Protein AF-A0A8J2JMB5-F1 (afdb_monomer)

pLDDT: mean 79.16, std 18.74, range [22.02, 98.69]

Nearest PDB structures (foldseek):
  2o6l-assembly1_A  TM=9.587E-01  e=4.928E-11  Homo sapiens
  2o6l-assembly1_B  TM=9.528E-01  e=4.345E-11  Homo sapiens
  7yf5-assembly1_B  TM=9.568E-01  e=8.864E-11  Homo sapiens
  7yf5-assembly1_A  TM=9.277E-01  e=5.139E-11  Homo sapiens
  7yan-assembly2_D-2  TM=9.399E-01  e=3.392E-10  Homo sapiens

Radius of gyration: 47.27 Å; Cα contacts (8 Å, |Δi|>4): 1088; chains: 1; bounding box: 58×86×144 Å

Foldseek 3Di:
DPDDDDDPPPQDPLVVVLVLLADPPPDPDPLPPPPVSLLVQLLVVLLSQLPDPVNLVCLVVDADQEDEEECQSVNLLVLLSCLVRVHAYEYEHQFADDALVCCLLFVFADPLQQAAHLSFDAQASHGDPVRSVVRVVRSVVRVCCCPVPRQVSSQVSSVVRPPNPPDDRSSVSSSLHLAYEYLYDVLQDDDGDDFQRYAYLRCLVPDPDDDDWPPVVVVLQCVLPQLGAEEEEADDSDQVVPPDPQLVVLVQLLQQVDSHAYEYQHDDDDDPPHHPSYHYDVDDPLLNVLLDPRYAAYEYLQRRNSVLSNLLNLHAYEHAHSDDSSSVSQSSSVNLQQAHYDYSPPDGSVSVNVRSCCSRVVCSNSVSSVVSNVSSPDDPDNSVVSVVVSVVVPSPDDSVVSCVSGDPCSPPDPCVSVCVVVVVVVVVVVVVVVVVVVVVVVPDDADADEDEDAEDEDEDEDAEYEYEYEYAEYEYEYEYAEYEYEYEYAEYEYEYDYAAYEYEYEYAEYEYEEEYAHYEYEYEYAAYEYEYEYAEEEYEYEYAHYEYEYEYAAYEYEYEYAEEEYEYEYAYEEYEYEYEEYHYHYDYDDYDYDYDHYDDDD

Organism: NCBI:txid39272

Sequence (602 aa):
MQGSYYEISDEIDRDRYTTFMVMDPGSPIGWRTGEEEWNVAWIQMCEIMLKSSQFQSWVQISHFDLIVFDKSSMSDCAFALSYKWQSKVVSYSGIGCLIAWDSYSYGIPIESSWIPSFDVHYETREMTFYERASTEISFLSWYYNYYNYYLPRIDRLVRDYLDVEGMPPIHDVITSEQLIFMNIHYSDQFPRSLPPFVIPVGGMHLTEQHGALSQELNTFINAGGDEGFMYISFGSIVSISSMPEHLLKNFLSAVRESKLQFVWKWEGVHPKNIPENLLLLPWIPQKILLAHPRIRGFITQGGQVSIQEAIYNAVPVIIIPVNGDQDYNAKRVRVMGNGIEVELYGMTSEVLSDAISRLLEDKRYAKMAKILSIASRERPVAALETAVWWTEFILRNDRNVTDILKPFCRHQPWWMKRSLDVWGFLFLSVILVFAAELSSEFAGEPLSPEFAGAELSPESAGAELSPEFAGEELSSEFAGAELSPEFAGEELSPEFAGAELSPESAGAELSPEFAGDELSPELAGAELSPESAGAEFSPEFAGAELSPEFAGAELSPESAGAELSPEFAGAELSPEFAGAELSPESAGAELSAESAGAEFSP

Mean predicted aligned error: 15.53 Å

Secondary structure (DSSP, 8-state):
---------SSS-HHHHHHHHS--TT-SSTT---HHHHHHHHHHHHHHHHH-HHHHHHHHH---SEEEEE-TT--TTHHHHHHHHT-EEEEEE-SSS--HHHHHHHT----TTTS--TT---SSSS--HHHHHHHHHHHHHHHHHIIIIIHHHHHHHHHHHS--TTPPPHHHHHHT-SEEEE---TTTS------TTEEE-TTTT---------HHHHHHHHHTTTT-EEEEE-TTTS-GGG--HHHHHHHHHHHHH-SSEEEEE--SSPPTT--TTEEEES---HHHHHT-TTEEEEEE---HHHHHHHHHTT--EEE---STTHHHHHHHHHHHTSEEE--STT--HHHHHHHHHHHHH-HHHHHHHHHHHHHHH--SS-HHHHHHHHHHHHHHS-HHHHHTTS-GGGGS-TTGGGTHHHHHHHHHHHHHHHHHHHHHHHSSPPP--EEE-SEE--EEEEEEE--EEE-SEE--EEEEEEE--EEEEEEE--EEEEEEE--EEEEEEE--EEEEEEE--EEEEEEE--EEEEEEE--EEEEEEE--EEEEEEE--EEEEEEE--EEEEEEE--EEEEEEE--EEEEEEE--EEES-EE--

InterPro domains:
  IPR002213 UDP-glucuronosyl/UDP-glucosyltransferase [PF00201] (40-434)
  IPR002213 UDP-glucuronosyl/UDP-glucosyltransferase [cd03784] (63-388)
  IPR035595 UDP-glycosyltransferase family, conserved site [PS00375] (283-326)
  IPR050271 UDP-glycosyltransferase [PTHR48043] (34-431)

Structure (mmCIF, N/CA/C/O backbone):
data_AF-A0A8J2JMB5-F1
#
_entry.id   AF-A0A8J2JMB5-F1
#
loop_
_atom_site.group_PDB
_atom_site.id
_atom_site.type_symbol
_atom_site.label_atom_id
_atom_site.label_alt_id
_atom_site.label_comp_id
_atom_site.label_asym_id
_atom_site.label_entity_id
_atom_site.label_seq_id
_atom_site.pdbx_PDB_ins_code
_atom_site.Cartn_x
_atom_site.Cartn_y
_atom_site.Cartn_z
_atom_site.occupancy
_atom_site.B_iso_or_equiv
_atom_site.auth_seq_id
_atom_site.auth_comp_id
_atom_site.auth_asym_id
_atom_site.auth_atom_id
_atom_site.pdbx_PDB_model_num
ATOM 1 N N . MET A 1 1 ? -24.049 13.439 -14.490 1.00 29.81 1 MET A N 1
ATOM 2 C CA . MET A 1 1 ? -23.698 14.484 -13.508 1.00 29.81 1 MET A CA 1
ATOM 3 C C . MET A 1 1 ? -22.729 15.440 -14.185 1.00 29.81 1 MET A C 1
ATOM 5 O O . MET A 1 1 ? -21.679 14.987 -14.616 1.00 29.81 1 MET A O 1
ATOM 9 N N . GLN A 1 2 ? -23.088 16.711 -14.374 1.00 22.02 2 GLN A N 1
ATOM 10 C CA . GLN A 1 2 ? -22.100 17.746 -14.698 1.00 22.02 2 GLN A CA 1
ATOM 11 C C . GLN A 1 2 ? -21.493 18.182 -13.363 1.00 22.02 2 GLN A C 1
ATOM 13 O O . GLN A 1 2 ? -22.121 18.930 -12.623 1.00 22.02 2 GLN A O 1
ATOM 18 N N . GLY A 1 3 ? -20.336 17.624 -13.008 1.00 26.72 3 GLY A N 1
ATOM 19 C CA . GLY A 1 3 ? -19.567 18.088 -11.857 1.00 26.72 3 GLY A CA 1
ATOM 20 C C . GLY A 1 3 ? -18.778 19.331 -12.251 1.00 26.72 3 GLY A C 1
ATOM 21 O O . GLY A 1 3 ? -18.067 19.315 -13.253 1.00 26.72 3 GLY A O 1
ATOM 22 N N . SER A 1 4 ? -18.910 20.410 -11.487 1.00 28.61 4 SER A N 1
ATOM 23 C CA . SER A 1 4 ? -17.945 21.506 -11.510 1.00 28.61 4 SER A CA 1
ATOM 24 C C . SER A 1 4 ? -16.609 20.977 -10.979 1.00 28.61 4 SER A C 1
ATOM 26 O O . SER A 1 4 ? -16.513 20.630 -9.804 1.00 28.61 4 SER A O 1
ATOM 28 N N . TYR A 1 5 ? -15.606 20.865 -11.851 1.00 29.30 5 TYR A N 1
ATOM 29 C CA . TYR A 1 5 ? -14.234 20.509 -11.487 1.00 29.30 5 TYR A CA 1
ATOM 30 C C . TYR A 1 5 ? -13.530 21.754 -10.933 1.00 29.30 5 TYR A C 1
ATOM 32 O O . TYR A 1 5 ? -13.568 22.808 -11.569 1.00 29.30 5 TYR A O 1
ATOM 40 N N . TYR A 1 6 ? -12.934 21.640 -9.746 1.00 38.09 6 TYR A N 1
ATOM 41 C CA . TYR A 1 6 ? -12.185 22.711 -9.091 1.00 38.09 6 TYR A CA 1
ATOM 42 C C . TYR A 1 6 ? -10.749 22.243 -8.868 1.00 38.09 6 TYR A C 1
ATOM 44 O O . TYR A 1 6 ? -10.536 21.241 -8.189 1.00 38.09 6 TYR A O 1
ATOM 52 N N . GLU A 1 7 ? -9.774 22.938 -9.448 1.00 34.41 7 GLU A N 1
ATOM 53 C CA . GLU A 1 7 ? -8.354 22.600 -9.327 1.00 34.41 7 GLU A CA 1
ATOM 54 C C . GLU A 1 7 ? -7.668 23.641 -8.433 1.00 34.41 7 GLU A C 1
ATOM 56 O O . GLU A 1 7 ? -7.544 24.804 -8.804 1.00 34.41 7 GLU A O 1
ATOM 61 N N . ILE A 1 8 ? -7.239 23.232 -7.234 1.00 37.00 8 ILE A N 1
ATOM 62 C CA . ILE A 1 8 ? -6.449 24.055 -6.296 1.00 37.00 8 ILE A CA 1
ATOM 63 C C . ILE A 1 8 ? -4.954 23.914 -6.663 1.00 37.00 8 ILE A C 1
ATOM 65 O O . ILE A 1 8 ? -4.112 23.631 -5.818 1.00 37.00 8 ILE A O 1
ATOM 69 N N . SER A 1 9 ? -4.601 23.992 -7.952 1.00 35.81 9 SER A N 1
ATOM 70 C CA . SER A 1 9 ? -3.200 23.845 -8.388 1.00 35.81 9 SER A CA 1
ATOM 71 C C . SER A 1 9 ? -2.393 25.128 -8.235 1.00 35.81 9 SER A C 1
ATOM 73 O O . SER A 1 9 ? -1.183 25.056 -8.050 1.00 35.81 9 SER A O 1
ATOM 75 N N . ASP A 1 10 ? -3.048 26.286 -8.322 1.00 30.97 10 ASP A N 1
ATOM 76 C CA . ASP A 1 10 ? -2.355 27.562 -8.544 1.00 30.97 10 ASP A CA 1
ATOM 77 C C . ASP A 1 10 ? -1.872 28.233 -7.246 1.00 30.97 10 ASP A C 1
ATOM 79 O O . ASP A 1 10 ? -1.011 29.109 -7.292 1.00 30.97 10 ASP A O 1
ATOM 83 N N . GLU A 1 11 ? -2.380 27.808 -6.081 1.00 39.44 11 GLU A N 1
ATOM 84 C CA . GLU A 1 11 ? -1.955 28.306 -4.758 1.00 39.44 11 GLU A CA 1
ATOM 85 C C . GLU A 1 11 ? -0.932 27.389 -4.063 1.00 39.44 11 GLU A C 1
ATOM 87 O O . GLU A 1 11 ? -0.307 27.788 -3.076 1.00 39.44 11 GLU A O 1
ATOM 92 N N . ILE A 1 12 ? -0.729 26.169 -4.573 1.00 39.34 12 ILE A N 1
ATOM 93 C CA . ILE A 1 12 ? 0.257 25.224 -4.043 1.00 39.34 12 ILE A CA 1
ATOM 94 C C . ILE A 1 12 ? 1.560 25.435 -4.809 1.00 39.34 12 ILE A C 1
ATOM 96 O O . ILE A 1 12 ? 1.685 25.052 -5.971 1.00 39.34 12 ILE A O 1
ATOM 100 N N . ASP A 1 13 ? 2.548 26.034 -4.146 1.00 38.28 13 ASP A N 1
ATOM 101 C CA . ASP A 1 13 ? 3.919 26.099 -4.648 1.00 38.28 13 ASP A CA 1
ATOM 102 C C . ASP A 1 13 ? 4.451 24.666 -4.839 1.00 38.28 13 ASP A C 1
ATOM 104 O O . ASP A 1 13 ? 4.886 24.001 -3.890 1.00 38.28 13 ASP A O 1
ATOM 108 N N . ARG A 1 14 ? 4.360 24.172 -6.082 1.00 38.50 14 ARG A N 1
ATOM 109 C CA . ARG A 1 14 ? 4.830 22.840 -6.475 1.00 38.50 14 ARG A CA 1
ATOM 110 C C . ARG A 1 14 ? 6.298 22.655 -6.114 1.00 38.50 14 ARG A C 1
ATOM 112 O O . ARG A 1 14 ? 6.661 21.553 -5.717 1.00 38.50 14 ARG A O 1
ATOM 119 N N . ASP A 1 15 ? 7.122 23.699 -6.160 1.00 34.31 15 ASP A N 1
ATOM 120 C CA . ASP A 1 15 ? 8.546 23.591 -5.848 1.00 34.31 15 ASP A CA 1
ATOM 121 C C . ASP A 1 15 ? 8.769 23.403 -4.344 1.00 34.31 15 ASP A C 1
ATOM 123 O O . ASP A 1 15 ? 9.564 22.547 -3.961 1.00 34.31 15 ASP A O 1
ATOM 127 N N . ARG A 1 16 ? 8.009 24.075 -3.464 1.00 32.12 16 ARG A N 1
ATOM 128 C CA . ARG A 1 16 ? 8.043 23.782 -2.012 1.00 32.12 16 ARG A CA 1
ATOM 129 C C . ARG A 1 16 ? 7.576 22.367 -1.691 1.00 32.12 16 ARG A C 1
ATOM 131 O O . ARG A 1 16 ? 8.201 21.697 -0.876 1.00 32.12 16 ARG A O 1
ATOM 138 N N . TYR A 1 17 ? 6.518 21.903 -2.346 1.00 34.19 17 TYR A N 1
ATOM 139 C CA . TYR A 1 17 ? 5.965 20.563 -2.139 1.00 34.19 17 TYR A CA 1
ATOM 140 C C . TYR A 1 17 ? 6.924 19.460 -2.622 1.00 34.19 17 TYR A C 1
ATOM 142 O O . TYR A 1 17 ? 7.110 18.441 -1.960 1.00 34.19 17 TYR A O 1
ATOM 150 N N . THR A 1 18 ? 7.601 19.698 -3.748 1.00 33.78 18 THR A N 1
ATOM 151 C CA . THR A 1 18 ? 8.635 18.802 -4.281 1.00 33.78 18 THR A CA 1
ATOM 152 C C . THR A 1 18 ? 9.903 18.859 -3.425 1.00 33.78 18 THR A C 1
ATOM 154 O O . THR A 1 18 ? 10.524 17.828 -3.214 1.00 33.78 18 THR A O 1
ATOM 157 N N . THR A 1 19 ? 10.250 20.016 -2.847 1.00 30.02 19 THR A N 1
ATOM 158 C CA . THR A 1 19 ? 11.413 20.172 -1.950 1.00 30.02 19 THR A CA 1
ATOM 159 C C . THR A 1 19 ? 11.253 19.397 -0.636 1.00 30.02 19 THR A C 1
ATOM 161 O O . THR A 1 19 ? 12.241 18.896 -0.122 1.00 30.02 19 THR A O 1
ATOM 164 N N . PHE A 1 20 ? 10.032 19.218 -0.118 1.00 29.61 20 PHE A N 1
ATOM 165 C CA . PHE A 1 20 ? 9.787 18.318 1.024 1.00 29.61 20 PHE A CA 1
ATOM 166 C C . PHE A 1 20 ? 9.869 16.826 0.655 1.00 29.61 20 PHE A C 1
ATOM 168 O O . PHE A 1 20 ? 10.164 16.000 1.512 1.00 29.61 20 PHE A O 1
ATOM 175 N N . MET A 1 21 ? 9.628 16.469 -0.611 1.00 32.84 21 MET A N 1
ATOM 176 C CA . MET A 1 21 ? 9.748 15.089 -1.110 1.00 32.84 21 MET A CA 1
ATOM 177 C C . MET A 1 21 ? 11.133 14.758 -1.686 1.00 32.84 21 MET A C 1
ATOM 179 O O . MET A 1 21 ? 11.412 13.588 -1.960 1.00 32.84 21 MET A O 1
ATOM 183 N N . VAL A 1 22 ? 11.988 15.764 -1.878 1.00 29.70 22 VAL A N 1
ATOM 184 C CA . VAL A 1 22 ? 13.386 15.621 -2.287 1.00 29.70 22 VAL A CA 1
ATOM 185 C C . VAL A 1 22 ? 14.242 15.679 -1.026 1.00 29.70 22 VAL A C 1
ATOM 187 O O . VAL A 1 22 ? 14.444 16.734 -0.436 1.00 29.70 22 VAL A O 1
ATOM 190 N N . MET A 1 23 ? 14.716 14.502 -0.630 1.00 33.72 23 MET A N 1
ATOM 191 C CA . MET A 1 23 ? 15.623 14.257 0.490 1.00 33.72 23 MET A CA 1
ATOM 192 C C . MET A 1 23 ? 16.785 15.263 0.536 1.00 33.72 23 MET A C 1
ATOM 194 O O . MET A 1 23 ? 17.452 15.480 -0.477 1.00 33.72 23 MET A O 1
ATOM 198 N N . ASP A 1 24 ? 17.078 15.798 1.727 1.00 31.19 24 ASP A N 1
ATOM 199 C CA . ASP A 1 24 ? 18.387 16.378 2.039 1.00 31.19 24 ASP A CA 1
ATOM 200 C C . ASP A 1 24 ? 19.420 15.230 2.104 1.00 31.19 24 ASP A C 1
ATOM 202 O O . ASP A 1 24 ? 19.373 14.412 3.028 1.00 31.19 24 ASP A O 1
ATOM 206 N N . PRO A 1 25 ? 20.359 15.129 1.146 1.00 35.81 25 PRO A N 1
ATOM 207 C CA . PRO A 1 25 ? 21.322 14.034 1.086 1.00 35.81 25 PRO A CA 1
ATOM 208 C C . PRO A 1 25 ? 22.466 14.159 2.113 1.00 35.81 25 PRO A C 1
ATOM 210 O O . PRO A 1 25 ? 23.395 13.351 2.084 1.00 35.81 25 PRO A O 1
ATOM 213 N N . GLY A 1 26 ? 22.449 15.174 2.988 1.00 30.00 26 GLY A N 1
ATOM 214 C CA . GLY A 1 26 ? 23.530 15.482 3.930 1.00 30.00 26 GLY A CA 1
ATOM 215 C C . GLY A 1 26 ? 23.315 15.063 5.390 1.00 30.00 26 GLY A C 1
ATOM 216 O O . GLY A 1 26 ? 24.225 15.264 6.196 1.00 30.00 26 GLY A O 1
ATOM 217 N N . SER A 1 27 ? 22.160 14.502 5.769 1.00 29.80 27 SER A N 1
ATOM 218 C CA . SER A 1 27 ? 21.882 14.145 7.170 1.00 29.80 27 SER A CA 1
ATOM 219 C C . SER A 1 27 ? 22.617 12.858 7.596 1.00 29.80 27 SER A C 1
ATOM 221 O O . SER A 1 27 ? 22.346 11.792 7.042 1.00 29.80 27 SER A O 1
ATOM 223 N N . PRO A 1 28 ? 23.501 12.888 8.618 1.00 25.48 28 PRO A N 1
ATOM 224 C CA . PRO A 1 28 ? 24.198 11.700 9.130 1.00 25.48 28 PRO A CA 1
ATOM 225 C C . PRO A 1 28 ? 23.300 10.758 9.951 1.00 25.48 28 PRO A C 1
ATOM 227 O O . PRO A 1 28 ? 23.795 9.809 10.560 1.00 25.48 28 PRO A O 1
ATOM 230 N N . ILE A 1 29 ? 21.994 11.023 10.017 1.00 26.14 29 ILE A N 1
ATOM 231 C CA . ILE A 1 29 ? 21.022 10.225 10.761 1.00 26.14 29 ILE A CA 1
ATOM 232 C C . ILE A 1 29 ? 20.225 9.418 9.738 1.00 26.14 29 ILE A C 1
ATOM 234 O O . ILE A 1 29 ? 19.232 9.882 9.184 1.00 26.14 29 ILE A O 1
ATOM 238 N N . GLY A 1 30 ? 20.706 8.205 9.470 1.00 28.59 30 GLY A N 1
ATOM 239 C CA . GLY A 1 30 ? 20.041 7.246 8.598 1.00 28.59 30 GLY A CA 1
ATOM 240 C C . GLY A 1 30 ? 18.586 6.988 9.003 1.00 28.59 30 GLY A C 1
ATOM 241 O O . GLY A 1 30 ? 18.237 7.009 10.182 1.00 28.59 30 GLY A O 1
ATOM 242 N N . TRP A 1 31 ? 17.746 6.721 8.002 1.00 30.23 31 TRP A N 1
ATOM 243 C CA . TRP A 1 31 ? 16.414 6.119 8.155 1.00 30.23 31 TRP A CA 1
ATOM 244 C C . TRP A 1 31 ? 15.396 6.883 9.026 1.00 30.23 31 TRP A C 1
ATOM 246 O O . TRP A 1 31 ? 14.410 6.302 9.468 1.00 30.23 31 TRP A O 1
ATOM 256 N N . ARG A 1 32 ? 15.589 8.188 9.259 1.00 34.19 32 ARG A N 1
ATOM 257 C CA . ARG A 1 32 ? 14.630 9.050 9.971 1.00 34.19 32 ARG A CA 1
ATOM 258 C C . ARG A 1 32 ? 14.302 10.322 9.186 1.00 34.19 32 ARG A C 1
ATOM 260 O O . ARG A 1 32 ? 14.562 11.418 9.663 1.00 34.19 32 ARG A O 1
ATOM 267 N N . THR A 1 33 ? 13.647 10.190 8.038 1.00 43.19 33 THR A N 1
ATOM 268 C CA . THR A 1 33 ? 12.568 11.142 7.718 1.00 43.19 33 THR A CA 1
ATOM 269 C C . THR A 1 33 ? 11.375 10.706 8.570 1.00 43.19 33 THR A C 1
ATOM 271 O O . THR A 1 33 ? 10.578 9.860 8.160 1.00 43.19 33 THR A O 1
ATOM 274 N N . GLY A 1 34 ? 11.401 11.075 9.855 1.00 50.44 34 GLY A N 1
ATOM 275 C CA . GLY A 1 34 ? 10.552 10.480 10.891 1.00 50.44 34 GLY A CA 1
ATOM 276 C C . GLY A 1 34 ? 9.068 10.725 10.627 1.00 50.44 34 GLY A C 1
ATOM 277 O O . GLY A 1 34 ? 8.714 11.708 9.984 1.00 50.44 34 GLY A O 1
ATOM 278 N N . GLU A 1 35 ? 8.192 9.868 11.161 1.00 56.41 35 GLU A N 1
ATOM 279 C CA . GLU A 1 35 ? 6.727 10.041 11.137 1.00 56.41 35 GLU A CA 1
ATOM 280 C C . GLU A 1 35 ? 6.297 11.505 11.381 1.00 56.41 35 GLU A C 1
ATOM 282 O O . GLU A 1 35 ? 5.333 11.992 10.795 1.00 56.41 35 GLU A O 1
ATOM 287 N N . GLU A 1 36 ? 7.032 12.237 12.223 1.00 59.62 36 GLU A N 1
ATOM 288 C CA . GLU A 1 36 ? 6.848 13.665 12.499 1.00 59.62 36 GLU A CA 1
ATOM 289 C C . GLU A 1 36 ? 6.870 14.565 11.250 1.00 59.62 36 GLU A C 1
ATOM 291 O O . GLU A 1 36 ? 6.015 15.442 11.139 1.00 59.62 36 GLU A O 1
ATOM 296 N N . GLU A 1 37 ? 7.781 14.356 10.296 1.00 65.12 37 GLU A N 1
ATOM 297 C CA . GLU A 1 37 ? 7.881 15.177 9.078 1.00 65.12 37 GLU A CA 1
ATOM 298 C C . GLU A 1 37 ? 6.663 14.982 8.169 1.00 65.12 37 GLU A C 1
ATOM 300 O O . GLU A 1 37 ? 6.084 15.957 7.682 1.00 65.12 37 GLU A O 1
ATOM 305 N N . TRP A 1 38 ? 6.211 13.734 8.019 1.00 70.94 38 TRP A N 1
ATOM 306 C CA . TRP A 1 38 ? 4.998 13.406 7.271 1.00 70.94 38 TRP A CA 1
ATOM 307 C C . TRP A 1 38 ? 3.753 14.023 7.907 1.00 70.94 38 TRP A C 1
ATOM 309 O O . TRP A 1 38 ? 2.961 14.667 7.220 1.00 70.94 38 TRP A O 1
ATOM 319 N N . ASN A 1 39 ? 3.615 13.922 9.232 1.00 75.94 39 ASN A N 1
ATOM 320 C CA . ASN A 1 39 ? 2.511 14.566 9.942 1.00 75.94 39 ASN A CA 1
ATOM 321 C C . ASN A 1 39 ? 2.485 16.071 9.738 1.00 75.94 39 ASN A C 1
ATOM 323 O O . ASN A 1 39 ? 1.420 16.635 9.494 1.00 75.94 39 ASN A O 1
ATOM 327 N N . VAL A 1 40 ? 3.643 16.724 9.845 1.00 79.12 40 VAL A N 1
ATOM 328 C CA . VAL A 1 40 ? 3.752 18.165 9.619 1.00 79.12 40 VAL A CA 1
ATOM 329 C C . VAL A 1 40 ? 3.301 18.509 8.204 1.00 79.12 40 VAL A C 1
ATOM 331 O O . VAL A 1 40 ? 2.474 19.408 8.056 1.00 79.12 40 VAL A O 1
ATOM 334 N N . ALA A 1 41 ? 3.765 17.773 7.191 1.00 77.69 41 ALA A N 1
ATOM 335 C CA . ALA A 1 41 ? 3.354 17.993 5.810 1.00 77.69 41 ALA A CA 1
ATOM 336 C C . ALA A 1 41 ? 1.831 17.852 5.637 1.00 77.69 41 ALA A C 1
ATOM 338 O O . ALA A 1 41 ? 1.188 18.756 5.105 1.00 77.69 41 ALA A O 1
ATOM 339 N N . TRP A 1 42 ? 1.219 16.778 6.142 1.00 82.25 42 TRP A N 1
ATOM 340 C CA . TRP A 1 42 ? -0.226 16.548 6.010 1.00 82.25 42 TRP A CA 1
ATOM 341 C C . TRP A 1 42 ? -1.076 17.580 6.760 1.00 82.25 42 TRP A C 1
ATOM 343 O O . TRP A 1 42 ? -2.070 18.082 6.232 1.00 82.25 42 TRP A O 1
ATOM 353 N N . ILE A 1 43 ? -0.667 17.962 7.974 1.00 87.62 43 ILE A N 1
ATOM 354 C CA . ILE A 1 43 ? -1.330 19.026 8.740 1.00 87.62 43 ILE A CA 1
ATOM 355 C C . ILE A 1 43 ? -1.248 20.355 7.981 1.00 87.62 43 ILE A C 1
ATOM 357 O O . ILE A 1 43 ? -2.252 21.062 7.880 1.00 87.62 43 ILE A O 1
ATOM 361 N N . GLN A 1 44 ? -0.084 20.678 7.409 1.00 85.69 44 GLN A N 1
ATOM 362 C CA . GLN A 1 44 ? 0.106 21.885 6.607 1.00 85.69 44 GLN A CA 1
ATOM 363 C C . GLN A 1 44 ? -0.764 21.887 5.349 1.00 85.69 44 GLN A C 1
ATOM 365 O O . GLN A 1 44 ? -1.299 22.936 5.005 1.00 85.69 44 GLN A O 1
ATOM 370 N N . MET A 1 45 ? -0.967 20.746 4.681 1.00 83.81 45 MET A N 1
ATOM 371 C CA . MET A 1 45 ? -1.872 20.673 3.524 1.00 83.81 45 MET A CA 1
ATOM 372 C C . MET A 1 45 ? -3.301 21.051 3.906 1.00 83.81 45 MET A C 1
ATOM 374 O O . MET A 1 45 ? -3.913 21.893 3.245 1.00 83.81 45 MET A O 1
ATOM 378 N N . CYS A 1 46 ? -3.816 20.473 4.994 1.00 88.38 46 CYS A N 1
ATOM 379 C CA . CYS A 1 46 ? -5.128 20.836 5.520 1.00 88.38 46 CYS A CA 1
ATOM 380 C C . CYS A 1 46 ? -5.176 22.317 5.917 1.00 88.38 46 CYS A C 1
ATOM 382 O O . CYS A 1 46 ? -6.126 23.010 5.573 1.00 88.38 46 CYS A O 1
ATOM 384 N N . GLU A 1 47 ? -4.147 22.833 6.590 1.00 89.81 47 GLU A N 1
ATOM 385 C CA . GLU A 1 47 ? -4.087 24.239 6.993 1.00 89.81 47 GLU A CA 1
ATOM 386 C C . GLU A 1 47 ? -4.083 25.199 5.792 1.00 89.81 47 GLU A C 1
ATOM 388 O O . GLU A 1 47 ? -4.831 26.175 5.792 1.00 89.81 47 GLU A O 1
ATOM 393 N N . ILE A 1 48 ? -3.281 24.924 4.759 1.00 88.06 48 ILE A N 1
ATOM 394 C CA . ILE A 1 48 ? -3.206 25.733 3.533 1.00 88.06 48 ILE A CA 1
ATOM 395 C C . ILE A 1 48 ? -4.560 25.736 2.821 1.00 88.06 48 ILE A C 1
ATOM 397 O O . ILE A 1 48 ? -5.075 26.804 2.490 1.00 88.06 48 ILE A O 1
ATOM 401 N N . MET A 1 49 ? -5.162 24.557 2.638 1.00 86.94 49 MET A N 1
ATOM 402 C CA . MET A 1 49 ? -6.468 24.424 1.992 1.00 86.94 49 MET A CA 1
ATOM 403 C C . MET A 1 49 ? -7.551 25.182 2.769 1.00 86.94 49 MET A C 1
ATOM 405 O O . MET A 1 49 ? -8.278 25.984 2.191 1.00 86.94 49 MET A O 1
ATOM 409 N N . LEU A 1 50 ? -7.627 24.982 4.088 1.00 90.44 50 LEU A N 1
ATOM 410 C CA . LEU A 1 50 ? -8.636 25.611 4.940 1.00 90.44 50 LEU A CA 1
ATOM 411 C C . LEU A 1 50 ? -8.447 27.131 5.063 1.00 90.44 50 LEU A C 1
ATOM 413 O O . LEU A 1 50 ? -9.434 27.849 5.197 1.00 90.44 50 LEU A O 1
ATOM 417 N N . LYS A 1 51 ? -7.215 27.647 4.993 1.00 90.62 51 LYS A N 1
ATOM 418 C CA . LYS A 1 51 ? -6.947 29.097 5.009 1.00 90.62 51 LYS A CA 1
ATOM 419 C C . LYS A 1 51 ? -7.210 29.784 3.674 1.00 90.62 51 LYS A C 1
ATOM 421 O O . LYS A 1 51 ? -7.337 31.010 3.651 1.00 90.62 51 LYS A O 1
ATOM 426 N N . SER A 1 52 ? -7.267 29.040 2.571 1.00 90.88 52 SER A N 1
ATOM 427 C CA . SER A 1 52 ? -7.496 29.624 1.252 1.00 90.88 52 SER A CA 1
ATOM 428 C C . SER A 1 52 ? -8.852 30.335 1.213 1.00 90.88 52 SER A C 1
ATOM 430 O O . SER A 1 52 ? -9.909 29.734 1.410 1.00 90.88 52 SER A O 1
ATOM 432 N N . SER A 1 53 ? -8.833 31.641 0.928 1.00 91.12 53 SER A N 1
ATOM 433 C CA . SER A 1 53 ? -10.056 32.450 0.792 1.00 91.12 53 SER A CA 1
ATOM 434 C C . SER A 1 53 ? -10.978 31.926 -0.314 1.00 91.12 53 SER A C 1
ATOM 436 O O . SER A 1 53 ? -12.206 32.025 -0.227 1.00 91.12 53 SER A O 1
ATOM 438 N N . GLN A 1 54 ? -10.371 31.326 -1.334 1.00 88.94 54 GLN A N 1
ATOM 439 C CA . GLN A 1 54 ? -11.038 30.711 -2.459 1.00 88.94 54 GLN A CA 1
ATOM 440 C C . GLN A 1 54 ? -11.781 29.443 -2.020 1.00 88.94 54 GLN A C 1
ATOM 442 O O . GLN A 1 54 ? -12.981 29.318 -2.274 1.00 88.94 54 GLN A O 1
ATOM 447 N N . PHE A 1 55 ? -11.099 28.555 -1.290 1.00 89.69 55 PHE A N 1
ATOM 448 C CA . PHE A 1 55 ? -11.714 27.364 -0.702 1.00 89.69 55 PHE A CA 1
ATOM 449 C C . PHE A 1 55 ? -12.841 27.734 0.268 1.00 89.69 55 PHE A C 1
ATOM 451 O O . PHE A 1 55 ? -13.940 27.196 0.170 1.00 89.69 55 PHE A O 1
ATOM 458 N N . GLN A 1 56 ? -12.615 28.713 1.146 1.00 91.81 56 GLN A N 1
ATOM 459 C CA . GLN A 1 56 ? -13.627 29.189 2.091 1.00 91.81 56 GLN A CA 1
ATOM 460 C C . GLN A 1 56 ? -14.879 29.711 1.385 1.00 91.81 56 GLN A C 1
ATOM 462 O O . GLN A 1 56 ? -15.996 29.328 1.729 1.00 91.81 56 GLN A O 1
ATOM 467 N N . SER A 1 57 ? -14.708 30.526 0.343 1.00 91.75 57 SER A N 1
ATOM 468 C CA . SER A 1 57 ? -15.834 31.024 -0.454 1.00 91.75 57 SER A CA 1
ATOM 469 C C . SER A 1 57 ? -16.604 29.879 -1.113 1.00 91.75 57 SER A C 1
ATOM 471 O O . SER A 1 57 ? -17.833 29.865 -1.074 1.00 91.75 57 SER A O 1
ATOM 473 N N . TRP A 1 58 ? -15.889 28.897 -1.673 1.00 90.50 58 TRP A N 1
ATOM 474 C CA . TRP A 1 58 ? -16.487 27.710 -2.281 1.00 90.50 58 TRP A CA 1
ATOM 475 C C . TRP A 1 58 ? -17.272 26.873 -1.265 1.00 90.50 58 TRP A C 1
ATOM 477 O O . TRP A 1 58 ? -18.402 26.478 -1.558 1.00 90.50 58 TRP A O 1
ATOM 487 N N . VAL A 1 59 ? -16.733 26.659 -0.060 1.00 90.25 59 VAL A N 1
ATOM 488 C CA . VAL A 1 59 ? -17.402 25.877 0.988 1.00 90.25 59 VAL A CA 1
ATOM 489 C C . VAL A 1 59 ? -18.727 26.510 1.420 1.00 90.25 59 VAL A C 1
ATOM 491 O O . VAL A 1 59 ? -19.702 25.794 1.643 1.00 90.25 59 VAL A O 1
ATOM 494 N N . GLN A 1 60 ? -18.783 27.840 1.525 1.00 88.44 60 GLN A N 1
ATOM 495 C CA . GLN A 1 60 ? -19.974 28.556 2.000 1.00 88.44 60 GLN A CA 1
ATOM 496 C C . GLN A 1 60 ? -21.128 28.563 0.987 1.00 88.44 60 GLN A C 1
ATOM 498 O O . GLN A 1 60 ? -22.290 28.591 1.386 1.00 88.44 60 GLN A O 1
ATOM 503 N N . ILE A 1 61 ? -20.827 28.549 -0.316 1.00 89.38 61 ILE A N 1
ATOM 504 C CA . ILE A 1 61 ? -21.853 28.593 -1.376 1.00 89.38 61 ILE A CA 1
ATOM 505 C C . ILE A 1 61 ? -22.263 27.210 -1.889 1.00 89.38 61 ILE A C 1
ATOM 507 O O . ILE A 1 61 ? -23.239 27.103 -2.632 1.00 89.38 61 ILE A O 1
ATOM 511 N N . SER A 1 62 ? -21.504 26.170 -1.544 1.00 88.62 62 SER A N 1
ATOM 512 C CA . SER A 1 62 ? -21.694 24.821 -2.075 1.00 88.62 62 SER A CA 1
ATOM 513 C C . SER A 1 62 ? -22.416 23.912 -1.087 1.00 88.62 62 SER A C 1
ATOM 515 O O . SER A 1 62 ? -22.355 24.102 0.125 1.00 88.62 62 SER A O 1
ATOM 517 N N . HIS A 1 63 ? -23.083 22.895 -1.626 1.00 87.94 63 HIS A N 1
ATOM 518 C CA . HIS A 1 63 ? -23.723 21.823 -0.873 1.00 87.94 63 HIS A CA 1
ATOM 519 C C . HIS A 1 63 ? -23.726 20.552 -1.727 1.00 87.94 63 HIS A C 1
ATOM 521 O O . HIS A 1 63 ? -24.025 20.618 -2.921 1.00 87.94 63 HIS A O 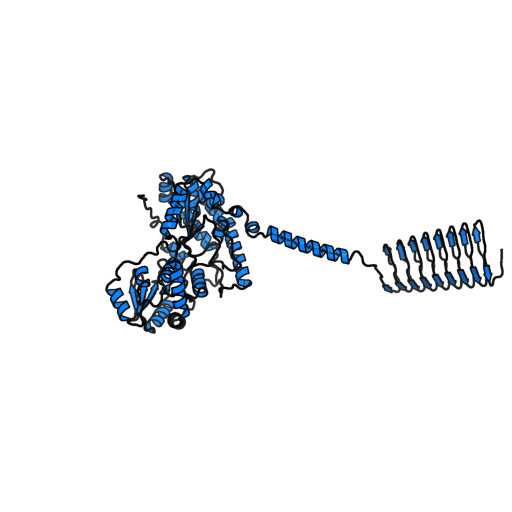1
ATOM 527 N N . PHE A 1 64 ? -23.425 19.399 -1.125 1.00 88.88 64 PHE A N 1
ATOM 528 C CA . PHE A 1 64 ? -23.310 18.126 -1.841 1.00 88.88 64 PHE A CA 1
ATOM 529 C C . PHE A 1 64 ? -23.972 16.983 -1.072 1.00 88.88 64 PHE A C 1
ATOM 531 O O . PHE A 1 64 ? -23.918 16.936 0.152 1.00 88.88 64 PHE A O 1
ATOM 538 N N . ASP A 1 65 ? -24.546 16.018 -1.790 1.00 87.62 65 ASP A N 1
ATOM 539 C CA . ASP A 1 65 ? -25.110 14.801 -1.186 1.00 87.62 65 ASP A CA 1
ATOM 540 C C . ASP A 1 65 ? -24.031 13.737 -0.899 1.00 87.62 65 ASP A C 1
ATOM 542 O O . ASP A 1 65 ? -24.190 12.887 -0.017 1.00 87.62 65 ASP A O 1
ATOM 546 N N . LEU A 1 66 ? -22.920 13.786 -1.642 1.00 91.06 66 LEU A N 1
ATOM 547 C CA . LEU A 1 66 ? -21.805 12.849 -1.567 1.00 91.06 66 LEU A CA 1
ATOM 548 C C . LEU A 1 66 ? -20.477 13.588 -1.712 1.00 91.06 66 LEU A C 1
ATOM 550 O O . LEU A 1 66 ? -20.298 14.380 -2.636 1.00 91.06 66 LEU A O 1
ATOM 554 N N . ILE A 1 67 ? -19.537 13.257 -0.835 1.00 91.62 67 ILE A N 1
ATOM 555 C CA . ILE A 1 67 ? -18.151 13.703 -0.895 1.00 91.62 67 ILE A CA 1
ATOM 556 C C . ILE A 1 67 ? -17.288 12.491 -1.229 1.00 91.62 67 ILE A C 1
ATOM 558 O O . ILE A 1 67 ? -17.361 11.469 -0.544 1.00 91.62 67 ILE A O 1
ATOM 562 N N . VAL A 1 68 ? -16.474 12.625 -2.276 1.00 90.69 68 VAL A N 1
ATOM 563 C CA . VAL A 1 68 ? -15.451 11.643 -2.642 1.00 90.69 68 VAL A CA 1
ATOM 564 C C . VAL A 1 68 ? -14.096 12.326 -2.625 1.00 90.69 68 VAL A C 1
ATOM 566 O O . VAL A 1 68 ? -13.938 13.360 -3.273 1.00 90.69 68 VAL A O 1
ATOM 569 N N . PHE A 1 69 ? -13.129 11.776 -1.897 1.00 88.88 69 PHE A N 1
ATOM 570 C CA . PHE A 1 69 ? -11.793 12.365 -1.820 1.00 88.88 69 PHE A CA 1
ATOM 571 C C . PHE A 1 69 ? -10.690 11.319 -1.670 1.00 88.88 69 PHE A C 1
ATOM 573 O O . PHE A 1 69 ? -10.922 10.200 -1.213 1.00 88.88 69 PHE A O 1
ATOM 580 N N . ASP A 1 70 ? -9.480 11.709 -2.067 1.00 86.62 70 ASP A N 1
ATOM 581 C CA . ASP A 1 70 ? -8.272 10.915 -1.875 1.00 86.62 70 ASP A CA 1
ATOM 582 C C . ASP A 1 70 ? -7.804 11.010 -0.420 1.00 86.62 70 ASP A C 1
ATOM 584 O O . ASP A 1 70 ? -7.436 12.091 0.037 1.00 86.62 70 ASP A O 1
ATOM 588 N N . LYS A 1 71 ? -7.817 9.888 0.304 1.00 84.50 71 LYS A N 1
ATOM 589 C CA . LYS A 1 71 ? -7.353 9.775 1.696 1.00 84.50 71 LYS A CA 1
ATOM 590 C C . LYS A 1 71 ? -5.850 9.498 1.793 1.00 84.50 71 LYS A C 1
ATOM 592 O O . LYS A 1 71 ? -5.267 9.666 2.861 1.00 84.50 71 LYS A O 1
ATOM 597 N N . SER A 1 72 ? -5.196 9.123 0.693 1.00 75.00 72 SER A N 1
ATOM 598 C CA . SER A 1 72 ? -3.776 8.756 0.681 1.00 75.00 72 SER A CA 1
ATOM 599 C C . SER A 1 72 ? -2.832 9.871 1.123 1.00 75.00 72 SER A C 1
ATOM 601 O O . SER A 1 72 ? -1.754 9.581 1.628 1.00 75.00 72 SER A O 1
ATOM 603 N N . SER A 1 73 ? -3.246 11.132 1.011 1.00 67.38 73 SER A N 1
ATOM 604 C CA . SER A 1 73 ? -2.467 12.280 1.497 1.00 67.38 73 SER A CA 1
ATOM 605 C C . SER A 1 73 ? -2.853 12.735 2.913 1.00 67.38 73 SER A C 1
ATOM 607 O O . SER A 1 73 ? -2.615 13.889 3.255 1.00 67.38 73 SER A O 1
ATOM 609 N N . MET A 1 74 ? -3.505 11.870 3.707 1.00 66.75 74 MET A N 1
ATOM 610 C CA . MET A 1 74 ? -4.056 12.193 5.033 1.00 66.75 74 MET A CA 1
ATOM 611 C C . MET A 1 74 ? -4.803 13.530 5.013 1.00 66.75 74 MET A C 1
ATOM 613 O O . MET A 1 74 ? -4.509 14.484 5.729 1.00 66.75 74 MET A O 1
ATOM 617 N N . SER A 1 75 ? -5.788 13.594 4.128 1.00 75.69 75 SER A N 1
ATOM 618 C CA . SER A 1 75 ? -6.700 14.718 3.929 1.00 75.69 75 SER A CA 1
ATOM 619 C C . SER A 1 75 ? -7.888 14.641 4.896 1.00 75.69 75 SER A C 1
ATOM 621 O O . SER A 1 75 ? -9.021 14.957 4.534 1.00 75.69 75 SER A O 1
ATOM 623 N N . ASP A 1 76 ? -7.661 14.215 6.144 1.00 88.62 76 ASP A N 1
ATOM 624 C CA . ASP A 1 76 ? -8.751 13.900 7.073 1.00 88.62 76 ASP A CA 1
ATOM 625 C C . ASP A 1 76 ? -9.599 15.137 7.440 1.00 88.62 76 ASP A C 1
ATOM 627 O O . ASP A 1 76 ? -10.754 15.001 7.842 1.00 88.62 76 ASP A O 1
ATOM 631 N N . CYS A 1 77 ? -9.094 16.356 7.207 1.00 90.44 77 CYS A N 1
ATOM 632 C CA . CYS A 1 77 ? -9.894 17.581 7.294 1.00 90.44 77 CYS A CA 1
ATOM 633 C C . CYS A 1 77 ? -11.111 17.586 6.349 1.00 90.44 77 CYS A C 1
ATOM 635 O O . CYS A 1 77 ? -12.120 18.221 6.663 1.00 90.44 77 CYS A O 1
ATOM 637 N N . ALA A 1 78 ? -11.067 16.852 5.231 1.00 89.31 78 ALA A N 1
ATOM 638 C CA . ALA A 1 78 ? -12.192 16.721 4.309 1.00 89.31 78 ALA A CA 1
ATOM 639 C C . ALA A 1 78 ? -13.405 16.029 4.955 1.00 89.31 78 ALA A C 1
ATOM 641 O O . ALA A 1 78 ? -14.543 16.329 4.591 1.00 89.31 78 ALA A O 1
ATOM 642 N N . PHE A 1 79 ? -13.204 15.170 5.966 1.00 92.44 79 PHE A N 1
ATOM 643 C CA . PHE A 1 79 ? -14.316 14.546 6.690 1.00 92.44 79 PHE A CA 1
ATOM 644 C C . PHE A 1 79 ? -15.198 15.574 7.405 1.00 92.44 79 PHE A C 1
ATOM 646 O O . PHE A 1 79 ? -16.409 15.373 7.489 1.00 92.44 79 PHE A O 1
ATOM 653 N N . ALA A 1 80 ? -14.647 16.702 7.863 1.00 94.38 80 ALA A N 1
ATOM 654 C CA . ALA A 1 80 ? -15.435 17.744 8.524 1.00 94.38 80 ALA A CA 1
ATOM 655 C C . ALA A 1 80 ? -16.467 18.396 7.582 1.00 94.38 80 ALA A C 1
ATOM 657 O O . ALA A 1 80 ? -17.542 18.805 8.027 1.00 94.38 80 ALA A O 1
ATOM 658 N N . LEU A 1 81 ? -16.207 18.412 6.269 1.00 92.12 81 LEU A N 1
ATOM 659 C CA . LEU A 1 81 ? -17.178 18.874 5.270 1.00 92.12 81 LEU A CA 1
ATOM 660 C C . LEU A 1 81 ? -18.434 17.994 5.247 1.00 92.12 81 LEU A C 1
ATOM 662 O O . LEU A 1 81 ? -19.534 18.496 5.028 1.00 92.12 81 LEU A O 1
ATOM 666 N N . SER A 1 82 ? -18.293 16.697 5.537 1.00 91.81 82 SER A N 1
ATOM 667 C CA . SER A 1 82 ? -19.439 15.784 5.610 1.00 91.81 82 SER A CA 1
ATOM 668 C C . SER A 1 82 ? -20.381 16.119 6.758 1.00 91.81 82 SER A C 1
ATOM 670 O O . SER A 1 82 ? -21.594 15.992 6.611 1.00 91.81 82 SER A O 1
ATOM 672 N N . TYR A 1 83 ? -19.842 16.605 7.878 1.00 93.75 83 TYR A N 1
ATOM 673 C CA . TYR A 1 83 ? -20.653 17.111 8.975 1.00 93.75 83 TYR A CA 1
ATOM 674 C C . TYR A 1 83 ? -21.305 18.443 8.589 1.00 93.75 83 TYR A C 1
ATOM 676 O O . TYR A 1 83 ? -22.504 18.620 8.789 1.00 93.75 83 TYR A O 1
ATOM 684 N N . LYS A 1 84 ? -20.553 19.358 7.963 1.00 92.81 84 LYS A N 1
ATOM 685 C CA . LYS A 1 84 ? -21.079 20.666 7.543 1.00 92.81 84 LYS A CA 1
ATOM 686 C C . LYS A 1 84 ? -22.267 20.555 6.583 1.00 92.81 84 LYS A C 1
ATOM 688 O O . LYS A 1 84 ? -23.265 21.246 6.761 1.00 92.81 84 LYS A O 1
ATOM 693 N N . TRP A 1 85 ? -22.163 19.693 5.576 1.00 91.81 85 TRP A N 1
ATOM 694 C CA . TRP A 1 85 ? -23.185 19.526 4.537 1.00 91.81 85 TRP A CA 1
ATOM 695 C C . TRP A 1 85 ? -24.122 18.340 4.771 1.00 91.81 85 TRP A C 1
ATOM 697 O O . TRP A 1 85 ? -24.986 18.072 3.945 1.00 91.81 85 TRP A O 1
ATOM 707 N N . GLN A 1 86 ? -23.955 17.608 5.877 1.00 91.19 86 GLN A N 1
ATOM 708 C CA . GLN A 1 86 ? -24.705 16.377 6.159 1.00 91.19 86 GLN A CA 1
ATOM 709 C C . GLN A 1 86 ? -24.600 15.328 5.028 1.00 91.19 86 GLN A C 1
ATOM 711 O O . GLN A 1 86 ? -25.489 14.493 4.840 1.00 91.19 86 GLN A O 1
ATOM 716 N N . SER A 1 87 ? -23.490 15.346 4.286 1.00 91.31 87 SER A N 1
ATOM 717 C CA . SER A 1 87 ? -23.243 14.481 3.132 1.00 91.31 87 SER A CA 1
ATOM 718 C C . SER A 1 87 ? -22.878 13.054 3.538 1.00 91.31 87 SER A C 1
ATOM 720 O O . SER A 1 87 ? -22.416 12.781 4.651 1.00 91.31 87 SER A O 1
ATOM 722 N N . LYS A 1 88 ? -23.023 12.127 2.589 1.00 92.00 88 LYS A N 1
ATOM 723 C CA . LYS A 1 88 ? -22.358 10.818 2.640 1.00 92.00 88 LYS A CA 1
ATOM 724 C C . LYS A 1 88 ? -20.904 10.962 2.189 1.00 92.00 88 LYS A C 1
ATOM 726 O O . LYS A 1 88 ? -20.573 11.882 1.444 1.00 92.00 88 LYS A O 1
ATOM 731 N N . VAL A 1 89 ? -20.048 10.050 2.629 1.00 91.81 89 VAL A N 1
ATOM 732 C CA . VAL A 1 89 ? -18.609 10.063 2.371 1.00 91.81 89 VAL A CA 1
ATOM 733 C C . VAL A 1 89 ? -18.160 8.737 1.793 1.00 91.81 89 VAL A C 1
ATOM 735 O O . VAL A 1 89 ? -18.525 7.669 2.291 1.00 91.81 89 VAL A O 1
ATOM 738 N N . VAL A 1 90 ? -17.329 8.849 0.762 1.00 92.69 90 VAL A N 1
ATOM 739 C CA . VAL A 1 90 ? -16.505 7.767 0.243 1.00 92.69 90 VAL A CA 1
ATOM 740 C C . VAL A 1 90 ? -15.072 8.258 0.139 1.00 92.69 90 VAL A C 1
ATOM 742 O O . VAL A 1 90 ? -14.787 9.161 -0.644 1.00 92.69 90 VAL A O 1
ATOM 745 N N . SER A 1 91 ? -14.150 7.657 0.872 1.00 91.69 91 SER A N 1
ATOM 746 C CA . SER A 1 91 ? -12.729 7.876 0.628 1.00 91.69 91 SER A CA 1
ATOM 747 C C . SER A 1 91 ? -12.191 6.909 -0.415 1.00 91.69 91 SER A C 1
ATOM 749 O O . SER A 1 91 ? -12.683 5.794 -0.600 1.00 91.69 91 SER A O 1
ATOM 751 N N . TYR A 1 92 ? -11.149 7.352 -1.105 1.00 90.88 92 TYR A N 1
ATOM 752 C CA . TYR A 1 92 ? -10.317 6.526 -1.959 1.00 90.88 92 TYR A CA 1
ATOM 753 C C . TYR A 1 92 ? -8.885 6.546 -1.429 1.00 90.88 92 TYR A C 1
ATOM 755 O O . TYR A 1 92 ? -8.307 7.614 -1.256 1.00 90.88 92 TYR A O 1
ATOM 763 N N . SER A 1 93 ? -8.304 5.375 -1.180 1.00 89.44 93 SER A N 1
ATOM 764 C CA . SER A 1 93 ? -6.878 5.235 -0.896 1.00 89.44 93 SER A CA 1
ATOM 765 C C . SER A 1 93 ? -6.171 4.712 -2.144 1.00 89.44 93 SER A C 1
ATOM 767 O O . SER A 1 93 ? -6.337 3.551 -2.529 1.00 89.44 93 SER A O 1
ATOM 769 N N . GLY A 1 94 ? -5.414 5.591 -2.801 1.00 86.25 94 GLY A N 1
ATOM 770 C CA . GLY A 1 94 ? -4.556 5.282 -3.941 1.00 86.25 94 GLY A CA 1
ATOM 771 C C . GLY A 1 94 ? -3.271 4.529 -3.581 1.00 86.25 94 GLY A C 1
ATOM 772 O O . GLY A 1 94 ? -2.691 3.891 -4.468 1.00 86.25 94 GLY A O 1
ATOM 773 N N . ILE A 1 95 ? -2.853 4.572 -2.310 1.00 80.75 95 ILE A N 1
ATOM 774 C CA . ILE A 1 95 ? -1.678 3.860 -1.792 1.00 80.75 95 ILE A CA 1
ATOM 775 C C . ILE A 1 95 ? -1.895 2.348 -1.895 1.00 80.75 95 ILE A C 1
ATOM 777 O O . ILE A 1 95 ? -2.940 1.804 -1.538 1.00 80.75 95 ILE A O 1
ATOM 781 N N . GLY A 1 96 ? -0.869 1.663 -2.395 1.00 73.69 96 GLY A N 1
ATOM 782 C CA . GLY A 1 96 ? -0.854 0.221 -2.608 1.00 73.69 96 GLY A CA 1
ATOM 783 C C . GLY A 1 96 ? -0.643 -0.615 -1.356 1.00 73.69 96 GLY A C 1
ATOM 784 O O . GLY A 1 96 ? -0.165 -1.735 -1.475 1.00 73.69 96 GLY A O 1
ATOM 785 N N . CYS A 1 97 ? -0.912 -0.088 -0.169 1.00 75.94 97 CYS A N 1
ATOM 786 C CA . CYS A 1 97 ? -0.760 -0.788 1.096 1.00 75.94 97 CYS A CA 1
ATOM 787 C C . CYS A 1 97 ? -1.801 -0.283 2.094 1.00 75.94 97 CYS A C 1
ATOM 789 O O . CYS A 1 97 ? -2.314 0.831 1.975 1.00 75.94 97 CYS A O 1
ATOM 791 N N . LEU A 1 98 ? -2.137 -1.122 3.072 1.00 72.69 98 LEU A N 1
ATOM 792 C CA . LEU A 1 98 ? -2.961 -0.691 4.191 1.00 72.69 98 LEU A CA 1
ATOM 793 C C . LEU A 1 98 ? -2.075 -0.112 5.275 1.00 72.69 98 LEU A C 1
ATOM 795 O O . LEU A 1 98 ? -1.307 -0.817 5.923 1.00 72.69 98 LEU A O 1
ATOM 799 N N . ILE A 1 99 ? -2.216 1.189 5.452 1.00 77.62 99 ILE A N 1
ATOM 800 C CA . ILE A 1 99 ? -1.575 1.958 6.504 1.00 77.62 99 ILE A CA 1
ATOM 801 C C . ILE A 1 99 ? -2.207 1.650 7.866 1.00 77.62 99 ILE A C 1
ATOM 803 O O . ILE A 1 99 ? -3.380 1.274 7.985 1.00 77.62 99 ILE A O 1
ATOM 807 N N . ALA A 1 100 ? -1.409 1.784 8.921 1.00 77.88 100 ALA A N 1
ATOM 808 C CA . ALA A 1 100 ? -1.803 1.406 10.271 1.00 77.88 100 ALA A CA 1
ATOM 809 C C . ALA A 1 100 ? -3.088 2.112 10.727 1.00 77.88 100 ALA A C 1
ATOM 811 O O . ALA A 1 100 ? -4.000 1.462 11.236 1.00 77.88 100 ALA A O 1
ATOM 812 N N . TRP A 1 101 ? -3.198 3.422 10.499 1.00 79.25 101 TRP A N 1
ATOM 813 C CA . TRP A 1 101 ? -4.341 4.223 10.943 1.00 79.25 101 TRP A CA 1
ATOM 814 C C . TRP A 1 101 ? -5.663 3.848 10.270 1.00 79.25 101 TRP A C 1
ATOM 816 O O . TRP A 1 101 ? -6.697 3.880 10.941 1.00 79.25 101 TRP A O 1
ATOM 826 N N . ASP A 1 102 ? -5.641 3.415 9.008 1.00 82.50 102 ASP A N 1
ATOM 827 C CA . ASP A 1 102 ? -6.819 2.841 8.352 1.00 82.50 102 ASP A CA 1
ATOM 828 C C . ASP A 1 102 ? -7.261 1.587 9.104 1.00 82.50 102 ASP A C 1
ATOM 830 O O . ASP A 1 102 ? -8.433 1.440 9.443 1.00 82.50 102 ASP A O 1
ATOM 834 N N . SER A 1 103 ? -6.317 0.717 9.471 1.00 84.94 103 SER A N 1
ATOM 835 C CA . SER A 1 103 ? -6.649 -0.526 10.171 1.00 84.94 103 SER A CA 1
ATOM 836 C C . SER A 1 103 ? -7.360 -0.274 11.502 1.00 84.94 103 SER A C 1
ATOM 838 O O . SER A 1 103 ? -8.370 -0.914 11.812 1.00 84.94 103 SER A O 1
ATOM 840 N N . TYR A 1 104 ? -6.910 0.729 12.256 1.00 84.88 104 TYR A N 1
ATOM 841 C CA . TYR A 1 104 ? -7.554 1.113 13.509 1.00 84.88 104 TYR A CA 1
ATOM 842 C C . TYR A 1 104 ? -8.883 1.830 13.321 1.00 84.88 104 TYR A C 1
ATOM 844 O O . TYR A 1 104 ? -9.842 1.471 14.009 1.00 84.88 104 TYR A O 1
ATOM 852 N N . SER A 1 105 ? -8.956 2.799 12.411 1.00 83.88 105 SER A N 1
ATOM 853 C CA . SER A 1 105 ? -10.167 3.594 12.173 1.00 83.88 105 SER A CA 1
ATOM 854 C C . SER A 1 105 ? -11.310 2.725 11.649 1.00 83.88 105 SER A C 1
ATOM 856 O O . SER A 1 105 ? -12.475 2.929 11.992 1.00 83.88 105 SER A O 1
ATOM 858 N N . TYR A 1 106 ? -10.962 1.707 10.860 1.00 85.06 106 TYR A N 1
ATOM 859 C CA . TYR A 1 106 ? -11.906 0.873 10.129 1.00 85.06 106 TYR A CA 1
ATOM 860 C C . TYR A 1 106 ? -12.149 -0.503 10.754 1.00 85.06 106 TYR A C 1
ATOM 862 O O . TYR A 1 106 ? -13.026 -1.240 10.306 1.00 85.06 106 TYR A O 1
ATOM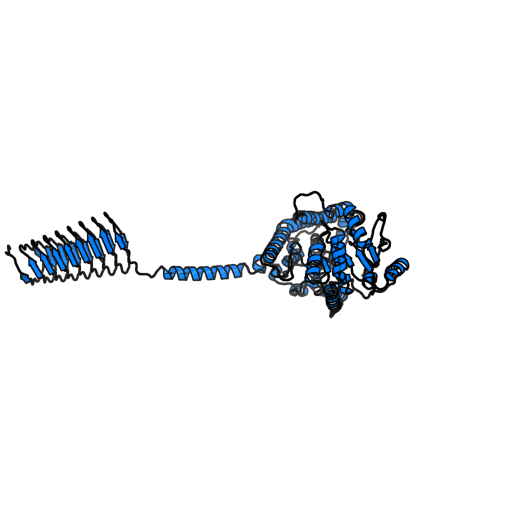 870 N N . GLY A 1 107 ? -11.419 -0.851 11.817 1.00 84.81 107 GLY A N 1
ATOM 871 C CA . GLY A 1 107 ? -11.545 -2.164 12.451 1.00 84.81 107 GLY A CA 1
ATOM 872 C C . GLY A 1 107 ? -11.105 -3.300 11.526 1.00 84.81 107 GLY A C 1
ATOM 873 O O . GLY A 1 107 ? -11.664 -4.394 11.573 1.00 84.81 107 GLY A O 1
ATOM 874 N N . ILE A 1 108 ? -10.130 -3.028 10.660 1.00 87.88 108 ILE A N 1
ATOM 875 C CA . ILE A 1 108 ? -9.500 -4.048 9.830 1.00 87.88 108 ILE A CA 1
ATOM 876 C C . ILE A 1 108 ? -8.503 -4.795 10.728 1.00 87.88 108 ILE A C 1
ATOM 878 O O . ILE A 1 108 ? -7.697 -4.140 11.396 1.00 87.88 108 ILE A O 1
ATOM 882 N N . PRO A 1 109 ? -8.532 -6.139 10.770 1.00 86.19 109 PRO A N 1
ATOM 883 C CA . PRO A 1 109 ? -7.545 -6.908 11.517 1.00 86.19 109 PRO A CA 1
ATOM 884 C C . PRO A 1 109 ? -6.116 -6.535 11.103 1.00 86.19 109 PRO A C 1
ATOM 886 O O . PRO A 1 109 ? -5.837 -6.358 9.918 1.00 86.19 109 PRO A O 1
ATOM 889 N N . ILE A 1 110 ? -5.222 -6.407 12.085 1.00 86.56 110 ILE A N 1
ATOM 890 C CA . ILE A 1 110 ? -3.791 -6.187 11.855 1.00 86.56 110 ILE A CA 1
ATOM 891 C C . ILE A 1 110 ? -3.121 -7.557 11.855 1.00 86.56 110 ILE A C 1
ATOM 893 O O . ILE A 1 110 ? -2.934 -8.166 12.906 1.00 86.56 110 ILE A O 1
ATOM 897 N N . GLU A 1 111 ? -2.783 -8.069 10.674 1.00 87.44 111 GLU A N 1
ATOM 898 C CA . GLU A 1 111 ? -2.151 -9.381 10.523 1.00 87.44 111 GLU A CA 1
ATOM 899 C C . GLU A 1 111 ? -0.612 -9.312 10.589 1.00 87.44 111 GLU A C 1
ATOM 901 O O . GLU A 1 111 ? 0.091 -9.830 9.719 1.00 87.44 111 GLU A O 1
ATOM 906 N N . SER A 1 112 ? -0.073 -8.696 11.647 1.00 88.00 112 SER A N 1
ATOM 907 C CA . SER A 1 112 ? 1.371 -8.447 11.851 1.00 88.00 112 SER A CA 1
ATOM 908 C C . SER A 1 112 ? 2.238 -9.706 11.939 1.00 88.00 112 SER A C 1
ATOM 910 O O . SER A 1 112 ? 3.466 -9.639 11.870 1.00 88.00 112 SER A O 1
ATOM 912 N N . SER A 1 113 ? 1.619 -10.883 12.054 1.00 87.75 113 SER A N 1
ATOM 913 C CA . SER A 1 113 ? 2.328 -12.157 12.013 1.00 87.75 113 SER A CA 1
ATOM 914 C C . SER A 1 113 ? 2.876 -12.503 10.627 1.00 87.75 113 SER A C 1
ATOM 916 O O . SER A 1 113 ? 3.763 -13.351 10.546 1.00 87.75 113 SER A O 1
ATOM 918 N N . TRP A 1 114 ? 2.376 -11.881 9.553 1.00 86.69 114 TRP A N 1
ATOM 919 C CA . TRP A 1 114 ? 2.814 -12.189 8.187 1.00 86.69 114 TRP A CA 1
ATOM 920 C C . TRP A 1 114 ? 2.645 -11.041 7.168 1.00 86.69 114 TRP A C 1
ATOM 922 O O . TRP A 1 114 ? 3.240 -11.119 6.095 1.00 86.69 114 TRP A O 1
ATOM 932 N N . ILE A 1 115 ? 1.887 -9.978 7.475 1.00 89.44 115 ILE A N 1
ATOM 933 C CA . ILE A 1 115 ? 1.842 -8.746 6.670 1.00 89.44 115 ILE A CA 1
ATOM 934 C C . ILE A 1 115 ? 2.773 -7.707 7.309 1.00 89.44 115 ILE A C 1
ATOM 936 O O . ILE A 1 115 ? 2.483 -7.264 8.421 1.00 89.44 115 ILE A O 1
ATOM 940 N N . PRO A 1 116 ? 3.860 -7.299 6.633 1.00 89.12 116 PRO A N 1
ATOM 941 C CA . PRO A 1 116 ? 4.764 -6.277 7.147 1.00 89.12 116 PRO A CA 1
ATOM 942 C C . PRO A 1 116 ? 4.103 -4.895 7.137 1.00 89.12 116 PRO A C 1
ATOM 944 O O . PRO A 1 116 ? 3.298 -4.589 6.250 1.00 89.12 116 PRO A O 1
ATOM 947 N N . SER A 1 117 ? 4.496 -4.040 8.085 1.00 86.88 117 SER A N 1
ATOM 948 C CA . SER A 1 117 ? 4.194 -2.606 8.007 1.00 86.88 117 SER A CA 1
ATOM 949 C C . SER A 1 117 ? 4.974 -1.974 6.849 1.00 86.88 117 SER A C 1
ATOM 951 O O . SER A 1 117 ? 6.028 -2.476 6.451 1.00 86.88 117 SER A O 1
ATOM 953 N N . PHE A 1 118 ? 4.457 -0.885 6.280 1.00 82.75 118 PHE A N 1
ATOM 954 C CA . PHE A 1 118 ? 5.000 -0.311 5.044 1.00 82.75 118 PHE A CA 1
ATOM 955 C C . PHE A 1 118 ? 6.427 0.251 5.193 1.00 82.75 118 PHE A C 1
ATOM 957 O O . PHE A 1 118 ? 7.191 0.280 4.233 1.00 82.75 118 PHE A O 1
ATOM 964 N N . ASP A 1 119 ? 6.785 0.643 6.408 1.00 82.19 119 ASP A N 1
ATOM 965 C CA . ASP A 1 119 ? 8.061 1.201 6.854 1.00 82.19 119 ASP A CA 1
ATOM 966 C C . ASP A 1 119 ? 9.039 0.141 7.395 1.00 82.19 119 ASP A C 1
ATOM 968 O O . ASP A 1 119 ? 10.181 0.457 7.725 1.00 82.19 119 ASP A O 1
ATOM 972 N N . VAL A 1 120 ? 8.633 -1.132 7.468 1.00 85.06 120 VAL A N 1
ATOM 973 C CA . VAL A 1 120 ? 9.483 -2.216 7.979 1.00 85.06 120 VAL A CA 1
ATOM 974 C C . VAL A 1 120 ? 10.207 -2.926 6.835 1.00 85.06 120 VAL A C 1
ATOM 976 O O . VAL A 1 120 ? 9.655 -3.217 5.771 1.00 85.06 120 VAL A O 1
ATOM 979 N N . HIS A 1 121 ? 11.498 -3.192 7.028 1.00 84.94 121 HIS A N 1
ATOM 980 C CA . HIS A 1 121 ? 12.282 -4.021 6.117 1.00 84.94 121 HIS A CA 1
ATOM 981 C C . HIS A 1 121 ? 12.021 -5.508 6.382 1.00 84.94 121 HIS A C 1
ATOM 983 O O . HIS A 1 121 ? 11.926 -5.922 7.535 1.00 84.94 121 HIS A O 1
ATOM 989 N N . TYR A 1 122 ? 11.905 -6.294 5.310 1.00 86.38 122 TYR A N 1
ATOM 990 C CA . TYR A 1 122 ? 11.710 -7.737 5.387 1.00 86.38 122 TYR A CA 1
ATOM 991 C C . TYR A 1 122 ? 12.372 -8.444 4.207 1.00 86.38 122 TYR A C 1
ATOM 993 O O . TYR A 1 122 ? 12.299 -7.968 3.073 1.00 86.38 122 TYR A O 1
ATOM 1001 N N . GLU A 1 123 ? 12.976 -9.603 4.458 1.00 85.06 123 GLU A N 1
ATOM 1002 C CA . GLU A 1 123 ? 13.780 -10.303 3.449 1.00 85.06 123 GLU A CA 1
ATOM 1003 C C . GLU A 1 123 ? 13.017 -11.387 2.691 1.00 85.06 123 GLU A C 1
ATOM 1005 O O . GLU A 1 123 ? 13.272 -11.625 1.512 1.00 85.06 123 GLU A O 1
ATOM 1010 N N . THR A 1 124 ? 12.046 -12.053 3.309 1.00 87.06 124 THR A N 1
ATOM 1011 C CA . THR A 1 124 ? 11.297 -13.126 2.639 1.00 87.06 124 THR A CA 1
ATOM 1012 C C . THR A 1 124 ? 9.800 -13.009 2.887 1.00 87.06 124 THR A C 1
ATOM 1014 O O . THR A 1 124 ? 9.339 -12.127 3.607 1.00 87.06 124 THR A O 1
ATOM 1017 N N . ARG A 1 125 ? 9.018 -13.902 2.266 1.00 84.00 125 ARG A N 1
ATOM 1018 C CA . ARG A 1 125 ? 7.580 -14.009 2.545 1.00 84.00 125 ARG A CA 1
ATOM 1019 C C . ARG A 1 125 ? 7.306 -14.432 3.987 1.00 84.00 125 ARG A C 1
ATOM 1021 O O . ARG A 1 125 ? 6.289 -14.044 4.550 1.00 84.00 125 ARG A O 1
ATOM 1028 N N . GLU A 1 126 ? 8.176 -15.260 4.550 1.00 90.31 126 GLU A N 1
ATOM 1029 C CA . GLU A 1 126 ? 8.081 -15.704 5.933 1.00 90.31 126 GLU A CA 1
ATOM 1030 C C . GLU A 1 126 ? 8.912 -14.759 6.796 1.00 90.31 126 GLU A C 1
ATOM 1032 O O . GLU A 1 126 ? 10.142 -14.776 6.760 1.00 90.31 126 GLU A O 1
ATOM 1037 N N . MET A 1 127 ? 8.224 -13.904 7.551 1.00 91.06 127 MET A N 1
ATOM 1038 C CA . MET A 1 127 ? 8.887 -12.967 8.448 1.00 91.06 127 MET A CA 1
ATOM 1039 C C . MET A 1 127 ? 9.477 -13.701 9.655 1.00 91.06 127 MET A C 1
ATOM 1041 O O . MET A 1 127 ? 8.814 -14.492 10.333 1.00 91.06 127 MET A O 1
ATOM 1045 N N . THR A 1 128 ? 10.724 -13.379 9.966 1.00 93.75 128 THR A N 1
ATOM 1046 C CA . THR A 1 128 ? 11.394 -13.739 11.212 1.00 93.75 128 THR A CA 1
ATOM 1047 C C . THR A 1 128 ? 10.649 -13.161 12.417 1.00 93.75 128 THR A C 1
ATOM 1049 O O . THR A 1 128 ? 9.822 -12.254 12.315 1.00 93.75 128 THR A O 1
ATOM 1052 N N . PHE A 1 129 ? 10.949 -13.664 13.617 1.00 94.69 129 PHE A N 1
ATOM 1053 C CA . PHE A 1 129 ? 10.395 -13.081 14.841 1.00 94.69 129 PHE A CA 1
ATOM 1054 C C . PHE A 1 129 ? 10.714 -11.583 14.976 1.00 94.69 129 PHE A C 1
ATOM 1056 O O . PHE A 1 129 ? 9.831 -10.817 15.346 1.00 94.69 129 PHE A O 1
ATOM 1063 N N . TYR A 1 130 ? 11.933 -11.161 14.624 1.00 93.19 130 TYR A N 1
ATOM 1064 C CA . TYR A 1 130 ? 12.341 -9.758 14.702 1.00 93.19 130 TYR A CA 1
ATOM 1065 C C . TYR A 1 130 ? 11.546 -8.861 13.743 1.00 93.19 130 TYR A C 1
ATOM 1067 O O . TYR A 1 130 ? 11.089 -7.794 14.147 1.00 93.19 130 TYR A O 1
ATOM 1075 N N . GLU A 1 131 ? 11.320 -9.308 12.506 1.00 93.19 131 GLU A N 1
ATOM 1076 C CA . GLU A 1 131 ? 10.515 -8.574 11.517 1.00 93.19 131 GLU A CA 1
ATOM 1077 C C . GLU A 1 131 ? 9.043 -8.482 11.954 1.00 93.19 131 GLU A C 1
ATOM 1079 O O . GLU A 1 131 ? 8.436 -7.415 11.850 1.00 93.19 131 GLU A O 1
ATOM 1084 N N . ARG A 1 132 ? 8.480 -9.557 12.530 1.00 94.19 132 ARG A N 1
ATOM 1085 C CA . ARG A 1 132 ? 7.121 -9.548 13.110 1.00 94.19 132 ARG A CA 1
ATOM 1086 C C . ARG A 1 132 ? 7.010 -8.607 14.310 1.00 94.19 132 ARG A C 1
ATOM 1088 O O . ARG A 1 132 ? 6.069 -7.825 14.387 1.00 94.19 132 ARG A O 1
ATOM 1095 N N . ALA A 1 133 ? 7.978 -8.645 15.225 1.00 93.31 133 ALA A N 1
ATOM 1096 C CA . ALA A 1 133 ? 8.009 -7.759 16.387 1.00 93.31 133 ALA A CA 1
ATOM 1097 C C . ALA A 1 133 ? 8.157 -6.286 15.972 1.00 93.31 133 ALA A C 1
ATOM 1099 O O . ALA A 1 133 ? 7.431 -5.429 16.466 1.00 93.31 133 ALA A O 1
ATOM 1100 N N . SER A 1 134 ? 9.044 -5.998 15.015 1.00 92.31 134 SER A N 1
ATOM 1101 C CA . SER A 1 134 ? 9.236 -4.651 14.459 1.00 92.31 134 SER A CA 1
ATOM 1102 C C . SER A 1 134 ? 7.979 -4.146 13.753 1.00 92.31 134 SER A C 1
ATOM 1104 O O . SER A 1 134 ? 7.587 -2.998 13.937 1.00 92.31 134 SER A O 1
ATOM 1106 N N . THR A 1 135 ? 7.308 -5.024 13.002 1.00 91.19 135 THR A N 1
ATOM 1107 C CA . THR A 1 135 ? 6.011 -4.742 12.377 1.00 91.19 135 THR A CA 1
ATOM 1108 C C . THR A 1 135 ? 4.965 -4.363 13.416 1.00 91.19 135 THR A C 1
ATOM 1110 O O . THR A 1 135 ? 4.310 -3.334 13.277 1.00 91.19 135 THR A O 1
ATOM 1113 N N . GLU A 1 136 ? 4.831 -5.150 14.482 1.00 90.31 136 GLU A N 1
ATOM 1114 C CA . GLU A 1 136 ? 3.870 -4.872 15.549 1.00 90.31 136 GLU A CA 1
ATOM 1115 C C . GLU A 1 136 ? 4.147 -3.529 16.243 1.00 90.31 136 GLU A C 1
ATOM 1117 O O . GLU A 1 136 ? 3.230 -2.732 16.445 1.00 90.31 136 GLU A O 1
ATOM 1122 N N . ILE A 1 137 ? 5.417 -3.246 16.548 1.00 90.75 137 ILE A N 1
ATOM 1123 C CA . ILE A 1 137 ? 5.842 -1.974 17.144 1.00 90.75 137 ILE A CA 1
ATOM 1124 C C . ILE A 1 137 ? 5.526 -0.803 16.209 1.00 90.75 137 ILE A C 1
ATOM 1126 O O . ILE A 1 137 ? 4.983 0.200 16.669 1.00 90.75 137 ILE A O 1
ATOM 1130 N N . SER A 1 138 ? 5.809 -0.931 14.911 1.00 89.56 138 SER A N 1
ATOM 1131 C CA . SER A 1 138 ? 5.497 0.106 13.924 1.00 89.56 138 SER A CA 1
ATOM 1132 C C . SER A 1 138 ? 3.989 0.393 13.864 1.00 89.56 138 SER A C 1
ATOM 1134 O O . SER A 1 138 ? 3.573 1.546 13.993 1.00 89.56 138 SER A O 1
ATOM 1136 N N . PHE A 1 139 ? 3.133 -0.636 13.809 1.00 89.19 139 PHE A N 1
ATOM 1137 C CA . PHE A 1 139 ? 1.677 -0.445 13.848 1.00 89.19 139 PHE A CA 1
ATOM 1138 C C . PHE A 1 139 ? 1.198 0.291 15.111 1.00 89.19 139 PHE A C 1
ATOM 1140 O O . PHE A 1 139 ? 0.201 1.018 15.059 1.00 89.19 139 PHE A O 1
ATOM 1147 N N . LEU A 1 140 ? 1.846 0.083 16.259 1.00 88.69 140 LEU A N 1
ATOM 1148 C CA . LEU A 1 140 ? 1.531 0.798 17.501 1.00 88.69 140 LEU A CA 1
ATOM 1149 C C . LEU A 1 140 ? 2.065 2.236 17.495 1.00 88.69 140 LEU A C 1
ATOM 1151 O O . LEU A 1 140 ? 1.362 3.133 17.961 1.00 88.69 140 LEU A O 1
ATOM 1155 N N . SER A 1 141 ? 3.259 2.458 16.940 1.00 89.81 141 SER A N 1
ATOM 1156 C CA . SER A 1 141 ? 3.850 3.789 16.752 1.00 89.81 141 SER A CA 1
ATOM 1157 C C . SER A 1 141 ? 2.927 4.669 15.912 1.00 89.81 141 SER A C 1
ATOM 1159 O O . SER A 1 141 ? 2.433 5.690 16.395 1.00 89.81 141 SER A O 1
ATOM 1161 N N . TRP A 1 142 ? 2.547 4.190 14.724 1.00 87.50 142 TRP A N 1
ATOM 1162 C CA . TRP A 1 142 ? 1.621 4.888 13.836 1.00 87.50 142 TRP A CA 1
ATOM 1163 C C . TRP A 1 142 ? 0.244 5.117 14.454 1.00 87.50 142 TRP A C 1
ATOM 1165 O O . TRP A 1 142 ? -0.346 6.177 14.257 1.00 87.50 142 TRP A O 1
ATOM 1175 N N . TYR A 1 143 ? -0.283 4.158 15.222 1.00 88.56 143 TYR A N 1
ATOM 1176 C CA . TYR A 1 143 ? -1.518 4.367 15.980 1.00 88.56 143 TYR A CA 1
ATOM 1177 C C . TYR A 1 143 ? -1.379 5.530 16.955 1.00 88.56 143 TYR A C 1
ATOM 1179 O O . TYR A 1 143 ? -2.187 6.458 16.953 1.00 88.56 143 TYR A O 1
ATOM 1187 N N . TYR A 1 144 ? -0.355 5.474 17.806 1.00 89.19 144 TYR A N 1
ATOM 1188 C CA . TYR A 1 144 ? -0.154 6.475 18.836 1.00 89.19 144 TYR A CA 1
ATOM 1189 C C . TYR A 1 144 ? 0.020 7.855 18.207 1.00 89.19 144 TYR A C 1
ATOM 1191 O O . TYR A 1 144 ? -0.626 8.814 18.630 1.00 89.19 144 TYR A O 1
ATOM 1199 N N . ASN A 1 145 ? 0.826 7.931 17.155 1.00 88.44 145 ASN A N 1
ATOM 1200 C CA . ASN A 1 145 ? 1.061 9.135 16.394 1.00 88.44 145 ASN A CA 1
ATOM 1201 C C . ASN A 1 145 ? -0.236 9.687 15.760 1.00 88.44 145 ASN A C 1
ATOM 1203 O O . ASN A 1 145 ? -0.610 10.836 16.014 1.00 88.44 145 ASN A O 1
ATOM 1207 N N . TYR A 1 146 ? -0.987 8.864 15.025 1.00 88.69 146 TYR A N 1
ATOM 1208 C CA . TYR A 1 146 ? -2.213 9.294 14.350 1.00 88.69 146 TYR A CA 1
ATOM 1209 C C . TYR A 1 146 ? -3.251 9.854 15.334 1.00 88.69 146 TYR A C 1
ATOM 1211 O O . TYR A 1 146 ? -3.769 10.959 15.158 1.00 88.69 146 TYR A O 1
ATOM 1219 N N . TYR A 1 147 ? -3.511 9.123 16.419 1.00 89.00 147 TYR A N 1
ATOM 1220 C CA . TYR A 1 147 ? -4.568 9.459 17.371 1.00 89.00 147 TYR A CA 1
ATOM 1221 C C . TYR A 1 147 ? -4.181 10.549 18.377 1.00 89.00 147 TYR A C 1
ATOM 1223 O O . TYR A 1 147 ? -5.043 11.330 18.777 1.00 89.00 147 TYR A O 1
ATOM 1231 N N . ASN A 1 148 ? -2.911 10.627 18.793 1.00 90.19 148 ASN A N 1
ATOM 1232 C CA . ASN A 1 148 ? -2.477 11.556 19.847 1.00 90.19 148 ASN A CA 1
ATOM 1233 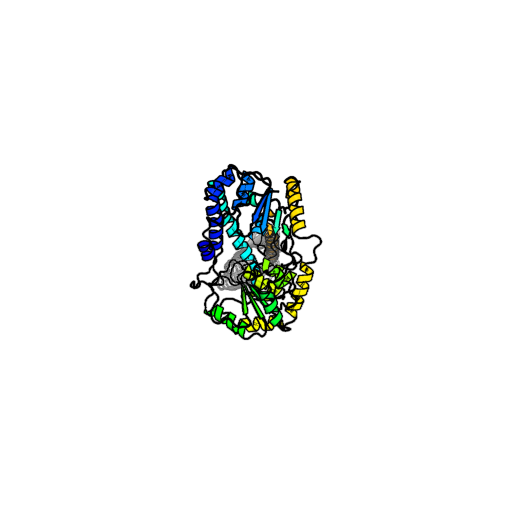C C . ASN A 1 148 ? -1.741 12.788 19.307 1.00 90.19 148 ASN A C 1
ATOM 1235 O O . ASN A 1 148 ? -1.662 13.803 19.999 1.00 90.19 148 ASN A O 1
ATOM 1239 N N . TYR A 1 149 ? -1.211 12.733 18.083 1.00 89.81 149 TYR A N 1
ATOM 1240 C CA . TYR A 1 149 ? -0.499 13.852 17.472 1.00 89.81 149 TYR A CA 1
ATOM 1241 C C . TYR A 1 149 ? -1.277 14.465 16.305 1.00 89.81 149 TYR A C 1
ATOM 1243 O O . TYR A 1 149 ? -1.546 15.671 16.324 1.00 89.81 149 TYR A O 1
ATOM 1251 N N . TYR A 1 150 ? -1.640 13.661 15.307 1.00 91.06 150 TYR A N 1
ATOM 1252 C CA . TYR A 1 150 ? -2.208 14.151 14.052 1.00 91.06 150 TYR A CA 1
ATOM 1253 C C . TYR A 1 150 ? -3.673 14.601 14.197 1.00 91.06 150 TYR A C 1
ATOM 1255 O O . TYR A 1 150 ? -3.969 15.788 14.027 1.00 91.06 150 TYR A O 1
ATOM 1263 N N . LEU A 1 151 ? -4.585 13.706 14.598 1.00 92.62 151 LEU A N 1
ATOM 1264 C CA . LEU A 1 151 ? -6.024 14.004 14.666 1.00 92.62 151 LEU A CA 1
ATOM 1265 C C . LEU A 1 151 ? -6.383 15.202 15.565 1.00 92.62 151 LEU A C 1
ATOM 1267 O O . LEU A 1 151 ? -7.196 16.017 15.130 1.00 92.62 151 LEU A O 1
ATOM 1271 N N . PRO A 1 152 ? -5.777 15.410 16.754 1.00 95.00 152 PRO A N 1
ATOM 1272 C CA . PRO A 1 152 ? -6.077 16.585 17.580 1.00 95.00 152 PRO A CA 1
ATOM 1273 C C . PRO A 1 152 ? -5.700 17.922 16.924 1.00 95.00 152 PRO A C 1
ATOM 1275 O O . PRO A 1 152 ? -6.248 18.971 17.262 1.00 95.00 152 PRO A O 1
ATOM 1278 N N . ARG A 1 153 ? -4.727 17.923 16.005 1.00 94.69 153 ARG A N 1
ATOM 1279 C CA . ARG A 1 153 ? -4.344 19.123 15.247 1.00 94.69 153 ARG A CA 1
ATOM 1280 C C . ARG A 1 153 ? -5.319 19.372 14.105 1.00 94.69 153 ARG A C 1
ATOM 1282 O O . ARG A 1 153 ? -5.740 20.512 13.932 1.00 94.69 153 ARG A O 1
ATOM 1289 N N . ILE A 1 154 ? -5.731 18.320 13.399 1.00 94.75 154 ILE A N 1
ATOM 1290 C CA . ILE A 1 154 ? -6.765 18.430 12.367 1.00 94.75 154 ILE A CA 1
ATOM 1291 C C . ILE A 1 154 ? -8.104 18.864 12.970 1.00 94.75 154 ILE A C 1
ATOM 1293 O O . ILE A 1 154 ? -8.723 19.771 12.427 1.00 94.75 154 ILE A O 1
ATOM 1297 N N . ASP A 1 155 ? -8.522 18.294 14.107 1.00 96.00 155 ASP A N 1
ATOM 1298 C CA . ASP A 1 155 ? -9.766 18.662 14.802 1.00 96.00 155 ASP A CA 1
ATOM 1299 C C . ASP A 1 155 ? -9.804 20.160 15.144 1.00 96.00 155 ASP A C 1
ATOM 1301 O O . ASP A 1 155 ? -10.800 20.830 14.879 1.00 96.00 155 ASP A O 1
ATOM 1305 N N . ARG A 1 156 ? -8.690 20.717 15.642 1.00 95.94 156 ARG A N 1
ATOM 1306 C CA . ARG A 1 156 ? -8.568 22.165 15.877 1.00 95.94 156 ARG A CA 1
ATOM 1307 C C . ARG A 1 156 ? -8.678 22.967 14.585 1.00 95.94 156 ARG A C 1
ATOM 1309 O O . ARG A 1 156 ? -9.494 23.877 14.516 1.00 95.94 156 ARG A O 1
ATOM 1316 N N . LEU A 1 157 ? -7.918 22.599 13.551 1.00 95.31 157 LEU A N 1
ATOM 1317 C CA . LEU A 1 157 ? -7.947 23.303 12.266 1.00 95.31 157 LEU A CA 1
ATOM 1318 C C . LEU A 1 157 ? -9.356 23.341 11.663 1.00 95.31 157 LEU A C 1
ATOM 1320 O O . LEU A 1 157 ? -9.815 24.397 11.238 1.00 95.31 157 LEU A O 1
ATOM 1324 N N . VAL A 1 158 ? -10.072 22.217 11.637 1.00 96.31 158 VAL A N 1
ATOM 1325 C CA . VAL A 1 158 ? -11.421 22.209 11.060 1.00 96.31 158 VAL A CA 1
ATOM 1326 C C . VAL A 1 158 ? -12.407 23.019 11.896 1.00 96.31 158 VAL A C 1
ATOM 1328 O O . VAL A 1 158 ? -13.270 23.655 11.312 1.00 96.31 158 VAL A O 1
ATOM 1331 N N . ARG A 1 159 ? -12.275 23.068 13.227 1.00 96.31 159 ARG A N 1
ATOM 1332 C CA . ARG A 1 159 ? -13.132 23.915 14.079 1.00 96.31 159 ARG A CA 1
ATOM 1333 C C . ARG A 1 159 ? -12.831 25.405 13.933 1.00 96.31 159 ARG A C 1
ATOM 1335 O O . ARG A 1 159 ? -13.750 26.210 14.020 1.00 96.31 159 ARG A O 1
ATOM 1342 N N . ASP A 1 160 ? -11.570 25.761 13.707 1.00 95.31 160 ASP A N 1
ATOM 1343 C CA . ASP A 1 160 ? -11.147 27.155 13.547 1.00 95.31 160 ASP A CA 1
ATOM 1344 C C . ASP A 1 160 ? -11.592 27.739 12.195 1.00 95.31 160 ASP A C 1
ATOM 1346 O O . ASP A 1 160 ? -11.900 28.928 12.104 1.00 95.31 160 ASP A O 1
ATOM 1350 N N . TYR A 1 161 ? -11.620 26.915 11.139 1.00 94.06 161 TYR A N 1
ATOM 1351 C CA . TYR A 1 161 ? -11.842 27.373 9.761 1.00 94.06 161 TYR A CA 1
ATOM 1352 C C . TYR A 1 161 ? -13.144 26.896 9.121 1.00 94.06 161 TYR A C 1
ATOM 1354 O O . TYR A 1 161 ? -13.551 27.458 8.104 1.00 94.06 161 TYR A O 1
ATOM 1362 N N . LEU A 1 162 ? -13.799 25.867 9.655 1.00 91.69 162 LEU A N 1
ATOM 1363 C CA . LEU A 1 162 ? -15.107 25.426 9.189 1.00 91.69 162 LEU A CA 1
ATOM 1364 C C . LEU A 1 162 ? -16.133 25.725 10.275 1.00 91.69 162 LEU A C 1
ATOM 1366 O O . LEU A 1 162 ? -15.974 25.371 11.437 1.00 91.69 162 LEU A O 1
ATOM 1370 N N . ASP A 1 163 ? -17.223 26.367 9.879 1.00 90.56 163 ASP A N 1
ATOM 1371 C CA . ASP A 1 163 ? -18.375 26.581 10.750 1.00 90.56 163 ASP A CA 1
ATOM 1372 C C . ASP A 1 163 ? -19.109 25.240 10.948 1.00 90.56 163 ASP A C 1
ATOM 1374 O O . ASP A 1 163 ? -19.982 24.874 10.154 1.00 90.56 163 ASP A O 1
ATOM 1378 N N . VAL A 1 164 ? -18.624 24.459 11.923 1.00 93.88 164 VAL A N 1
ATOM 1379 C CA . VAL A 1 164 ? -19.056 23.096 12.284 1.00 93.88 164 VAL A CA 1
ATOM 1380 C C . VAL A 1 164 ? -19.354 22.984 13.786 1.00 93.88 164 VAL A C 1
ATOM 1382 O O . VAL A 1 164 ? -18.897 22.072 14.481 1.00 93.88 164 VAL A O 1
ATOM 1385 N N . GLU A 1 165 ? -20.125 23.933 14.317 1.00 92.19 165 GLU A N 1
ATOM 1386 C CA . GLU A 1 165 ? -20.532 23.917 15.724 1.00 92.19 165 GLU A CA 1
ATOM 1387 C C . GLU A 1 165 ? -21.264 22.606 16.090 1.00 92.19 165 GLU A C 1
ATOM 1389 O O . GLU A 1 165 ? -22.042 22.041 15.314 1.00 92.19 165 GLU A O 1
ATOM 1394 N N . GLY A 1 166 ? -20.957 22.065 17.272 1.00 93.94 166 GLY A N 1
ATOM 1395 C CA . GLY A 1 166 ? -21.507 20.790 17.741 1.00 93.94 166 GLY A CA 1
ATOM 1396 C C . GLY A 1 166 ? -20.911 19.533 17.093 1.00 93.94 166 GLY A C 1
ATOM 1397 O O . GLY A 1 166 ? -21.310 18.433 17.474 1.00 93.94 166 GLY A O 1
ATOM 1398 N N . MET A 1 167 ? -19.952 19.655 16.163 1.00 96.06 167 MET A N 1
ATOM 1399 C CA . MET A 1 167 ? -19.290 18.489 15.570 1.00 96.06 167 MET A CA 1
ATOM 1400 C C . MET A 1 167 ? -18.615 17.641 16.661 1.00 96.06 167 MET A C 1
ATOM 1402 O O . MET A 1 167 ? -17.845 18.204 17.458 1.00 96.06 167 MET A O 1
ATOM 1406 N N . PRO A 1 168 ? -18.838 16.310 16.695 1.00 95.44 168 PRO A N 1
ATOM 1407 C CA . PRO A 1 168 ? -18.083 15.418 17.575 1.00 95.44 168 PRO A CA 1
ATOM 1408 C C . PRO A 1 168 ? -16.579 15.479 17.242 1.00 95.44 168 PRO A C 1
ATOM 1410 O O . PRO A 1 168 ? -16.200 16.091 16.239 1.00 95.44 168 PRO A O 1
ATOM 1413 N N . PRO A 1 169 ? -15.690 14.899 18.066 1.00 94.06 169 PRO A N 1
ATOM 1414 C CA . PRO A 1 169 ? -14.273 14.808 17.724 1.00 94.06 169 PRO A CA 1
ATOM 1415 C C . PRO A 1 169 ? -14.085 14.251 16.311 1.00 94.06 169 PRO A C 1
ATOM 1417 O O . PRO A 1 169 ? -14.777 13.306 15.928 1.00 94.06 169 PRO A O 1
ATOM 1420 N N . ILE A 1 170 ? -13.155 14.810 15.532 1.00 93.06 170 ILE A N 1
ATOM 1421 C CA . ILE A 1 170 ? -13.000 14.440 14.116 1.00 93.06 170 ILE A CA 1
ATOM 1422 C C . ILE A 1 170 ? -12.787 12.935 13.905 1.00 93.06 170 ILE A C 1
ATOM 1424 O O . ILE A 1 170 ? -13.258 12.381 12.917 1.00 93.06 170 ILE A O 1
ATOM 1428 N N . HIS A 1 171 ? -12.163 12.253 14.868 1.00 90.12 171 HIS A N 1
ATOM 1429 C CA . HIS A 1 171 ? -12.076 10.796 14.903 1.00 90.12 171 HIS A CA 1
ATOM 1430 C C . HIS A 1 171 ? -13.442 10.115 14.703 1.00 90.12 171 HIS A C 1
ATOM 1432 O O . HIS A 1 171 ? -13.583 9.228 13.864 1.00 90.12 171 HIS A O 1
ATOM 1438 N N . ASP A 1 172 ? -14.470 10.547 15.432 1.00 90.31 172 ASP A N 1
ATOM 1439 C CA . ASP A 1 172 ? -15.796 9.935 15.367 1.00 90.31 172 ASP A CA 1
ATOM 1440 C C . ASP A 1 172 ? -16.461 10.219 14.015 1.00 90.31 172 ASP A C 1
ATOM 1442 O O . ASP A 1 172 ? -17.133 9.346 13.460 1.00 90.31 172 ASP A O 1
ATOM 1446 N N . VAL A 1 173 ? -16.192 11.396 13.435 1.00 92.31 173 VAL A N 1
ATOM 1447 C CA . VAL A 1 173 ? -16.619 11.752 12.073 1.00 92.31 173 VAL A CA 1
ATOM 1448 C C . VAL A 1 173 ? -15.966 10.828 11.042 1.00 92.31 173 VAL A C 1
ATOM 1450 O O . VAL A 1 173 ? -16.679 10.274 10.206 1.00 92.31 173 VAL A O 1
ATOM 1453 N N . ILE A 1 174 ? -14.652 10.590 11.141 1.00 90.31 174 ILE A N 1
ATOM 1454 C CA . ILE A 1 174 ? -13.898 9.679 10.260 1.00 90.31 174 ILE A CA 1
ATOM 1455 C C . ILE A 1 174 ? -14.481 8.271 10.330 1.00 90.31 174 ILE A C 1
ATOM 1457 O O . ILE A 1 174 ? -14.797 7.679 9.302 1.00 90.31 174 ILE A O 1
ATOM 1461 N N . THR A 1 175 ? -14.704 7.734 11.534 1.00 87.00 175 THR A N 1
ATOM 1462 C CA . THR A 1 175 ? -15.258 6.376 11.639 1.00 87.00 175 THR A CA 1
ATOM 1463 C C . THR A 1 175 ? -16.682 6.282 11.072 1.00 87.00 175 THR A C 1
ATOM 1465 O O . THR A 1 175 ? -17.113 5.192 10.697 1.00 87.00 175 THR A O 1
ATOM 1468 N N . SER A 1 176 ? -17.429 7.392 10.997 1.00 85.12 176 SER A N 1
ATOM 1469 C CA . SER A 1 176 ? -18.806 7.428 10.479 1.00 85.12 176 SER A CA 1
ATOM 1470 C C . SER A 1 176 ? -18.920 7.302 8.952 1.00 85.12 176 SER A C 1
ATOM 1472 O O . SER A 1 176 ? -20.028 7.112 8.442 1.00 85.12 176 SER A O 1
ATOM 1474 N N . GLU A 1 177 ? -17.793 7.344 8.241 1.00 90.25 177 GLU A N 1
ATOM 1475 C CA . GLU A 1 177 ? -17.669 7.128 6.798 1.00 90.25 177 GLU A CA 1
ATOM 1476 C C . GLU A 1 177 ? -18.472 5.928 6.281 1.00 90.25 177 GLU A C 1
ATOM 1478 O O . GLU A 1 177 ? -18.490 4.875 6.914 1.00 90.25 177 GLU A O 1
ATOM 1483 N N . GLN A 1 178 ? -19.140 6.056 5.131 1.00 91.31 178 GLN A N 1
ATOM 1484 C CA . GLN A 1 178 ? -19.991 4.989 4.598 1.00 91.31 178 GLN A CA 1
ATOM 1485 C C . GLN A 1 178 ? -19.191 3.869 3.927 1.00 91.31 178 GLN A C 1
ATOM 1487 O O . GLN A 1 178 ? -19.528 2.706 4.140 1.00 91.31 178 GLN A O 1
ATOM 1492 N N . LEU A 1 179 ? -18.170 4.196 3.130 1.00 92.88 179 LEU A N 1
ATOM 1493 C CA . LEU A 1 179 ? -17.326 3.227 2.422 1.00 92.88 179 LEU A CA 1
ATOM 1494 C C . LEU A 1 179 ? -15.918 3.773 2.201 1.00 92.88 179 LEU A C 1
ATOM 1496 O O . LEU A 1 179 ? -15.751 4.972 2.005 1.00 92.88 179 LEU A O 1
ATOM 1500 N N . ILE A 1 180 ? -14.947 2.868 2.099 1.00 92.06 180 ILE A N 1
ATOM 1501 C CA . ILE A 1 180 ? -13.604 3.177 1.605 1.00 92.06 180 ILE A CA 1
ATOM 1502 C C . ILE A 1 180 ? -13.292 2.331 0.372 1.00 92.06 180 ILE A C 1
ATOM 1504 O O . ILE A 1 180 ? -13.381 1.100 0.388 1.00 92.06 180 ILE A O 1
ATOM 1508 N N . PHE A 1 181 ? -12.899 3.001 -0.704 1.00 94.00 181 PHE A N 1
ATOM 1509 C CA . PHE A 1 181 ? -12.318 2.384 -1.884 1.00 94.00 181 PHE A CA 1
ATOM 1510 C C . PHE A 1 181 ? -10.810 2.256 -1.715 1.00 94.00 181 PHE A C 1
ATOM 1512 O O . PHE A 1 181 ? -10.118 3.233 -1.451 1.00 94.00 181 PHE A O 1
ATOM 1519 N N . MET A 1 182 ? -10.281 1.054 -1.917 1.00 91.88 182 MET A N 1
ATOM 1520 C CA . MET A 1 182 ? -8.847 0.797 -1.805 1.00 91.88 182 MET A CA 1
ATOM 1521 C C . MET A 1 182 ? -8.252 0.378 -3.142 1.00 91.88 182 MET A C 1
ATOM 1523 O O . MET A 1 182 ? -8.772 -0.530 -3.794 1.00 91.88 182 MET A O 1
ATOM 1527 N N . ASN A 1 183 ? -7.129 0.981 -3.532 1.00 93.38 183 ASN A N 1
ATOM 1528 C CA . ASN A 1 183 ? -6.403 0.656 -4.761 1.00 93.38 183 ASN A CA 1
ATOM 1529 C C . ASN A 1 183 ? -5.565 -0.632 -4.646 1.00 93.38 183 ASN A C 1
ATOM 1531 O O . ASN A 1 183 ? -4.377 -0.680 -4.972 1.00 93.38 183 ASN A O 1
ATOM 1535 N N . ILE A 1 184 ? -6.210 -1.697 -4.187 1.00 91.56 184 ILE A N 1
ATOM 1536 C CA . ILE A 1 184 ? -5.602 -2.998 -3.939 1.00 91.56 184 ILE A CA 1
ATOM 1537 C C . ILE A 1 184 ? -6.295 -4.081 -4.755 1.00 91.56 184 ILE A C 1
ATOM 1539 O O . ILE A 1 184 ? -7.508 -4.035 -4.984 1.00 91.56 184 ILE A O 1
ATOM 1543 N N . HIS A 1 185 ? -5.524 -5.080 -5.169 1.00 92.44 185 HIS A N 1
ATOM 1544 C CA . HIS A 1 185 ? -6.036 -6.307 -5.757 1.00 92.44 185 HIS A CA 1
ATOM 1545 C C . HIS A 1 185 ? -5.246 -7.498 -5.212 1.00 92.44 185 HIS A C 1
ATOM 1547 O O . HIS A 1 185 ? -4.051 -7.400 -4.959 1.00 92.44 185 HIS A O 1
ATOM 1553 N N . TYR A 1 186 ? -5.870 -8.663 -5.060 1.00 89.00 186 TYR A N 1
ATOM 1554 C CA . TYR A 1 186 ? -5.192 -9.843 -4.500 1.00 89.00 186 TYR A CA 1
ATOM 1555 C C . TYR A 1 186 ? -4.020 -10.354 -5.365 1.00 89.00 186 TYR A C 1
ATOM 1557 O O . TYR A 1 186 ? -3.216 -11.154 -4.901 1.00 89.00 186 TYR A O 1
ATOM 1565 N N . SER A 1 187 ? -3.913 -9.908 -6.622 1.00 90.50 187 SER A N 1
ATOM 1566 C CA . SER A 1 187 ? -2.765 -10.186 -7.499 1.00 90.50 187 SER A CA 1
ATOM 1567 C C . SER A 1 187 ? -1.575 -9.253 -7.270 1.00 90.50 187 SER A C 1
ATOM 1569 O O . SER A 1 187 ? -0.505 -9.503 -7.812 1.00 90.50 187 SER A O 1
ATOM 1571 N N . ASP A 1 188 ? -1.773 -8.140 -6.566 1.00 89.44 188 ASP A N 1
ATOM 1572 C CA . ASP A 1 188 ? -0.734 -7.153 -6.273 1.00 89.44 188 ASP A CA 1
ATOM 1573 C C . ASP A 1 188 ? -0.560 -6.891 -4.772 1.00 89.44 188 ASP A C 1
ATOM 1575 O O . ASP A 1 188 ? 0.282 -6.080 -4.418 1.00 89.44 188 ASP A O 1
ATOM 1579 N N . GLN A 1 189 ? -1.294 -7.597 -3.903 1.00 89.12 189 GLN A N 1
ATOM 1580 C CA . GLN A 1 189 ? -1.216 -7.497 -2.444 1.00 89.12 189 GLN A CA 1
ATOM 1581 C C . GLN A 1 189 ? -1.101 -8.848 -1.746 1.00 89.12 189 GLN A C 1
ATOM 1583 O O . GLN A 1 189 ? -1.441 -9.903 -2.281 1.00 89.12 189 GLN A O 1
ATOM 1588 N N . PHE A 1 190 ? -0.716 -8.778 -0.475 1.00 87.94 190 PHE A N 1
ATOM 1589 C CA . PHE A 1 190 ? -0.858 -9.863 0.483 1.00 87.94 190 PHE A CA 1
ATOM 1590 C C . PHE A 1 190 ? -2.352 -10.209 0.735 1.00 87.94 190 PHE A C 1
ATOM 1592 O O . PHE A 1 190 ? -3.141 -9.307 1.034 1.00 87.94 190 PHE A O 1
ATOM 1599 N N . PRO A 1 191 ? -2.773 -11.490 0.625 1.00 86.62 191 PRO A N 1
ATOM 1600 C CA . PRO A 1 191 ? -4.177 -11.898 0.798 1.00 86.62 191 PRO A CA 1
ATOM 1601 C C . PRO A 1 191 ? -4.711 -11.704 2.223 1.00 86.62 191 PRO A C 1
ATOM 1603 O O . PRO A 1 191 ? -4.241 -12.356 3.143 1.00 86.62 191 PRO A O 1
ATOM 1606 N N . ARG A 1 192 ? -5.741 -10.883 2.433 1.00 86.81 192 ARG A N 1
ATOM 1607 C CA . ARG A 1 192 ? -6.168 -10.488 3.788 1.00 86.81 192 ARG A CA 1
ATOM 1608 C C . ARG A 1 192 ? -7.674 -10.429 3.976 1.00 86.81 192 ARG A C 1
ATOM 1610 O O . ARG A 1 192 ? -8.426 -10.422 3.001 1.00 86.81 192 ARG A O 1
ATOM 1617 N N . SER A 1 193 ? -8.101 -10.361 5.235 1.00 88.00 193 SER A N 1
ATOM 1618 C CA . SER A 1 193 ? -9.518 -10.242 5.578 1.00 88.00 193 SER A CA 1
ATOM 1619 C C . SER A 1 193 ? -9.948 -8.781 5.511 1.00 88.00 193 SER A C 1
ATOM 1621 O O . SER A 1 193 ? -9.365 -7.918 6.167 1.00 88.00 193 SER A O 1
ATOM 1623 N N . LEU A 1 194 ? -10.976 -8.494 4.713 1.00 90.75 194 LEU A N 1
ATOM 1624 C CA . LEU A 1 194 ? -11.537 -7.153 4.572 1.00 90.75 194 LEU A CA 1
ATOM 1625 C C . LEU A 1 194 ? -12.996 -7.147 5.027 1.00 90.75 194 LEU A C 1
ATOM 1627 O O . LEU A 1 194 ? -13.758 -8.026 4.616 1.00 90.75 194 LEU A O 1
ATOM 1631 N N . PRO A 1 195 ? -13.406 -6.182 5.865 1.00 91.69 195 PRO A N 1
ATOM 1632 C CA . PRO A 1 195 ? -14.809 -6.026 6.203 1.00 91.69 195 PRO A CA 1
ATOM 1633 C C . PRO A 1 195 ? -15.612 -5.516 4.988 1.00 91.69 195 PRO A C 1
ATOM 1635 O O . PRO A 1 195 ? -15.042 -4.843 4.128 1.00 91.69 195 PRO A O 1
ATOM 1638 N N . PRO A 1 196 ? -16.935 -5.767 4.913 1.00 92.81 196 PRO A N 1
ATOM 1639 C CA . PRO A 1 196 ? -17.746 -5.456 3.730 1.00 92.81 196 PRO A CA 1
ATOM 1640 C C . PRO A 1 196 ? -17.785 -3.989 3.288 1.00 92.81 196 PRO A C 1
ATOM 1642 O O . PRO A 1 196 ? -18.183 -3.728 2.161 1.00 92.81 196 PRO A O 1
ATOM 1645 N N . PHE A 1 197 ? -17.422 -3.035 4.150 1.00 91.88 197 PHE A N 1
ATOM 1646 C CA . PHE A 1 197 ? -17.382 -1.609 3.798 1.00 91.88 197 PHE A CA 1
ATOM 1647 C C . PHE A 1 197 ? -16.044 -1.152 3.183 1.00 91.88 197 PHE A C 1
ATOM 1649 O O . PHE A 1 197 ? -15.943 -0.023 2.699 1.00 91.88 197 PHE A O 1
ATOM 1656 N N . VAL A 1 198 ? -15.023 -2.016 3.204 1.00 92.75 198 VAL A N 1
ATOM 1657 C CA . VAL A 1 198 ? -13.730 -1.791 2.554 1.00 92.75 198 VAL A CA 1
ATOM 1658 C C . VAL A 1 198 ? -13.768 -2.483 1.202 1.00 92.75 198 VAL A C 1
ATOM 1660 O O . VAL A 1 198 ? -13.784 -3.710 1.127 1.00 92.75 198 VAL A O 1
ATOM 1663 N N . ILE A 1 199 ? -13.804 -1.698 0.128 1.00 94.19 199 ILE A N 1
ATOM 1664 C CA . ILE A 1 199 ? -14.054 -2.194 -1.224 1.00 94.19 199 ILE A CA 1
ATOM 1665 C C . ILE A 1 199 ? -12.763 -2.124 -2.054 1.00 94.19 199 ILE A C 1
ATOM 1667 O O . ILE A 1 199 ? -12.328 -1.031 -2.435 1.00 94.19 199 ILE A O 1
ATOM 1671 N N . PRO A 1 200 ? -12.144 -3.272 -2.385 1.00 93.38 200 PRO A N 1
ATOM 1672 C CA . PRO A 1 200 ? -11.017 -3.324 -3.307 1.00 93.38 200 PRO A CA 1
ATOM 1673 C C . PRO A 1 200 ? -11.442 -2.900 -4.711 1.00 93.38 200 PRO A C 1
ATOM 1675 O O . PRO A 1 200 ? -12.267 -3.549 -5.354 1.00 93.38 200 PRO A O 1
ATOM 1678 N N . VAL A 1 201 ? -10.843 -1.826 -5.205 1.00 94.25 201 VAL A N 1
ATOM 1679 C CA . VAL A 1 201 ? -11.043 -1.302 -6.561 1.00 94.25 201 VAL A CA 1
ATOM 1680 C C . VAL A 1 201 ? -9.706 -1.150 -7.293 1.00 94.25 201 VAL A C 1
ATOM 1682 O O . VAL A 1 201 ? -9.573 -0.359 -8.226 1.00 94.25 201 VAL A O 1
ATOM 1685 N N . GLY A 1 202 ? -8.696 -1.930 -6.894 1.00 93.12 202 GLY A N 1
ATOM 1686 C CA . GLY A 1 202 ? -7.398 -1.962 -7.559 1.00 93.12 202 GLY A CA 1
ATOM 1687 C C . GLY A 1 202 ? -7.530 -2.198 -9.062 1.00 93.12 202 GLY A C 1
ATOM 1688 O O . GLY A 1 202 ? -8.221 -3.124 -9.518 1.00 93.12 202 GLY A O 1
ATOM 1689 N N . GLY A 1 203 ? -6.874 -1.341 -9.844 1.00 91.25 203 GLY A N 1
ATOM 1690 C CA . GLY A 1 203 ? -6.880 -1.442 -11.298 1.00 91.25 203 GLY A CA 1
ATOM 1691 C C . GLY A 1 203 ? -8.097 -0.837 -12.008 1.00 91.25 203 GLY A C 1
ATOM 1692 O O . GLY A 1 203 ? -8.350 -1.211 -13.146 1.00 91.25 203 GLY A O 1
ATOM 1693 N N . MET A 1 204 ? -8.838 0.108 -11.411 1.00 92.06 204 MET A N 1
ATOM 1694 C CA . MET A 1 204 ? -9.922 0.837 -12.114 1.00 92.06 204 MET A CA 1
ATOM 1695 C C . MET A 1 204 ? -9.493 1.464 -13.455 1.00 92.06 204 MET A C 1
ATOM 1697 O O . MET A 1 204 ? -10.307 1.602 -14.363 1.00 92.06 204 MET A O 1
ATOM 1701 N N . HIS A 1 205 ? -8.221 1.847 -13.587 1.00 91.06 205 HIS A N 1
ATOM 1702 C CA . HIS A 1 205 ? -7.648 2.445 -14.798 1.00 91.06 205 HIS A CA 1
ATOM 1703 C C . HIS A 1 205 ? -7.240 1.406 -15.863 1.00 91.06 205 HIS A C 1
ATOM 1705 O O . HIS A 1 205 ? -6.939 1.773 -17.012 1.00 91.06 205 HIS A O 1
ATOM 1711 N N . LEU A 1 206 ? -7.208 0.121 -15.487 1.00 89.50 206 LEU A N 1
ATOM 1712 C CA . LEU A 1 206 ? -6.847 -0.991 -16.355 1.00 89.50 206 LEU A CA 1
ATOM 1713 C C . LEU A 1 206 ? -8.041 -1.322 -17.243 1.00 89.50 206 LEU A C 1
ATOM 1715 O O . LEU A 1 206 ? -9.084 -1.795 -16.806 1.00 89.50 206 LEU A O 1
ATOM 1719 N N . THR A 1 207 ? -7.867 -1.030 -18.517 1.00 80.81 207 THR A N 1
ATOM 1720 C CA . THR A 1 207 ? -8.842 -1.227 -19.587 1.00 80.81 207 THR A CA 1
ATOM 1721 C C . THR A 1 207 ? -8.134 -1.931 -20.735 1.00 80.81 207 THR A C 1
ATOM 1723 O O . THR A 1 207 ? -6.897 -1.946 -20.779 1.00 80.81 207 THR A O 1
ATOM 1726 N N . GLU A 1 208 ? -8.884 -2.532 -21.660 1.00 76.62 208 GLU A N 1
ATOM 1727 C CA . GLU A 1 208 ? -8.270 -3.004 -22.900 1.00 76.62 208 GLU A CA 1
ATOM 1728 C C . GLU A 1 208 ? -7.572 -1.833 -23.598 1.00 76.62 208 GLU A C 1
ATOM 1730 O O . GLU A 1 208 ? -8.112 -0.731 -23.725 1.00 76.62 208 GLU A O 1
ATOM 1735 N N . GLN A 1 209 ? -6.313 -2.052 -23.973 1.00 76.19 209 GLN A N 1
ATOM 1736 C CA . GLN A 1 209 ? -5.466 -0.982 -24.476 1.00 76.19 209 GLN A CA 1
ATOM 1737 C C . GLN A 1 209 ? -5.758 -0.757 -25.954 1.00 76.19 209 GLN A C 1
ATOM 1739 O O . GLN A 1 209 ? -5.489 -1.615 -26.795 1.00 76.19 209 GLN A O 1
ATOM 1744 N N . HIS A 1 210 ? -6.283 0.423 -26.270 1.00 72.50 210 HIS A N 1
ATOM 1745 C CA . HIS A 1 210 ? -6.546 0.856 -27.635 1.00 72.50 210 HIS A CA 1
ATOM 1746 C C . HIS A 1 210 ? -5.704 2.091 -27.964 1.00 72.50 210 HIS A C 1
ATOM 1748 O O . HIS A 1 210 ? -5.605 3.022 -27.168 1.00 72.50 210 HIS A O 1
ATOM 1754 N N . GLY A 1 211 ? -5.111 2.106 -29.156 1.00 78.62 211 GLY A N 1
ATOM 1755 C CA . GLY A 1 211 ? -4.350 3.242 -29.673 1.00 78.62 211 GLY A CA 1
ATOM 1756 C C . GLY A 1 211 ? -3.083 2.816 -30.408 1.00 78.62 211 GLY A C 1
ATOM 1757 O O . GLY A 1 211 ? -2.652 1.667 -30.329 1.00 78.62 211 GLY A O 1
ATOM 1758 N N . ALA A 1 212 ? -2.495 3.755 -31.146 1.00 84.69 212 ALA A N 1
ATOM 1759 C CA . ALA A 1 212 ? -1.239 3.554 -31.855 1.00 84.69 212 ALA A CA 1
ATOM 1760 C C . ALA A 1 212 ? -0.102 4.285 -31.134 1.00 84.69 212 ALA A C 1
ATOM 1762 O O . ALA A 1 212 ? -0.275 5.409 -30.661 1.00 84.69 212 ALA A O 1
ATOM 1763 N N . LEU A 1 213 ? 1.072 3.656 -31.079 1.00 92.19 213 LEU A N 1
ATOM 1764 C CA . LEU A 1 213 ? 2.307 4.345 -30.709 1.00 92.19 213 LEU A CA 1
ATOM 1765 C C . LEU A 1 213 ? 2.682 5.345 -31.813 1.00 92.19 213 LEU A C 1
ATOM 1767 O O . LEU A 1 213 ? 2.333 5.148 -32.981 1.00 92.19 213 LEU A O 1
ATOM 1771 N N . SER A 1 214 ? 3.411 6.409 -31.460 1.00 93.25 214 SER A N 1
ATOM 1772 C CA . SER A 1 214 ? 3.943 7.334 -32.466 1.00 93.25 214 SER A CA 1
ATOM 1773 C C . SER A 1 214 ? 4.842 6.586 -33.457 1.00 93.25 214 SER A C 1
ATOM 1775 O O . SER A 1 214 ? 5.447 5.565 -33.121 1.00 93.25 214 SER A O 1
ATOM 1777 N N . GLN A 1 215 ? 4.942 7.090 -34.690 1.00 93.56 215 GLN A N 1
ATOM 1778 C CA . GLN A 1 215 ? 5.771 6.455 -35.717 1.00 93.56 215 GLN A CA 1
ATOM 1779 C C . GLN A 1 215 ? 7.236 6.336 -35.272 1.00 93.56 215 GLN A C 1
ATOM 1781 O O . GLN A 1 215 ? 7.855 5.301 -35.502 1.00 93.56 215 GLN A O 1
ATOM 1786 N N . GLU A 1 216 ? 7.763 7.364 -34.607 1.00 95.12 216 GLU A N 1
ATOM 1787 C CA . GLU A 1 216 ? 9.109 7.378 -34.029 1.00 95.12 216 GLU A CA 1
ATOM 1788 C C . GLU A 1 216 ? 9.293 6.254 -33.001 1.00 95.12 216 GLU A C 1
ATOM 1790 O O . GLU A 1 216 ? 10.160 5.398 -33.179 1.00 95.12 216 GLU A O 1
ATOM 1795 N N . LEU A 1 217 ? 8.423 6.196 -31.985 1.00 96.06 217 LEU A N 1
ATOM 1796 C CA . LEU A 1 217 ? 8.494 5.194 -30.923 1.00 96.06 217 LEU A CA 1
ATOM 1797 C C . LEU A 1 217 ? 8.351 3.778 -31.483 1.00 96.06 217 LEU A C 1
ATOM 1799 O O . LEU A 1 217 ? 9.133 2.895 -31.143 1.00 96.06 217 LEU A O 1
ATOM 1803 N N . ASN A 1 218 ? 7.389 3.568 -32.384 1.00 95.00 218 ASN A N 1
ATOM 1804 C CA . ASN A 1 218 ? 7.173 2.275 -33.020 1.00 95.00 218 ASN A CA 1
ATOM 1805 C C . ASN A 1 218 ? 8.381 1.853 -33.876 1.00 95.00 218 ASN A C 1
ATOM 1807 O O . ASN A 1 218 ? 8.782 0.695 -33.851 1.00 95.00 218 ASN A O 1
ATOM 1811 N N . THR A 1 219 ? 8.989 2.778 -34.624 1.00 96.25 219 THR A N 1
ATOM 1812 C CA . THR A 1 219 ? 10.184 2.478 -35.432 1.00 96.25 219 THR A CA 1
ATOM 1813 C C . THR A 1 219 ? 11.353 2.075 -34.536 1.00 96.25 219 THR A C 1
ATOM 1815 O O . THR A 1 219 ? 11.995 1.058 -34.793 1.00 96.25 219 THR A O 1
ATOM 1818 N N . PHE A 1 220 ? 11.577 2.819 -33.453 1.00 97.25 220 PHE A N 1
ATOM 1819 C CA . PHE A 1 220 ? 12.661 2.577 -32.508 1.00 97.25 220 PHE A CA 1
ATOM 1820 C C . PHE A 1 220 ? 12.542 1.217 -31.801 1.00 97.25 220 PHE A C 1
ATOM 1822 O O . PHE A 1 220 ? 13.463 0.406 -31.868 1.00 97.25 220 PHE A O 1
ATOM 1829 N N . ILE A 1 221 ? 11.386 0.898 -31.202 1.00 96.44 221 ILE A N 1
ATOM 1830 C CA . ILE A 1 221 ? 11.210 -0.385 -30.492 1.00 96.44 221 ILE A CA 1
ATOM 1831 C C . ILE A 1 221 ? 11.261 -1.596 -31.434 1.00 96.44 221 ILE A C 1
ATOM 1833 O O . ILE A 1 221 ? 11.629 -2.694 -31.017 1.00 96.44 221 ILE A O 1
ATOM 1837 N N . ASN A 1 222 ? 10.908 -1.413 -32.710 1.00 94.50 222 ASN A N 1
ATOM 1838 C CA . ASN A 1 222 ? 10.974 -2.477 -33.708 1.00 94.50 222 ASN A CA 1
ATOM 1839 C C . ASN A 1 222 ? 12.400 -2.709 -34.229 1.00 94.50 222 ASN A C 1
ATOM 1841 O O . ASN A 1 222 ? 12.701 -3.827 -34.648 1.00 94.50 222 ASN A O 1
ATOM 1845 N N . ALA A 1 223 ? 13.286 -1.709 -34.153 1.00 93.75 223 ALA A N 1
ATOM 1846 C CA . ALA A 1 223 ? 14.699 -1.855 -34.505 1.00 93.75 223 ALA A CA 1
ATOM 1847 C C . ALA A 1 223 ? 15.449 -2.825 -33.571 1.00 93.75 223 ALA A C 1
ATOM 1849 O O . ALA A 1 223 ? 16.428 -3.437 -33.988 1.00 93.75 223 ALA A O 1
ATOM 1850 N N . GLY A 1 224 ? 14.956 -3.027 -32.342 1.00 89.69 224 GLY A N 1
ATOM 1851 C CA . GLY A 1 224 ? 15.499 -3.999 -31.384 1.00 89.69 224 GLY A CA 1
ATOM 1852 C C . GLY A 1 224 ? 15.298 -5.473 -31.759 1.00 89.69 224 GLY A C 1
ATOM 1853 O O . GLY A 1 224 ? 15.839 -6.347 -31.087 1.00 89.69 224 GLY A O 1
ATOM 1854 N N . GLY A 1 225 ? 14.528 -5.775 -32.811 1.00 93.06 225 GLY A N 1
ATOM 1855 C CA . GLY A 1 225 ? 14.363 -7.139 -33.318 1.00 93.06 225 GLY A CA 1
ATOM 1856 C C . GLY A 1 225 ? 13.858 -8.129 -32.261 1.00 93.06 225 GLY A C 1
ATOM 1857 O O . GLY A 1 225 ? 12.819 -7.897 -31.633 1.00 93.06 225 GLY A O 1
ATOM 1858 N N . ASP A 1 226 ? 14.583 -9.240 -32.104 1.00 93.25 226 ASP A N 1
ATOM 1859 C CA . ASP A 1 226 ? 14.256 -10.323 -31.166 1.00 93.25 226 ASP A CA 1
ATOM 1860 C C . ASP A 1 226 ? 14.722 -10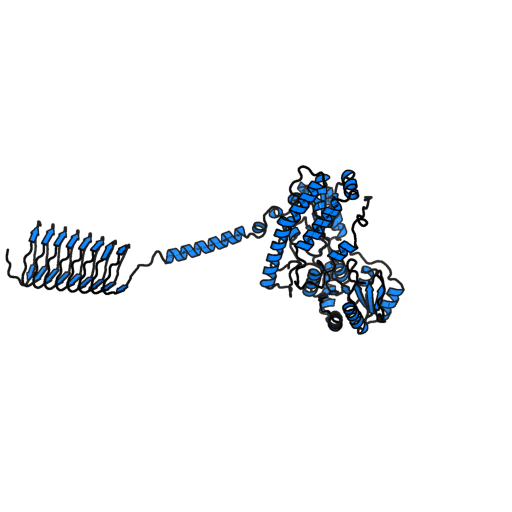.045 -29.732 1.00 93.25 226 ASP A C 1
ATOM 1862 O O . ASP A 1 226 ? 14.119 -10.566 -28.789 1.00 93.25 226 ASP A O 1
ATOM 1866 N N . GLU A 1 227 ? 15.737 -9.194 -29.548 1.00 95.62 227 GLU A N 1
ATOM 1867 C CA . GLU A 1 227 ? 16.172 -8.747 -28.218 1.00 95.62 227 GLU A CA 1
ATOM 1868 C C . GLU A 1 227 ? 15.006 -8.017 -27.534 1.00 95.62 227 GLU A C 1
ATOM 1870 O O . GLU A 1 227 ? 14.623 -8.337 -26.409 1.00 95.62 227 GLU A O 1
ATOM 1875 N N . GLY A 1 228 ? 14.326 -7.139 -28.278 1.00 97.31 228 GLY A N 1
ATOM 1876 C CA . GLY A 1 228 ? 13.176 -6.376 -27.801 1.00 97.31 228 GLY A CA 1
ATOM 1877 C C . GLY A 1 228 ? 13.594 -5.087 -27.097 1.00 97.31 228 GLY A C 1
ATOM 1878 O O . GLY A 1 228 ? 14.628 -4.497 -27.418 1.00 97.31 228 GLY A O 1
ATOM 1879 N N . PHE A 1 229 ? 12.762 -4.613 -26.168 1.00 98.44 229 PHE A N 1
ATOM 1880 C CA . PHE A 1 229 ? 13.017 -3.351 -25.476 1.00 98.44 229 PHE A CA 1
ATOM 1881 C C . PHE A 1 229 ? 12.600 -3.370 -24.002 1.00 98.44 229 PHE A C 1
ATOM 1883 O O . PHE A 1 229 ? 11.734 -4.149 -23.594 1.00 98.44 229 PHE A O 1
ATOM 1890 N N . MET A 1 230 ? 13.189 -2.474 -23.214 1.00 98.50 230 MET A N 1
ATOM 1891 C CA . MET A 1 230 ? 12.744 -2.148 -21.861 1.00 98.50 230 MET A CA 1
ATOM 1892 C C . MET A 1 230 ? 12.229 -0.715 -21.785 1.00 98.50 230 MET A C 1
ATOM 1894 O O . MET A 1 230 ? 12.671 0.175 -22.514 1.00 98.50 230 MET A O 1
ATOM 1898 N N . TYR A 1 231 ? 11.274 -0.503 -20.888 1.00 98.50 231 TYR A N 1
ATOM 1899 C CA . TYR A 1 231 ? 10.738 0.816 -20.583 1.00 98.50 231 TYR A CA 1
ATOM 1900 C C . TYR A 1 231 ? 11.322 1.324 -19.260 1.00 98.50 231 TYR A C 1
ATOM 1902 O O . TYR A 1 231 ? 11.513 0.533 -18.341 1.00 98.50 231 TYR A O 1
ATOM 1910 N N . ILE A 1 232 ? 11.607 2.622 -19.161 1.00 97.62 232 ILE A N 1
ATOM 1911 C CA . ILE A 1 232 ? 12.084 3.292 -17.948 1.00 97.62 232 ILE A CA 1
ATOM 1912 C C . ILE A 1 232 ? 11.168 4.481 -17.639 1.00 97.62 232 ILE A C 1
ATOM 1914 O O . ILE A 1 232 ? 10.950 5.354 -18.487 1.00 97.62 232 ILE A O 1
ATOM 1918 N N . SER A 1 233 ? 10.635 4.537 -16.420 1.00 95.31 233 SER A N 1
ATOM 1919 C CA . SER A 1 233 ? 9.812 5.656 -15.949 1.00 95.31 233 SER A CA 1
ATOM 1920 C C . SER A 1 233 ? 9.874 5.779 -14.439 1.00 95.31 233 SER A C 1
ATOM 1922 O O . SER A 1 233 ? 9.556 4.825 -13.742 1.00 95.31 233 SER A O 1
ATOM 1924 N N . PHE A 1 234 ? 10.216 6.968 -13.945 1.00 89.75 234 PHE A N 1
ATOM 1925 C CA . PHE A 1 234 ? 10.228 7.294 -12.514 1.00 89.75 234 PHE A CA 1
ATOM 1926 C C . PHE A 1 234 ? 8.966 8.064 -12.077 1.00 89.75 234 PHE A C 1
ATOM 1928 O O . PHE A 1 234 ? 8.936 8.710 -11.031 1.00 89.75 234 PHE A O 1
ATOM 1935 N N . GLY A 1 235 ? 7.893 7.982 -12.871 1.00 82.25 235 GLY A N 1
ATOM 1936 C CA . GLY A 1 235 ? 6.618 8.632 -12.578 1.00 82.25 235 GLY A CA 1
ATOM 1937 C C . GLY A 1 235 ? 6.592 10.115 -12.942 1.00 82.25 235 GLY A C 1
ATOM 1938 O O . GLY A 1 235 ? 7.285 10.563 -13.856 1.00 82.25 235 GLY A O 1
ATOM 1939 N N . SER A 1 236 ? 5.704 10.861 -12.286 1.00 72.38 236 SER A N 1
ATOM 1940 C CA . SER A 1 236 ? 5.457 12.294 -12.521 1.00 72.38 236 SER A CA 1
ATOM 1941 C C . SER A 1 236 ? 5.882 13.198 -11.364 1.00 72.38 236 SER A C 1
ATOM 1943 O O . SER A 1 236 ? 5.905 14.408 -11.536 1.00 72.38 236 SER A O 1
ATOM 1945 N N . ILE A 1 237 ? 6.167 12.628 -10.189 1.00 67.19 237 ILE A N 1
ATOM 1946 C CA . ILE A 1 237 ? 6.541 13.389 -8.985 1.00 67.19 237 ILE A CA 1
ATOM 1947 C C . ILE A 1 237 ? 8.061 13.577 -8.917 1.00 67.19 237 ILE A C 1
ATOM 1949 O O . ILE A 1 237 ? 8.544 14.618 -8.481 1.00 67.19 237 ILE A O 1
ATOM 1953 N N . VAL A 1 238 ? 8.829 12.584 -9.373 1.00 68.38 238 VAL A N 1
ATOM 1954 C CA . VAL A 1 238 ? 10.291 12.655 -9.388 1.00 68.38 238 VAL A CA 1
ATOM 1955 C C . VAL A 1 238 ? 10.740 13.475 -10.593 1.00 68.38 238 VAL A C 1
ATOM 1957 O O . VAL A 1 238 ? 10.557 13.058 -11.738 1.00 68.38 238 VAL A O 1
ATOM 1960 N N . SER A 1 239 ? 11.378 14.619 -10.339 1.00 74.75 239 SER A N 1
ATOM 1961 C CA . SER A 1 239 ? 12.043 15.403 -11.384 1.00 74.75 239 SER A CA 1
ATOM 1962 C C . SER A 1 239 ? 13.295 14.668 -11.858 1.00 74.75 239 SER A C 1
ATOM 1964 O O . SER A 1 239 ? 14.393 14.835 -11.333 1.00 74.75 239 SER A O 1
ATOM 1966 N N . ILE A 1 240 ? 13.142 13.803 -12.860 1.00 75.31 240 ILE A N 1
ATOM 1967 C CA . ILE A 1 240 ? 14.258 12.979 -13.339 1.00 75.31 240 ILE A CA 1
ATOM 1968 C C . ILE A 1 240 ? 15.390 13.820 -13.947 1.00 75.31 240 ILE A C 1
ATOM 1970 O O . ILE A 1 240 ? 16.554 13.427 -13.900 1.00 75.31 240 ILE A O 1
ATOM 1974 N N . SER A 1 241 ? 15.074 15.021 -14.443 1.00 73.12 241 SER A N 1
ATOM 1975 C CA . SER A 1 241 ? 16.064 15.987 -14.925 1.00 73.12 241 SER A CA 1
ATOM 1976 C C . SER A 1 241 ? 17.010 16.504 -13.845 1.00 73.12 241 SER A C 1
ATOM 1978 O O . SER A 1 241 ? 18.097 16.965 -14.184 1.00 73.12 241 SER A O 1
ATOM 1980 N N . SER A 1 242 ? 16.623 16.448 -12.566 1.00 79.50 242 SER A N 1
ATOM 1981 C CA . SER A 1 242 ? 17.490 16.838 -11.450 1.00 79.50 242 SER A CA 1
ATOM 1982 C C . SER A 1 242 ? 18.276 15.661 -10.866 1.00 79.50 242 SER A C 1
ATOM 1984 O O . SER A 1 242 ? 18.885 15.807 -9.808 1.00 79.50 242 SER A O 1
ATOM 1986 N N . MET A 1 243 ? 18.272 14.495 -11.526 1.00 82.88 243 MET A N 1
ATOM 1987 C CA . MET A 1 243 ? 19.059 13.342 -11.095 1.00 82.88 243 MET A CA 1
ATOM 1988 C C . MET A 1 243 ? 20.552 13.713 -10.985 1.00 82.88 243 MET A C 1
ATOM 1990 O O . MET A 1 243 ? 21.101 14.307 -11.918 1.00 82.88 243 MET A O 1
ATOM 1994 N N . PRO A 1 244 ? 21.243 13.323 -9.895 1.00 86.75 244 PRO A N 1
ATOM 1995 C CA . PRO A 1 244 ? 22.682 13.521 -9.773 1.00 86.75 244 PRO A CA 1
ATOM 1996 C C . PRO A 1 244 ? 23.457 12.927 -10.957 1.00 86.75 244 PRO A C 1
ATOM 1998 O O . PRO A 1 244 ? 23.208 11.796 -11.376 1.00 86.75 244 PRO A O 1
ATOM 2001 N N . GLU A 1 245 ? 24.453 13.661 -11.462 1.00 88.06 245 GLU A N 1
ATOM 2002 C CA . GLU A 1 245 ? 25.197 13.283 -12.675 1.00 88.06 245 GLU A CA 1
ATOM 2003 C C . GLU A 1 245 ? 25.849 11.894 -12.573 1.00 88.06 245 GLU A C 1
ATOM 2005 O O . GLU A 1 245 ? 25.856 11.134 -13.541 1.00 88.06 245 GLU A O 1
ATOM 2010 N N . HIS A 1 246 ? 26.361 11.533 -11.392 1.00 87.69 246 HIS A N 1
ATOM 2011 C CA . HIS A 1 246 ? 26.972 10.222 -11.164 1.00 87.69 246 HIS A CA 1
ATOM 2012 C C . HIS A 1 246 ? 25.963 9.075 -11.335 1.00 87.69 246 HIS A C 1
ATOM 2014 O O . HIS A 1 246 ? 26.288 8.056 -11.940 1.00 87.69 246 HIS A O 1
ATOM 2020 N N . LEU A 1 247 ? 24.731 9.260 -10.858 1.00 89.94 247 LEU A N 1
ATOM 2021 C CA . LEU A 1 247 ? 23.670 8.267 -10.950 1.00 89.94 247 LEU A CA 1
ATOM 2022 C C . LEU A 1 247 ? 23.185 8.135 -12.397 1.00 89.94 247 LEU A C 1
ATOM 2024 O O . LEU A 1 247 ? 23.088 7.027 -12.923 1.00 89.94 247 LEU A O 1
ATOM 2028 N N . LEU A 1 248 ? 22.988 9.266 -13.081 1.00 91.75 248 LEU A N 1
ATOM 2029 C CA . LEU A 1 248 ? 22.653 9.283 -14.504 1.00 91.75 248 LEU A CA 1
ATOM 2030 C C . LEU A 1 248 ? 23.724 8.569 -15.337 1.00 91.75 248 LEU A C 1
ATOM 2032 O O . LEU A 1 248 ? 23.400 7.783 -16.225 1.00 91.75 248 LEU A O 1
ATOM 2036 N N . LYS A 1 249 ? 25.006 8.795 -15.034 1.00 93.88 249 LYS A N 1
ATOM 2037 C CA . LYS A 1 249 ? 26.115 8.104 -15.699 1.00 93.88 249 LYS A CA 1
ATOM 2038 C C . LYS A 1 249 ? 26.025 6.586 -15.521 1.00 93.88 249 LYS A C 1
ATOM 2040 O O . LYS A 1 249 ? 26.267 5.871 -16.490 1.00 93.88 249 LYS A O 1
ATOM 2045 N N . ASN A 1 250 ? 25.644 6.100 -14.340 1.00 94.88 250 ASN A N 1
ATOM 2046 C CA . ASN A 1 250 ? 25.471 4.668 -14.085 1.00 94.88 250 ASN A CA 1
ATOM 2047 C C . ASN A 1 250 ? 24.328 4.078 -14.929 1.00 94.88 250 ASN A C 1
ATOM 2049 O O . ASN A 1 250 ? 24.532 3.049 -15.574 1.00 94.88 250 ASN A O 1
ATOM 2053 N N . PHE A 1 251 ? 23.184 4.772 -15.033 1.00 95.12 251 PHE A N 1
ATOM 2054 C CA . PHE A 1 251 ? 22.097 4.384 -15.945 1.00 95.12 251 PHE A CA 1
ATOM 2055 C C . PHE A 1 251 ? 22.555 4.328 -17.404 1.00 95.12 251 PHE A C 1
ATOM 2057 O O . PHE A 1 251 ? 22.357 3.321 -18.079 1.00 95.12 251 PHE A O 1
ATOM 2064 N N . LEU A 1 252 ? 23.180 5.400 -17.902 1.00 96.31 252 LEU A N 1
ATOM 2065 C CA . LEU A 1 252 ? 23.596 5.481 -19.304 1.00 96.31 252 LEU A CA 1
ATOM 2066 C C . LEU A 1 252 ? 24.660 4.433 -19.655 1.00 96.31 252 LEU A C 1
ATOM 2068 O O . LEU A 1 252 ? 24.655 3.930 -20.776 1.00 96.31 252 LEU A O 1
ATOM 2072 N N . SER A 1 253 ? 25.561 4.100 -18.727 1.00 96.62 253 SER A N 1
ATOM 2073 C CA . SER A 1 253 ? 26.552 3.036 -18.918 1.00 96.62 253 SER A CA 1
ATOM 2074 C C . SER A 1 253 ? 25.892 1.659 -19.008 1.00 96.62 253 SER A C 1
ATOM 2076 O O . SER A 1 253 ? 26.130 0.957 -19.987 1.00 96.62 253 SER A O 1
ATOM 2078 N N . ALA A 1 254 ? 25.001 1.315 -18.071 1.00 96.88 254 ALA A N 1
ATOM 2079 C CA . ALA A 1 254 ? 24.283 0.037 -18.096 1.00 96.88 254 ALA A CA 1
ATOM 2080 C C . ALA A 1 254 ? 23.415 -0.118 -19.359 1.00 96.88 254 ALA A C 1
ATOM 2082 O O . ALA A 1 254 ? 23.411 -1.163 -20.008 1.00 96.88 254 ALA A O 1
ATOM 2083 N N . VAL A 1 255 ? 22.723 0.955 -19.761 1.00 97.38 255 VAL A N 1
ATOM 2084 C CA . VAL A 1 255 ? 21.944 0.987 -21.007 1.00 97.38 255 VAL A CA 1
ATOM 2085 C C . VAL A 1 255 ? 22.845 0.761 -22.220 1.00 97.38 255 VAL A C 1
ATOM 2087 O O . VAL A 1 255 ? 22.520 -0.072 -23.059 1.00 97.38 255 VAL A O 1
ATOM 2090 N N . ARG A 1 256 ? 23.993 1.445 -22.307 1.00 96.81 256 ARG A N 1
ATOM 2091 C CA . ARG A 1 256 ? 24.911 1.349 -23.457 1.00 96.81 256 ARG A CA 1
ATOM 2092 C C . ARG A 1 256 ? 25.479 -0.056 -23.667 1.00 96.81 256 ARG A C 1
ATOM 2094 O O . ARG A 1 256 ? 25.763 -0.423 -24.802 1.00 96.81 256 ARG A O 1
ATOM 2101 N N . GLU A 1 257 ? 25.687 -0.810 -22.594 1.00 95.00 257 GLU A N 1
ATOM 2102 C CA . GLU A 1 257 ? 26.242 -2.169 -22.651 1.00 95.00 257 GLU A CA 1
ATOM 2103 C C . GLU A 1 257 ? 25.207 -3.225 -23.061 1.00 95.00 257 GLU A C 1
ATOM 2105 O O . GLU A 1 257 ? 25.566 -4.312 -23.520 1.00 95.00 257 GLU A O 1
ATOM 2110 N N . SER A 1 258 ? 23.920 -2.909 -22.925 1.00 95.62 258 SER A N 1
ATOM 2111 C CA . SER A 1 258 ? 22.833 -3.824 -23.247 1.00 95.62 258 SER A CA 1
ATOM 2112 C C . SER A 1 258 ? 22.515 -3.853 -24.745 1.00 95.62 258 SER A C 1
ATOM 2114 O O . SER A 1 258 ? 22.592 -2.852 -25.454 1.00 95.62 258 SER A O 1
ATOM 2116 N N . LYS A 1 259 ? 22.091 -5.024 -25.231 1.00 95.31 259 LYS A N 1
ATOM 2117 C CA . LYS A 1 259 ? 21.611 -5.219 -26.612 1.00 95.31 259 LYS A CA 1
ATOM 2118 C C . LYS A 1 259 ? 20.161 -4.775 -26.816 1.00 95.31 259 LYS A C 1
ATOM 2120 O O . LYS A 1 259 ? 19.691 -4.713 -27.950 1.00 95.31 259 LYS A O 1
ATOM 2125 N N . LEU A 1 260 ? 19.445 -4.506 -25.726 1.00 97.44 260 LEU A N 1
ATOM 2126 C CA . LEU A 1 260 ? 18.062 -4.054 -25.760 1.00 97.44 260 LEU A CA 1
ATOM 2127 C C . LEU A 1 260 ? 17.967 -2.607 -26.228 1.00 97.44 260 LEU A C 1
ATOM 2129 O O . LEU A 1 260 ? 18.868 -1.799 -26.003 1.00 97.44 260 LEU A O 1
ATOM 2133 N N . GLN A 1 261 ? 16.817 -2.272 -26.805 1.00 98.44 261 GLN A N 1
ATOM 2134 C CA . GLN A 1 261 ? 16.392 -0.882 -26.920 1.00 98.44 261 GLN A CA 1
ATOM 2135 C C . GLN A 1 261 ? 15.794 -0.415 -25.588 1.00 98.44 261 GLN A C 1
ATOM 2137 O O . GLN A 1 261 ? 15.115 -1.178 -24.900 1.00 98.44 261 GLN A O 1
ATOM 2142 N N . PHE A 1 262 ? 16.001 0.845 -25.230 1.00 98.56 262 PHE A N 1
ATOM 2143 C CA . PHE A 1 262 ? 15.444 1.450 -24.026 1.00 98.56 262 PHE A CA 1
ATOM 2144 C C . PHE A 1 262 ? 14.618 2.664 -24.395 1.00 98.56 262 PHE A C 1
ATOM 2146 O O . PHE A 1 262 ? 15.074 3.553 -25.109 1.00 98.56 262 PHE A O 1
ATOM 2153 N N . VAL A 1 263 ? 13.396 2.714 -23.884 1.00 98.31 263 VAL A N 1
ATOM 2154 C CA . VAL A 1 263 ? 12.550 3.901 -23.972 1.00 98.31 263 VAL A CA 1
ATOM 2155 C C . VAL A 1 263 ? 12.465 4.484 -22.574 1.00 98.31 263 VAL A C 1
ATOM 2157 O O . VAL A 1 263 ? 12.029 3.791 -21.659 1.00 98.31 263 VAL A O 1
ATOM 2160 N N . TRP A 1 264 ? 12.864 5.736 -22.387 1.00 96.88 264 TRP A N 1
ATOM 2161 C CA . TRP A 1 264 ? 12.842 6.385 -21.079 1.00 96.88 264 TRP A CA 1
ATOM 2162 C C . TRP A 1 264 ? 11.987 7.650 -21.131 1.00 96.88 264 TRP A C 1
ATOM 2164 O O . TRP A 1 264 ? 12.235 8.558 -21.927 1.00 96.88 264 TRP A O 1
ATOM 2174 N N . LYS A 1 265 ? 10.961 7.705 -20.272 1.00 94.88 265 LYS A N 1
ATOM 2175 C CA . LYS A 1 265 ? 10.215 8.941 -20.015 1.00 94.88 265 LYS A CA 1
ATOM 2176 C C . LYS A 1 265 ? 11.157 9.984 -19.399 1.00 94.88 265 LYS A C 1
ATOM 2178 O O . LYS A 1 265 ? 11.617 9.793 -18.274 1.00 94.88 265 LYS A O 1
ATOM 2183 N N . TRP A 1 266 ? 11.416 11.077 -20.112 1.00 91.88 266 TRP A N 1
ATOM 2184 C CA . TRP A 1 266 ? 12.367 12.111 -19.703 1.00 91.88 266 TRP A CA 1
ATOM 2185 C C . TRP A 1 266 ? 11.794 13.511 -19.890 1.00 91.88 266 TRP A C 1
ATOM 2187 O O . TRP A 1 266 ? 11.468 13.918 -21.003 1.00 91.88 266 TRP A O 1
ATOM 2197 N N . GLU A 1 267 ? 11.712 14.264 -18.799 1.00 85.00 267 GLU A N 1
ATOM 2198 C CA . GLU A 1 267 ? 11.271 15.657 -18.800 1.00 85.00 267 GLU A CA 1
ATOM 2199 C C . GLU A 1 267 ? 12.494 16.586 -18.763 1.00 85.00 267 GLU A C 1
ATOM 2201 O O . GLU A 1 267 ? 13.516 16.256 -18.168 1.00 85.00 267 GLU A O 1
ATOM 2206 N N . GLY A 1 268 ? 12.411 17.750 -19.409 1.00 85.06 268 GLY A N 1
ATOM 2207 C CA . GLY A 1 268 ? 13.483 18.748 -19.393 1.00 85.06 268 GLY A CA 1
ATOM 2208 C C . GLY A 1 268 ? 14.586 18.534 -20.437 1.00 85.06 268 GLY A C 1
ATOM 2209 O O . GLY A 1 268 ? 14.379 17.949 -21.500 1.00 85.06 268 GLY A O 1
ATOM 2210 N N . VAL A 1 269 ? 15.767 19.097 -20.165 1.00 86.38 269 VAL A N 1
ATOM 2211 C CA . VAL A 1 269 ? 16.891 19.107 -21.113 1.00 86.38 269 VAL A CA 1
ATOM 2212 C C . VAL A 1 269 ? 17.477 17.703 -21.239 1.00 86.38 269 VAL A C 1
ATOM 2214 O O . VAL A 1 269 ? 17.782 17.059 -20.236 1.00 86.38 269 VAL A O 1
ATOM 2217 N N . HIS A 1 270 ? 17.655 17.230 -22.474 1.00 89.38 270 HIS A N 1
ATOM 2218 C CA . HIS A 1 270 ? 18.281 15.934 -22.718 1.00 89.38 270 HIS A CA 1
ATOM 2219 C C . HIS A 1 270 ? 19.750 15.953 -22.271 1.00 89.38 270 HIS A C 1
ATOM 2221 O O . HIS A 1 270 ? 20.475 16.912 -22.569 1.00 89.38 270 HIS A O 1
ATOM 2227 N N . PRO A 1 271 ? 20.224 14.891 -21.601 1.00 88.50 271 PRO A N 1
ATOM 2228 C CA . PRO A 1 271 ? 21.623 14.781 -21.242 1.00 88.50 271 PRO A CA 1
ATOM 2229 C C . PRO A 1 271 ? 22.499 14.638 -22.488 1.00 88.50 271 PRO A C 1
ATOM 2231 O O . PRO A 1 271 ? 22.069 14.190 -23.553 1.00 88.50 271 PRO A O 1
ATOM 2234 N N . LYS A 1 272 ? 23.765 15.034 -22.360 1.00 87.00 272 LYS A N 1
ATOM 2235 C CA . LYS A 1 272 ? 24.748 14.879 -23.439 1.00 87.00 272 LYS A CA 1
ATOM 2236 C C . LYS A 1 272 ? 25.162 13.407 -23.553 1.00 87.00 272 LYS A C 1
ATOM 2238 O O . LYS A 1 272 ? 25.235 12.709 -22.548 1.00 87.00 272 LYS A O 1
ATOM 2243 N N . ASN A 1 273 ? 25.517 12.969 -24.761 1.00 87.38 273 ASN A N 1
ATOM 2244 C CA . ASN A 1 273 ? 26.074 11.634 -25.038 1.00 87.38 273 ASN A CA 1
ATOM 2245 C C . ASN A 1 273 ? 25.145 10.454 -24.677 1.00 87.38 273 ASN A C 1
ATOM 2247 O O . ASN A 1 273 ? 25.601 9.447 -24.120 1.00 87.38 273 ASN A O 1
ATOM 2251 N N . ILE A 1 274 ? 23.854 10.565 -25.009 1.00 94.44 274 ILE A N 1
ATOM 2252 C CA . ILE A 1 274 ? 22.913 9.443 -24.882 1.00 94.44 274 ILE A CA 1
ATOM 2253 C C . ILE A 1 274 ? 23.334 8.259 -25.780 1.00 94.44 274 ILE A C 1
ATOM 2255 O O . ILE A 1 274 ? 23.814 8.489 -26.892 1.00 94.44 274 ILE A O 1
ATOM 2259 N N . PRO A 1 275 ? 23.210 7.004 -25.310 1.00 96.06 275 PRO A N 1
ATOM 2260 C CA . PRO A 1 275 ? 23.439 5.811 -26.127 1.00 96.06 275 PRO A CA 1
ATOM 2261 C C . PRO A 1 275 ? 22.485 5.718 -27.328 1.00 96.06 275 PRO A C 1
ATOM 2263 O O . PRO A 1 275 ? 21.342 6.155 -27.243 1.00 96.06 275 PRO A O 1
ATOM 2266 N N . GLU A 1 276 ? 22.926 5.100 -28.429 1.00 95.44 276 GLU A N 1
ATOM 2267 C CA . GLU A 1 276 ? 22.093 4.913 -29.636 1.00 95.44 276 GLU A CA 1
ATOM 2268 C C . GLU A 1 276 ? 20.874 4.015 -29.389 1.00 95.44 276 GLU A C 1
ATOM 2270 O O . GLU A 1 276 ? 19.856 4.145 -30.064 1.00 95.44 276 GLU A O 1
ATOM 2275 N N . ASN A 1 277 ? 20.965 3.123 -28.402 1.00 97.50 277 ASN A N 1
ATOM 2276 C CA . ASN A 1 277 ? 19.887 2.240 -27.980 1.00 97.50 277 ASN A CA 1
ATOM 2277 C C . ASN A 1 277 ? 18.983 2.857 -26.898 1.00 97.50 277 ASN A C 1
ATOM 2279 O O . ASN A 1 277 ? 18.263 2.127 -26.220 1.00 97.50 277 ASN A O 1
ATOM 2283 N N . LEU A 1 278 ? 18.999 4.185 -26.729 1.00 98.00 278 LEU A N 1
ATOM 2284 C CA . LEU A 1 278 ? 18.144 4.912 -25.793 1.00 98.00 278 LEU A CA 1
ATOM 2285 C C . LEU A 1 278 ? 17.320 5.992 -26.504 1.00 98.00 278 LEU A C 1
ATOM 2287 O O . LEU A 1 278 ? 17.868 6.941 -27.062 1.00 98.00 278 LEU A O 1
ATOM 2291 N N . LEU A 1 279 ? 15.996 5.897 -26.396 1.00 97.12 279 LEU A N 1
ATOM 2292 C CA . LEU A 1 279 ? 15.052 6.923 -26.826 1.00 97.12 279 LEU A CA 1
ATOM 2293 C C . LEU A 1 279 ? 14.469 7.645 -25.608 1.00 97.12 279 LEU A C 1
ATOM 2295 O O . LEU A 1 279 ? 13.823 7.028 -24.759 1.00 97.12 279 LEU A O 1
ATOM 2299 N N . LEU A 1 280 ? 14.667 8.961 -25.553 1.00 95.69 280 LEU A N 1
ATOM 2300 C CA . LEU A 1 280 ? 14.104 9.838 -24.528 1.00 95.69 280 LEU A CA 1
ATOM 2301 C C . LEU A 1 280 ? 12.865 10.549 -25.075 1.00 95.69 280 LEU A C 1
ATOM 2303 O O . LEU A 1 280 ? 12.953 11.221 -26.101 1.00 95.69 280 LEU A O 1
ATOM 2307 N N . LEU A 1 281 ? 11.726 10.418 -24.390 1.00 93.19 281 LEU A N 1
ATOM 2308 C CA . LEU A 1 281 ? 10.479 11.097 -24.758 1.00 93.19 281 LEU A CA 1
ATOM 2309 C C . LEU A 1 281 ? 9.835 11.761 -23.533 1.00 93.19 281 LEU A C 1
ATOM 2311 O O . LEU A 1 281 ? 9.764 11.129 -22.478 1.00 93.19 281 LEU A O 1
ATOM 2315 N N . PRO A 1 282 ? 9.283 12.982 -23.662 1.00 90.19 282 PRO A N 1
ATOM 2316 C CA . PRO A 1 282 ? 8.629 13.674 -22.547 1.00 90.19 282 PRO A CA 1
ATOM 2317 C C . PRO A 1 282 ? 7.321 13.008 -22.119 1.00 90.19 282 PRO A C 1
ATOM 2319 O O . PRO A 1 282 ? 6.943 13.043 -20.950 1.00 90.19 282 PRO A O 1
ATOM 2322 N N . TRP A 1 283 ? 6.632 12.366 -23.061 1.00 89.75 283 TRP A N 1
ATOM 2323 C CA . TRP A 1 283 ? 5.392 11.657 -22.804 1.00 89.75 283 TRP A CA 1
ATOM 2324 C C . TRP A 1 283 ? 5.352 10.346 -23.573 1.00 89.75 283 TRP A C 1
ATOM 2326 O O . TRP A 1 283 ? 5.675 10.290 -24.760 1.00 89.75 283 TRP A O 1
ATOM 2336 N N . ILE A 1 284 ? 4.929 9.289 -22.885 1.00 92.94 284 ILE A N 1
ATOM 2337 C CA . ILE A 1 284 ? 4.832 7.938 -23.426 1.00 92.94 284 ILE A CA 1
ATOM 2338 C C . ILE A 1 284 ? 3.454 7.397 -23.051 1.00 92.94 284 ILE A C 1
ATOM 2340 O O . ILE A 1 284 ? 3.085 7.469 -21.877 1.00 92.94 284 ILE A O 1
ATOM 2344 N N . PRO A 1 285 ? 2.686 6.828 -24.000 1.00 93.19 285 PRO A N 1
ATOM 2345 C CA . PRO A 1 285 ? 1.444 6.133 -23.684 1.00 93.19 285 PRO A CA 1
ATOM 2346 C C . PRO A 1 285 ? 1.763 4.807 -22.973 1.00 93.19 285 PRO A C 1
ATOM 2348 O O . PRO A 1 285 ? 1.720 3.737 -23.581 1.00 93.19 285 PRO A O 1
ATOM 2351 N N . GLN A 1 286 ? 2.117 4.894 -21.685 1.00 94.25 286 GLN A N 1
ATOM 2352 C CA . GLN A 1 286 ? 2.684 3.818 -20.864 1.00 94.25 286 GLN A CA 1
ATOM 2353 C C . GLN A 1 286 ? 1.888 2.519 -20.990 1.00 94.25 286 GLN A C 1
ATOM 2355 O O . GLN A 1 286 ? 2.456 1.485 -21.326 1.00 94.25 286 GLN A O 1
ATOM 2360 N N . LYS A 1 287 ? 0.563 2.582 -20.843 1.00 93.06 287 LYS A N 1
ATOM 2361 C CA . LYS A 1 287 ? -0.296 1.400 -20.943 1.00 93.06 287 LYS A CA 1
ATOM 2362 C C . LYS A 1 287 ? -0.226 0.688 -22.302 1.00 93.06 287 LYS A C 1
ATOM 2364 O O . LYS A 1 287 ? -0.217 -0.539 -22.347 1.00 93.06 287 LYS A O 1
ATOM 2369 N N . ILE A 1 288 ? -0.146 1.444 -23.402 1.00 93.94 288 ILE A N 1
ATOM 2370 C CA . ILE A 1 288 ? -0.020 0.889 -24.761 1.00 93.94 288 ILE A CA 1
ATOM 2371 C C . ILE A 1 288 ? 1.376 0.286 -24.948 1.00 93.94 288 ILE A C 1
ATOM 2373 O O . ILE A 1 288 ? 1.513 -0.795 -25.515 1.00 93.94 288 ILE A O 1
ATOM 2377 N N . LEU A 1 289 ? 2.414 0.965 -24.449 1.00 95.94 289 LEU A N 1
ATOM 2378 C CA . LEU A 1 289 ? 3.792 0.489 -24.548 1.00 95.94 289 LEU A CA 1
ATOM 2379 C C . LEU A 1 289 ? 4.012 -0.799 -23.736 1.00 95.94 289 LEU A C 1
ATOM 2381 O O . LEU A 1 289 ? 4.630 -1.732 -24.241 1.00 95.94 289 LEU A O 1
ATOM 2385 N N . LEU A 1 290 ? 3.466 -0.876 -22.517 1.00 96.62 290 LEU A N 1
ATOM 2386 C CA . LEU A 1 290 ? 3.533 -2.064 -21.659 1.00 96.62 290 LEU A CA 1
ATOM 2387 C C . LEU A 1 290 ? 2.779 -3.263 -22.249 1.00 96.62 290 LEU A C 1
ATOM 2389 O O . LEU A 1 290 ? 3.167 -4.399 -22.006 1.00 96.62 290 LEU A O 1
ATOM 2393 N N . ALA A 1 291 ? 1.740 -3.032 -23.055 1.00 95.25 291 ALA A N 1
ATOM 2394 C CA . ALA A 1 291 ? 1.023 -4.091 -23.767 1.00 95.25 291 ALA A CA 1
ATOM 2395 C C . ALA A 1 291 ? 1.759 -4.600 -25.025 1.00 95.25 291 ALA A C 1
ATOM 2397 O O . ALA A 1 291 ? 1.310 -5.554 -25.664 1.00 95.25 291 ALA A O 1
ATOM 2398 N N . HIS A 1 292 ? 2.868 -3.968 -25.426 1.00 95.19 292 HIS A N 1
ATOM 2399 C CA . HIS A 1 292 ? 3.557 -4.306 -26.667 1.00 95.19 292 HIS A CA 1
ATOM 2400 C C . HIS A 1 292 ? 4.285 -5.662 -26.564 1.00 95.19 292 HIS A C 1
ATOM 2402 O O . HIS A 1 292 ? 5.079 -5.862 -25.649 1.00 95.19 292 HIS A O 1
ATOM 2408 N N . PRO A 1 293 ? 4.154 -6.578 -27.543 1.00 94.00 293 PRO A N 1
ATOM 2409 C CA . PRO A 1 293 ? 4.670 -7.953 -27.437 1.00 94.00 293 PRO A CA 1
ATOM 2410 C C . PRO A 1 293 ? 6.202 -8.076 -27.362 1.00 94.00 293 PRO A C 1
ATOM 2412 O O . PRO A 1 293 ? 6.721 -9.126 -26.987 1.00 94.00 293 PRO A O 1
ATOM 2415 N N . ARG A 1 294 ? 6.935 -7.023 -27.748 1.00 96.06 294 ARG A N 1
ATOM 2416 C CA . ARG A 1 294 ? 8.409 -6.962 -27.672 1.00 96.06 294 ARG A CA 1
ATOM 2417 C C . ARG A 1 294 ? 8.953 -6.407 -26.355 1.00 96.06 294 ARG A C 1
ATOM 2419 O O . ARG A 1 294 ? 10.173 -6.345 -26.207 1.00 96.06 294 ARG A O 1
ATOM 2426 N N . ILE A 1 295 ? 8.095 -5.981 -25.428 1.00 97.81 295 ILE A N 1
ATOM 2427 C CA . ILE A 1 295 ? 8.580 -5.514 -24.132 1.00 97.81 295 ILE A CA 1
ATOM 2428 C C . ILE A 1 295 ? 9.200 -6.682 -23.360 1.00 97.81 295 ILE A C 1
ATOM 2430 O O . ILE A 1 295 ? 8.689 -7.805 -23.374 1.00 97.81 295 ILE A O 1
ATOM 2434 N N . ARG A 1 296 ? 10.333 -6.424 -22.711 1.00 97.69 296 ARG A N 1
ATOM 2435 C CA . ARG A 1 296 ? 11.063 -7.416 -21.914 1.00 97.69 296 ARG A CA 1
ATOM 2436 C C . ARG A 1 296 ? 11.026 -7.142 -20.421 1.00 97.69 296 ARG A C 1
ATOM 2438 O O . ARG A 1 296 ? 11.085 -8.078 -19.634 1.00 97.69 296 ARG A O 1
ATOM 2445 N N . GLY A 1 297 ? 10.878 -5.882 -20.041 1.00 98.12 297 GLY A N 1
ATOM 2446 C CA . GLY A 1 297 ? 10.757 -5.484 -18.651 1.00 98.12 297 GLY A CA 1
ATOM 2447 C C . GLY A 1 297 ? 10.529 -3.989 -18.511 1.00 98.12 297 GLY A C 1
ATOM 2448 O O . GLY A 1 297 ? 10.622 -3.228 -19.481 1.00 98.12 297 GLY A O 1
ATOM 2449 N N . PHE A 1 298 ? 10.224 -3.585 -17.288 1.00 98.69 298 PHE A N 1
ATOM 2450 C CA . PHE A 1 298 ? 9.944 -2.201 -16.938 1.00 98.69 298 PHE A CA 1
ATOM 2451 C C . PHE A 1 298 ? 10.759 -1.795 -15.709 1.00 98.69 298 PHE A C 1
ATOM 2453 O O . PHE A 1 298 ? 10.651 -2.414 -14.655 1.00 98.69 298 PHE A O 1
ATOM 2460 N N . ILE A 1 299 ? 11.592 -0.768 -15.864 1.00 98.31 299 ILE A N 1
ATOM 2461 C CA . ILE A 1 299 ? 12.351 -0.141 -14.785 1.00 98.31 299 ILE A CA 1
ATOM 2462 C C . ILE A 1 299 ? 11.523 1.031 -14.262 1.00 98.31 299 ILE A C 1
ATOM 2464 O O . ILE A 1 299 ? 11.209 1.961 -15.011 1.00 98.31 299 ILE A O 1
ATOM 2468 N N . THR A 1 300 ? 11.145 0.981 -12.990 1.00 96.69 300 THR A N 1
ATOM 2469 C CA . THR A 1 300 ? 10.241 1.961 -12.387 1.00 96.69 300 THR A CA 1
ATOM 2470 C C . THR A 1 300 ? 10.642 2.326 -10.970 1.00 96.69 300 THR A C 1
ATOM 2472 O O . THR A 1 300 ? 11.297 1.553 -10.285 1.00 96.69 300 THR A O 1
ATOM 2475 N N . GLN A 1 301 ? 10.197 3.487 -10.501 1.00 93.00 301 GLN A N 1
ATOM 2476 C CA . GLN A 1 301 ? 10.266 3.858 -9.092 1.00 93.00 301 GLN A CA 1
ATOM 2477 C C . GLN A 1 301 ? 9.343 3.025 -8.188 1.00 93.00 301 GLN A C 1
ATOM 2479 O O . GLN A 1 301 ? 9.445 3.105 -6.977 1.00 93.00 301 GLN A O 1
ATOM 2484 N N . GLY A 1 302 ? 8.420 2.232 -8.747 1.00 92.88 302 GLY A N 1
ATOM 2485 C CA . GLY A 1 302 ? 7.573 1.332 -7.953 1.00 92.88 302 GLY A CA 1
ATOM 2486 C C . GLY A 1 302 ? 6.281 1.959 -7.431 1.00 92.88 302 GLY A C 1
ATOM 2487 O O . GLY A 1 302 ? 5.748 1.520 -6.416 1.00 92.88 302 GLY A O 1
ATOM 2488 N N . GLY A 1 303 ? 5.749 2.973 -8.119 1.00 91.75 303 GLY A N 1
ATOM 2489 C CA . GLY A 1 303 ? 4.416 3.493 -7.806 1.00 91.75 303 GLY A CA 1
ATOM 2490 C C . GLY A 1 303 ? 3.324 2.445 -8.063 1.00 91.75 303 GLY A C 1
ATOM 2491 O O . GLY A 1 303 ? 3.364 1.743 -9.079 1.00 91.75 303 GLY A O 1
ATOM 2492 N N . GLN A 1 304 ? 2.319 2.373 -7.184 1.00 91.56 304 GLN A N 1
ATOM 2493 C CA . GLN A 1 304 ? 1.296 1.318 -7.206 1.00 91.56 304 GLN A CA 1
ATOM 2494 C C . GLN A 1 304 ? 0.592 1.155 -8.566 1.00 91.56 304 GLN A C 1
ATOM 2496 O O . GLN A 1 304 ? 0.442 0.039 -9.061 1.00 91.56 304 GLN A O 1
ATOM 2501 N N . VAL A 1 305 ? 0.210 2.261 -9.211 1.00 92.56 305 VAL A N 1
ATOM 2502 C CA . VAL A 1 305 ? -0.438 2.257 -10.539 1.00 92.56 305 VAL A CA 1
ATOM 2503 C C . VAL A 1 305 ? 0.484 1.654 -11.607 1.00 92.56 305 VAL A C 1
ATOM 2505 O O . VAL A 1 305 ? 0.059 0.834 -12.412 1.00 92.56 305 VAL A O 1
ATOM 2508 N N . SER A 1 306 ? 1.775 1.998 -11.585 1.00 94.69 306 SER A N 1
ATOM 2509 C CA . SER A 1 306 ? 2.758 1.477 -12.546 1.00 94.69 306 SER A CA 1
ATOM 2510 C C . SER A 1 306 ? 2.981 -0.029 -12.374 1.00 94.69 306 SER A C 1
ATOM 2512 O O . SER A 1 306 ? 3.093 -0.758 -13.359 1.00 94.69 306 SER A O 1
ATOM 2514 N N . ILE A 1 307 ? 2.974 -0.516 -11.130 1.00 95.38 307 ILE A N 1
ATOM 2515 C CA . ILE A 1 307 ? 3.056 -1.951 -10.828 1.00 95.38 307 ILE A CA 1
ATOM 2516 C C . ILE A 1 307 ? 1.803 -2.685 -11.307 1.00 95.38 307 ILE A C 1
ATOM 2518 O O . ILE A 1 307 ? 1.918 -3.749 -11.914 1.00 95.38 307 ILE A O 1
ATOM 2522 N N . GLN A 1 308 ? 0.617 -2.115 -11.090 1.00 95.56 308 GLN A N 1
ATOM 2523 C CA . GLN A 1 308 ? -0.646 -2.672 -11.578 1.00 95.56 308 GLN A CA 1
ATOM 2524 C C . GLN A 1 308 ? -0.666 -2.808 -13.102 1.00 95.56 308 GLN A C 1
ATOM 2526 O O . GLN A 1 308 ? -1.040 -3.861 -13.618 1.00 95.56 308 GLN A O 1
ATOM 2531 N N . GLU A 1 309 ? -0.209 -1.790 -13.833 1.00 95.81 309 GLU A N 1
ATOM 2532 C CA . GLU A 1 309 ? -0.111 -1.841 -15.295 1.00 95.81 309 GLU A CA 1
ATOM 2533 C C . GLU A 1 309 ? 0.905 -2.885 -15.780 1.00 95.81 309 GLU A C 1
ATOM 2535 O O . GLU A 1 309 ? 0.650 -3.579 -16.771 1.00 95.81 309 GLU A O 1
ATOM 2540 N N . ALA A 1 310 ? 2.031 -3.040 -15.079 1.00 96.94 310 ALA A N 1
ATOM 2541 C CA . ALA A 1 310 ? 3.030 -4.059 -15.386 1.00 96.94 310 ALA A CA 1
ATOM 2542 C C . ALA A 1 310 ? 2.488 -5.477 -15.156 1.00 96.94 310 ALA A C 1
ATOM 2544 O O . ALA A 1 310 ? 2.567 -6.323 -16.049 1.00 96.94 310 ALA A O 1
ATOM 2545 N N . ILE A 1 311 ? 1.863 -5.716 -13.996 1.00 96.50 311 ILE A N 1
ATOM 2546 C CA . ILE A 1 311 ? 1.205 -6.985 -13.662 1.00 96.50 311 ILE A CA 1
ATOM 2547 C C . ILE A 1 311 ? 0.131 -7.302 -14.702 1.00 96.50 311 ILE A C 1
ATOM 2549 O O . ILE A 1 311 ? 0.143 -8.388 -15.280 1.00 96.50 311 ILE A O 1
ATOM 2553 N N . TYR A 1 312 ? -0.750 -6.349 -15.014 1.00 95.69 312 TYR A N 1
ATOM 2554 C CA . TYR A 1 312 ? -1.828 -6.545 -15.983 1.00 95.69 312 TYR A CA 1
ATOM 2555 C C . TYR A 1 312 ? -1.308 -6.992 -17.352 1.00 95.69 312 TYR A C 1
ATOM 2557 O O . TYR A 1 312 ? -1.916 -7.853 -17.993 1.00 95.69 312 TYR A O 1
ATOM 2565 N N . ASN A 1 313 ? -0.161 -6.469 -17.790 1.00 96.19 313 ASN A N 1
ATOM 2566 C CA . ASN A 1 313 ? 0.464 -6.801 -19.072 1.00 96.19 313 ASN A CA 1
ATOM 2567 C C . ASN A 1 313 ? 1.514 -7.926 -19.000 1.00 96.19 313 ASN A C 1
ATOM 2569 O O . ASN A 1 313 ? 2.196 -8.181 -19.988 1.00 96.19 313 ASN A O 1
ATOM 2573 N N . ALA A 1 314 ? 1.625 -8.630 -17.868 1.00 97.19 314 ALA A N 1
ATOM 2574 C CA . ALA A 1 314 ? 2.598 -9.705 -17.654 1.00 97.19 314 ALA A CA 1
ATOM 2575 C C . ALA A 1 314 ? 4.066 -9.273 -17.849 1.00 97.19 314 ALA A C 1
ATOM 2577 O O . ALA A 1 314 ? 4.900 -10.070 -18.288 1.00 97.19 314 ALA A O 1
ATOM 2578 N N . VAL A 1 315 ? 4.384 -8.023 -17.509 1.00 98.12 315 VAL A N 1
ATOM 2579 C CA . VAL A 1 315 ? 5.725 -7.444 -17.637 1.00 98.12 315 VAL A CA 1
ATOM 2580 C C . VAL A 1 315 ? 6.451 -7.545 -16.291 1.00 98.12 315 VAL A C 1
ATOM 2582 O O . VAL A 1 315 ? 5.964 -6.988 -15.306 1.00 98.12 315 VAL A O 1
ATOM 2585 N N . PRO A 1 316 ? 7.598 -8.245 -16.207 1.00 98.19 316 PRO A N 1
ATOM 2586 C CA . PRO A 1 316 ? 8.412 -8.249 -14.998 1.00 98.19 316 PRO A CA 1
ATOM 2587 C C . PRO A 1 316 ? 9.094 -6.888 -14.810 1.00 98.19 316 PRO A C 1
ATOM 2589 O O . PRO A 1 316 ? 9.372 -6.176 -15.781 1.00 98.19 316 PRO A O 1
ATOM 2592 N N . VAL A 1 317 ? 9.365 -6.518 -13.560 1.00 98.38 317 VAL A N 1
ATOM 2593 C CA . VAL A 1 317 ? 9.813 -5.158 -13.224 1.00 98.38 317 VAL A CA 1
ATOM 2594 C C . VAL A 1 317 ? 11.145 -5.133 -12.479 1.00 98.38 317 VAL A C 1
ATOM 2596 O O . VAL A 1 317 ? 11.454 -6.036 -11.707 1.00 98.38 317 VAL A O 1
ATOM 2599 N N . ILE A 1 318 ? 11.915 -4.069 -12.682 1.00 98.50 318 ILE A N 1
ATOM 2600 C CA . ILE A 1 318 ? 12.988 -3.659 -11.773 1.00 98.50 318 ILE A CA 1
ATOM 2601 C C . ILE A 1 318 ? 12.479 -2.413 -11.065 1.00 98.50 318 ILE A C 1
ATOM 2603 O O . ILE A 1 318 ? 12.111 -1.440 -11.725 1.00 98.50 318 ILE A O 1
ATOM 2607 N N . ILE A 1 319 ? 12.417 -2.459 -9.741 1.00 97.31 319 ILE A N 1
ATOM 2608 C CA . ILE A 1 319 ? 11.958 -1.342 -8.930 1.00 97.31 319 ILE A CA 1
ATOM 2609 C C . ILE A 1 319 ? 13.163 -0.696 -8.265 1.00 97.31 319 ILE A C 1
ATOM 2611 O O . ILE A 1 319 ? 13.925 -1.376 -7.583 1.00 97.31 319 ILE A O 1
ATOM 2615 N N . ILE A 1 320 ? 13.305 0.609 -8.479 1.00 95.19 320 ILE A N 1
ATOM 2616 C CA . ILE A 1 320 ? 14.319 1.459 -7.861 1.00 95.19 320 ILE A CA 1
ATOM 2617 C C . ILE A 1 320 ? 13.576 2.504 -7.021 1.00 95.19 320 ILE A C 1
ATOM 2619 O O . ILE A 1 320 ? 13.202 3.547 -7.569 1.00 95.19 320 ILE A O 1
ATOM 2623 N N . PRO A 1 321 ? 13.281 2.213 -5.741 1.00 90.75 321 PRO A N 1
ATOM 2624 C CA . PRO A 1 321 ? 12.520 3.113 -4.884 1.00 90.75 321 PRO A CA 1
ATOM 2625 C C . PRO A 1 321 ? 13.176 4.486 -4.771 1.00 90.75 321 PRO A C 1
ATOM 2627 O O . PRO A 1 321 ? 14.399 4.611 -4.738 1.00 90.75 321 PRO A O 1
ATOM 2630 N N . VAL A 1 322 ? 12.346 5.526 -4.723 1.00 84.62 322 VAL A N 1
ATOM 2631 C CA . VAL A 1 322 ? 12.788 6.908 -4.513 1.00 84.62 322 VAL A CA 1
ATOM 2632 C C . VAL A 1 322 ? 12.168 7.492 -3.250 1.00 84.62 322 VAL A C 1
ATOM 2634 O O . VAL A 1 322 ? 12.873 8.165 -2.510 1.00 84.62 322 VAL A O 1
ATOM 2637 N N . ASN A 1 323 ? 10.866 7.296 -3.008 1.00 76.25 323 ASN A N 1
ATOM 2638 C CA . ASN A 1 323 ? 10.184 7.816 -1.813 1.00 76.25 323 ASN A CA 1
ATOM 2639 C C . ASN A 1 323 ? 8.807 7.147 -1.582 1.00 76.25 323 ASN A C 1
ATOM 2641 O O . ASN A 1 323 ? 8.213 6.589 -2.506 1.00 76.25 323 ASN A O 1
ATOM 2645 N N . GLY A 1 324 ? 8.246 7.294 -0.382 1.00 79.31 324 GLY A N 1
ATOM 2646 C CA . GLY A 1 324 ? 6.860 6.965 -0.050 1.00 79.31 324 GLY A CA 1
ATOM 2647 C C . GLY A 1 324 ? 6.606 5.464 0.080 1.00 79.31 324 GLY A C 1
ATOM 2648 O O . GLY A 1 324 ? 7.364 4.743 0.718 1.00 79.31 324 GLY A O 1
ATOM 2649 N N . ASP A 1 325 ? 5.530 4.976 -0.538 1.00 82.56 325 ASP A N 1
ATOM 2650 C CA . ASP A 1 325 ? 5.136 3.559 -0.525 1.00 82.56 325 ASP A CA 1
ATOM 2651 C C . ASP A 1 325 ? 6.001 2.669 -1.442 1.00 82.56 325 ASP A C 1
ATOM 2653 O O . ASP A 1 325 ? 5.802 1.454 -1.525 1.00 82.56 325 ASP A O 1
ATOM 2657 N N . GLN A 1 326 ? 6.964 3.262 -2.148 1.00 88.69 326 GLN A N 1
ATOM 2658 C CA . GLN A 1 326 ? 7.760 2.602 -3.180 1.00 88.69 326 GLN A CA 1
ATOM 2659 C C . GLN A 1 326 ? 8.647 1.483 -2.628 1.00 88.69 326 GLN A C 1
ATOM 2661 O O . GLN A 1 326 ? 8.725 0.425 -3.252 1.00 88.69 326 GLN A O 1
ATOM 2666 N N . ASP A 1 327 ? 9.241 1.660 -1.445 1.00 88.81 327 ASP A N 1
ATOM 2667 C CA . ASP A 1 327 ? 10.040 0.620 -0.783 1.00 88.81 327 ASP A CA 1
ATOM 2668 C C . ASP A 1 327 ? 9.196 -0.603 -0.425 1.00 88.81 327 ASP A C 1
ATOM 2670 O O . ASP A 1 327 ? 9.577 -1.747 -0.689 1.00 88.81 327 ASP A O 1
ATOM 2674 N N . TYR A 1 328 ? 8.004 -0.374 0.133 1.00 89.25 328 TYR A N 1
ATOM 2675 C CA . TYR A 1 328 ? 7.056 -1.445 0.426 1.00 89.25 328 TYR A CA 1
ATOM 2676 C C . TYR A 1 328 ? 6.691 -2.215 -0.845 1.00 89.25 328 TYR A C 1
ATOM 2678 O O . TYR A 1 328 ? 6.730 -3.449 -0.877 1.00 89.25 328 TYR A O 1
ATOM 2686 N N . ASN A 1 329 ? 6.374 -1.480 -1.909 1.00 92.38 329 ASN A N 1
ATOM 2687 C CA . ASN A 1 329 ? 6.008 -2.047 -3.195 1.00 92.38 329 ASN A CA 1
ATOM 2688 C C . ASN A 1 329 ? 7.162 -2.847 -3.831 1.00 92.38 329 ASN A C 1
ATOM 2690 O O . ASN A 1 329 ? 6.918 -3.916 -4.400 1.00 92.38 329 ASN A O 1
ATOM 2694 N N . ALA A 1 330 ? 8.406 -2.370 -3.714 1.00 93.56 330 ALA A N 1
ATOM 2695 C CA . ALA A 1 330 ? 9.601 -3.039 -4.225 1.00 93.56 330 ALA A CA 1
ATOM 2696 C C . ALA A 1 330 ? 9.856 -4.374 -3.527 1.00 93.56 330 ALA A C 1
ATOM 2698 O O . ALA A 1 330 ? 9.929 -5.416 -4.188 1.00 93.56 330 ALA A O 1
ATOM 2699 N N . LYS A 1 331 ? 9.876 -4.360 -2.189 1.00 92.38 331 LYS A N 1
ATOM 2700 C CA . LYS A 1 331 ? 10.029 -5.566 -1.366 1.00 92.38 331 LYS A CA 1
ATOM 2701 C C . LYS A 1 331 ? 8.919 -6.573 -1.651 1.00 92.38 331 LYS A C 1
ATOM 2703 O O . LYS A 1 331 ? 9.182 -7.764 -1.816 1.00 92.38 331 LYS A O 1
ATOM 2708 N N . ARG A 1 332 ? 7.676 -6.101 -1.801 1.00 92.50 332 ARG A N 1
ATOM 2709 C CA . ARG A 1 332 ? 6.524 -6.956 -2.114 1.00 92.50 332 ARG A CA 1
ATOM 2710 C C . ARG A 1 332 ? 6.698 -7.642 -3.465 1.00 92.50 332 ARG A C 1
ATOM 2712 O O . ARG A 1 332 ? 6.515 -8.850 -3.562 1.00 92.50 332 ARG A O 1
ATOM 2719 N N . VAL A 1 333 ? 7.073 -6.904 -4.507 1.00 94.69 333 VAL A N 1
ATOM 2720 C CA . VAL A 1 333 ? 7.327 -7.459 -5.848 1.00 94.69 333 VAL A CA 1
ATOM 2721 C C . VAL A 1 333 ? 8.489 -8.456 -5.847 1.00 94.69 333 VAL A C 1
ATOM 2723 O O . VAL A 1 333 ? 8.407 -9.502 -6.498 1.00 94.69 333 VAL A O 1
ATOM 2726 N N . ARG A 1 334 ? 9.548 -8.174 -5.081 1.00 95.00 334 ARG A N 1
ATOM 2727 C CA . ARG A 1 334 ? 10.676 -9.090 -4.887 1.00 95.00 334 ARG A CA 1
ATOM 2728 C C . ARG A 1 334 ? 10.223 -10.396 -4.233 1.00 95.00 334 ARG A C 1
ATOM 2730 O O . ARG A 1 334 ? 10.529 -11.469 -4.748 1.00 95.00 334 ARG A O 1
ATOM 2737 N N . VAL A 1 335 ? 9.442 -10.316 -3.155 1.00 92.38 335 VAL A N 1
ATOM 2738 C CA . VAL A 1 335 ? 8.909 -11.481 -2.428 1.00 92.38 335 VAL A CA 1
ATOM 2739 C C . VAL A 1 335 ? 7.879 -12.264 -3.247 1.00 92.38 335 VAL A C 1
ATOM 2741 O O . VAL A 1 335 ? 7.876 -13.495 -3.215 1.00 92.38 335 VAL A O 1
ATOM 2744 N N . MET A 1 336 ? 7.024 -11.582 -4.014 1.00 91.56 336 MET A N 1
ATOM 2745 C CA . MET A 1 336 ? 6.117 -12.235 -4.964 1.00 91.56 336 MET A CA 1
ATOM 2746 C C . MET A 1 336 ? 6.887 -12.912 -6.102 1.00 91.56 336 MET A C 1
ATOM 2748 O O . MET A 1 336 ? 6.406 -13.897 -6.654 1.00 91.56 336 MET A O 1
ATOM 2752 N N . GLY A 1 337 ? 8.089 -12.429 -6.425 1.00 93.69 337 GLY A N 1
ATOM 2753 C CA . GLY A 1 337 ? 8.981 -13.017 -7.420 1.00 93.69 337 GLY A CA 1
ATOM 2754 C C . GLY A 1 337 ? 8.703 -12.561 -8.852 1.00 93.69 337 GLY A C 1
ATOM 2755 O O . GLY A 1 337 ? 9.123 -13.236 -9.789 1.00 93.69 337 GLY A O 1
ATOM 2756 N N . ASN A 1 338 ? 7.991 -11.446 -9.051 1.00 95.06 338 ASN A N 1
ATOM 2757 C CA . ASN A 1 338 ? 7.732 -10.854 -10.372 1.00 95.06 338 ASN A CA 1
ATOM 2758 C C . ASN A 1 338 ? 8.646 -9.662 -10.702 1.00 95.06 338 ASN A C 1
ATOM 2760 O O . ASN A 1 338 ? 8.445 -9.005 -11.726 1.00 95.06 338 ASN A O 1
ATOM 2764 N N . GLY A 1 339 ? 9.646 -9.388 -9.866 1.00 97.00 339 GLY A N 1
ATOM 2765 C CA . GLY A 1 339 ? 10.621 -8.344 -10.134 1.00 97.00 339 GLY A CA 1
ATOM 2766 C C . GLY A 1 339 ? 11.814 -8.338 -9.189 1.00 97.00 339 GLY A C 1
ATOM 2767 O O . GLY A 1 339 ? 11.945 -9.195 -8.314 1.00 97.00 339 GLY A O 1
ATOM 2768 N N . ILE A 1 340 ? 12.692 -7.365 -9.412 1.00 97.81 340 ILE A N 1
ATOM 2769 C CA . ILE A 1 340 ? 13.937 -7.156 -8.672 1.00 97.81 340 ILE A CA 1
ATOM 2770 C C . ILE A 1 340 ? 13.889 -5.771 -8.032 1.00 97.81 340 ILE A C 1
ATOM 2772 O O . ILE A 1 340 ? 13.574 -4.791 -8.697 1.00 97.81 340 ILE A O 1
ATOM 2776 N N . GLU A 1 341 ? 14.206 -5.708 -6.747 1.00 95.81 341 GLU A N 1
ATOM 2777 C CA . GLU A 1 341 ? 14.446 -4.467 -6.011 1.00 95.81 341 GLU A CA 1
ATOM 2778 C C . GLU A 1 341 ? 15.917 -4.075 -6.177 1.00 95.81 341 GLU A C 1
ATOM 2780 O O . GLU A 1 341 ? 16.805 -4.921 -6.038 1.00 95.81 341 GLU A O 1
ATOM 2785 N N . VAL A 1 342 ? 16.169 -2.809 -6.501 1.00 95.56 342 VAL A N 1
ATOM 2786 C CA . VAL A 1 342 ? 17.508 -2.226 -6.585 1.00 95.56 342 VAL A CA 1
ATOM 2787 C C . VAL A 1 342 ? 17.516 -0.958 -5.747 1.00 95.56 342 VAL A C 1
ATOM 2789 O O . VAL A 1 342 ? 16.772 -0.022 -6.022 1.00 95.56 342 VAL A O 1
ATOM 2792 N N . GLU A 1 343 ? 18.375 -0.938 -4.734 1.00 90.25 343 GLU A N 1
ATOM 2793 C CA . GLU A 1 343 ? 18.581 0.234 -3.890 1.00 90.25 343 GLU A CA 1
ATOM 2794 C C . GLU A 1 343 ? 19.173 1.378 -4.721 1.00 90.25 343 GLU A C 1
ATOM 2796 O O . GLU A 1 343 ? 20.146 1.183 -5.456 1.00 90.25 343 GLU A O 1
ATOM 2801 N N . LEU A 1 344 ? 18.584 2.571 -4.616 1.00 86.12 344 LEU A N 1
ATOM 2802 C CA . LEU A 1 344 ? 19.039 3.751 -5.348 1.00 86.12 344 LEU A CA 1
ATOM 2803 C C . LEU A 1 344 ? 20.387 4.228 -4.798 1.00 86.12 344 LEU A C 1
ATOM 2805 O O . LEU A 1 344 ? 21.282 4.623 -5.556 1.00 86.12 344 LEU A O 1
ATOM 2809 N N . TYR A 1 345 ? 20.538 4.182 -3.472 1.00 81.69 345 TYR A N 1
ATOM 2810 C CA . TYR A 1 345 ? 21.764 4.588 -2.805 1.00 81.69 345 TYR A CA 1
ATOM 2811 C C . TYR A 1 345 ? 22.896 3.590 -3.071 1.00 81.69 345 TYR A C 1
ATOM 2813 O O . TYR A 1 345 ? 22.821 2.411 -2.737 1.00 81.69 345 TYR A O 1
ATOM 2821 N N . GLY A 1 346 ? 23.987 4.074 -3.664 1.00 80.25 346 GLY A N 1
ATOM 2822 C CA . GLY A 1 346 ? 25.129 3.227 -4.013 1.00 80.25 346 GLY A CA 1
ATOM 2823 C C . GLY A 1 346 ? 24.934 2.384 -5.279 1.00 80.25 346 GLY A C 1
ATOM 2824 O O . GLY A 1 346 ? 25.795 1.557 -5.578 1.00 80.25 346 GLY A O 1
ATOM 2825 N N . MET A 1 347 ? 23.863 2.605 -6.054 1.00 90.94 347 MET A N 1
ATOM 2826 C CA . MET A 1 347 ? 23.657 1.917 -7.331 1.00 90.94 347 MET A CA 1
ATOM 2827 C C . MET A 1 347 ? 24.784 2.236 -8.323 1.00 90.94 347 MET A C 1
ATOM 2829 O O . MET A 1 347 ? 25.012 3.399 -8.669 1.00 90.94 347 MET A O 1
ATOM 2833 N N . THR A 1 348 ? 25.443 1.200 -8.842 1.00 96.12 348 THR A N 1
ATOM 2834 C CA . THR A 1 348 ? 26.444 1.303 -9.917 1.00 96.12 348 THR A CA 1
ATOM 2835 C C . THR A 1 348 ? 25.898 0.785 -11.249 1.00 96.12 348 THR A C 1
ATOM 2837 O O . THR A 1 348 ? 24.822 0.182 -11.301 1.00 96.12 348 THR A O 1
ATOM 2840 N N . SER A 1 349 ? 26.631 1.007 -12.346 1.00 96.81 349 SER A N 1
ATOM 2841 C CA . SER A 1 349 ? 26.290 0.424 -13.650 1.00 96.81 349 SER A CA 1
ATOM 2842 C C . SER A 1 349 ? 26.240 -1.099 -13.603 1.00 96.81 349 SER A C 1
ATOM 2844 O O . SER A 1 349 ? 25.352 -1.695 -14.198 1.00 96.81 349 SER A O 1
ATOM 2846 N N . GLU A 1 350 ? 27.144 -1.728 -12.856 1.00 97.75 350 GLU A N 1
ATOM 2847 C CA . GLU A 1 350 ? 27.256 -3.184 -12.758 1.00 97.75 350 GLU A CA 1
ATOM 2848 C C . GLU A 1 350 ? 26.052 -3.778 -12.026 1.00 97.75 350 GLU A C 1
ATOM 2850 O O . GLU A 1 350 ? 25.511 -4.788 -12.468 1.00 97.75 350 GLU A O 1
ATOM 2855 N N . VAL A 1 351 ? 25.591 -3.122 -10.953 1.00 97.25 351 VAL A N 1
ATOM 2856 C CA . VAL A 1 351 ? 24.385 -3.530 -10.214 1.00 97.25 351 VAL A CA 1
ATOM 2857 C C . VAL A 1 351 ? 23.152 -3.473 -11.116 1.00 97.25 351 VAL A C 1
ATOM 2859 O O . VAL A 1 351 ? 22.363 -4.417 -11.151 1.00 97.25 351 VAL A O 1
ATOM 2862 N N . LEU A 1 352 ? 22.992 -2.392 -11.885 1.00 97.75 352 LEU A N 1
ATOM 2863 C CA . LEU A 1 352 ? 21.855 -2.255 -12.794 1.00 97.75 352 LEU A CA 1
ATOM 2864 C C . LEU A 1 352 ? 21.937 -3.240 -13.973 1.00 97.75 352 LEU A C 1
ATOM 2866 O O . LEU A 1 352 ? 20.926 -3.843 -14.333 1.00 97.75 352 LEU A O 1
ATOM 2870 N N . SER A 1 353 ? 23.125 -3.447 -14.545 1.00 98.19 353 SER A N 1
ATOM 2871 C CA . SER A 1 353 ? 23.356 -4.439 -15.602 1.00 98.19 353 SER A CA 1
ATOM 2872 C C . SER A 1 353 ? 23.086 -5.871 -15.121 1.00 98.19 353 SER A C 1
ATOM 2874 O O . SER A 1 353 ? 22.476 -6.650 -15.859 1.00 98.19 353 SER A O 1
ATOM 2876 N N . ASP A 1 354 ? 23.471 -6.221 -13.887 1.00 98.00 354 ASP A N 1
ATOM 2877 C CA . ASP A 1 354 ? 23.136 -7.508 -13.257 1.00 98.00 354 ASP A CA 1
ATOM 2878 C C . ASP A 1 354 ? 21.621 -7.667 -13.097 1.00 98.00 354 ASP A C 1
ATOM 2880 O O . ASP A 1 354 ? 21.057 -8.678 -13.515 1.00 98.00 354 ASP A O 1
ATOM 2884 N N . ALA A 1 355 ? 20.937 -6.647 -12.568 1.00 98.12 355 ALA A N 1
ATOM 2885 C CA . ALA A 1 355 ? 19.487 -6.675 -12.401 1.00 98.12 355 ALA A CA 1
ATOM 2886 C C . ALA A 1 355 ? 18.759 -6.859 -13.743 1.00 98.12 355 ALA A C 1
ATOM 2888 O O . ALA A 1 355 ? 17.864 -7.700 -13.844 1.00 98.12 355 ALA A O 1
ATOM 2889 N N . ILE A 1 356 ? 19.171 -6.133 -14.791 1.00 98.31 356 ILE A N 1
ATOM 2890 C CA . ILE A 1 356 ? 18.638 -6.294 -16.153 1.00 98.31 356 ILE A CA 1
ATOM 2891 C C . ILE A 1 356 ? 18.870 -7.724 -16.646 1.00 98.31 356 ILE A C 1
ATOM 2893 O O . ILE A 1 356 ? 17.922 -8.380 -17.073 1.00 98.31 356 ILE A O 1
ATOM 2897 N N . SER A 1 357 ? 20.095 -8.237 -16.545 1.00 97.94 357 SER A N 1
ATOM 2898 C CA . SER A 1 357 ? 20.440 -9.581 -17.027 1.00 97.94 357 SER A CA 1
ATOM 2899 C C . SER A 1 357 ? 19.635 -10.661 -16.301 1.00 97.94 357 SER A C 1
ATOM 2901 O O . SER A 1 357 ? 18.993 -11.496 -16.937 1.00 97.94 357 SER A O 1
ATOM 2903 N N . ARG A 1 358 ? 19.553 -10.593 -14.969 1.00 98.00 358 ARG A N 1
ATOM 2904 C CA . ARG A 1 358 ? 18.782 -11.536 -14.148 1.00 98.00 358 ARG A CA 1
ATOM 2905 C C . ARG A 1 358 ? 17.294 -11.514 -14.460 1.00 98.00 358 ARG A C 1
ATOM 2907 O O . ARG A 1 358 ? 16.692 -12.582 -14.538 1.00 98.00 358 ARG A O 1
ATOM 2914 N N . LEU A 1 359 ? 16.700 -10.333 -14.656 1.00 98.00 359 LEU A N 1
ATOM 2915 C CA . LEU A 1 359 ? 15.282 -10.210 -15.007 1.00 98.00 359 LEU A CA 1
ATOM 2916 C C . LEU A 1 359 ? 14.956 -10.938 -16.324 1.00 98.00 359 LEU A C 1
ATOM 2918 O O . LEU A 1 359 ? 13.874 -11.508 -16.465 1.00 98.00 359 LEU A O 1
ATOM 2922 N N . LEU A 1 360 ? 15.891 -10.908 -17.279 1.00 96.31 360 LEU A N 1
ATOM 2923 C CA . LEU A 1 360 ? 15.740 -11.483 -18.618 1.00 96.31 360 LEU A CA 1
ATOM 2924 C C . LEU A 1 360 ? 16.064 -12.982 -18.665 1.00 96.31 360 LEU A C 1
ATOM 2926 O O . LEU A 1 360 ? 15.367 -13.746 -19.336 1.00 96.31 360 LEU A O 1
ATOM 2930 N N . GLU A 1 361 ? 17.123 -13.404 -17.978 1.00 96.81 361 GLU A N 1
ATOM 2931 C CA . GLU A 1 361 ? 17.639 -14.775 -18.022 1.00 96.81 361 GLU A CA 1
ATOM 2932 C C . GLU A 1 361 ? 16.876 -15.717 -17.084 1.00 96.81 361 GLU A C 1
ATOM 2934 O O . GLU A 1 361 ? 16.574 -16.864 -17.443 1.00 96.81 361 GLU A O 1
ATOM 2939 N N . ASP A 1 362 ? 16.516 -15.239 -15.890 1.00 97.88 362 ASP A N 1
ATOM 2940 C CA . ASP A 1 362 ? 15.776 -16.034 -14.922 1.00 97.88 362 ASP A CA 1
ATOM 2941 C C . ASP A 1 362 ? 14.280 -16.043 -15.251 1.00 97.88 362 ASP A C 1
ATOM 2943 O O . ASP A 1 362 ? 13.491 -15.160 -14.901 1.00 97.88 362 ASP A O 1
ATOM 2947 N N . LYS A 1 363 ? 13.861 -17.139 -15.887 1.00 96.88 363 LYS A N 1
ATOM 2948 C CA . LYS A 1 363 ? 12.475 -17.372 -16.311 1.00 96.88 363 LYS A CA 1
ATOM 2949 C C . LYS A 1 363 ? 11.458 -17.319 -15.167 1.00 96.88 363 LYS A C 1
ATOM 2951 O O . LYS A 1 363 ? 10.261 -17.243 -15.459 1.00 96.88 363 LYS A O 1
ATOM 2956 N N . ARG A 1 364 ? 11.876 -17.380 -13.895 1.00 97.56 364 ARG A N 1
ATOM 2957 C CA . ARG A 1 364 ? 10.972 -17.261 -12.740 1.00 97.56 364 ARG A CA 1
ATOM 2958 C C . ARG A 1 364 ? 10.241 -15.919 -12.729 1.00 97.56 364 ARG A C 1
ATOM 2960 O O . ARG A 1 364 ? 9.028 -15.935 -12.529 1.00 97.56 364 ARG A O 1
ATOM 2967 N N . TYR A 1 365 ? 10.916 -14.813 -13.057 1.00 98.19 365 TYR A N 1
ATOM 2968 C CA . TYR A 1 365 ? 10.302 -13.478 -13.079 1.00 98.19 365 TYR A CA 1
ATOM 2969 C C . TYR A 1 365 ? 9.186 -13.381 -14.121 1.00 98.19 365 TYR A C 1
ATOM 2971 O O . TYR A 1 365 ? 8.043 -13.062 -13.796 1.00 98.19 365 TYR A O 1
ATOM 2979 N N . ALA A 1 366 ? 9.479 -13.755 -15.370 1.00 96.81 366 ALA A N 1
ATOM 2980 C CA . ALA A 1 366 ? 8.492 -13.756 -16.449 1.00 96.81 366 ALA A CA 1
ATOM 2981 C C . ALA A 1 366 ? 7.347 -14.758 -16.202 1.00 96.81 366 ALA A C 1
ATOM 2983 O O . ALA A 1 366 ? 6.193 -14.491 -16.542 1.00 96.81 366 ALA A O 1
ATOM 2984 N N . LYS A 1 367 ? 7.642 -15.923 -15.605 1.00 98.25 367 LYS A N 1
ATOM 2985 C CA . LYS A 1 367 ? 6.618 -16.907 -15.229 1.00 98.25 367 LYS A CA 1
ATOM 2986 C C . LYS A 1 367 ? 5.674 -16.337 -14.173 1.00 98.25 367 LYS A C 1
ATOM 2988 O O . LYS A 1 367 ? 4.463 -16.467 -14.331 1.00 98.25 367 LYS A O 1
ATOM 2993 N N . MET A 1 368 ? 6.209 -15.704 -13.131 1.00 97.62 368 MET A N 1
ATOM 2994 C CA . MET A 1 368 ? 5.388 -15.102 -12.087 1.00 97.62 368 MET A CA 1
ATOM 2995 C C . MET A 1 368 ? 4.578 -13.918 -12.620 1.00 97.62 368 MET A C 1
ATOM 2997 O O . MET A 1 368 ? 3.379 -13.858 -12.373 1.00 97.62 368 MET A O 1
ATOM 3001 N N . ALA A 1 369 ? 5.174 -13.041 -13.434 1.00 97.62 369 ALA A N 1
ATOM 3002 C CA . ALA A 1 369 ? 4.456 -11.931 -14.063 1.00 97.62 369 ALA A CA 1
ATOM 3003 C C . ALA A 1 369 ? 3.233 -12.412 -14.869 1.00 97.62 369 ALA A C 1
ATOM 3005 O O . ALA A 1 369 ? 2.161 -11.818 -14.780 1.00 97.62 369 ALA A O 1
ATOM 3006 N N . LYS A 1 370 ? 3.343 -13.541 -15.586 1.00 97.69 370 LYS A N 1
ATOM 3007 C CA . LYS A 1 370 ? 2.203 -14.171 -16.278 1.00 97.69 370 LYS A CA 1
ATOM 3008 C C . LYS A 1 370 ? 1.134 -14.701 -15.322 1.00 97.69 370 LYS A C 1
ATOM 3010 O O . LYS A 1 370 ? -0.048 -14.516 -15.593 1.00 97.69 370 LYS A O 1
ATOM 3015 N N . ILE A 1 371 ? 1.528 -15.350 -14.224 1.00 97.56 371 ILE A N 1
ATOM 3016 C CA . ILE A 1 371 ? 0.589 -15.850 -13.206 1.00 97.56 371 ILE A CA 1
ATOM 3017 C C . ILE A 1 371 ? -0.198 -14.683 -12.599 1.00 97.56 371 ILE A C 1
ATOM 3019 O O . ILE A 1 371 ? -1.426 -14.729 -12.555 1.00 97.56 371 ILE A O 1
ATOM 3023 N N . LEU A 1 372 ? 0.501 -13.621 -12.190 1.00 96.69 372 LEU A N 1
ATOM 3024 C CA . LEU A 1 372 ? -0.128 -12.432 -11.620 1.00 96.69 372 LEU A CA 1
ATOM 3025 C C . LEU A 1 372 ? -0.998 -11.702 -12.647 1.00 96.69 372 LEU A C 1
ATOM 3027 O O . LEU A 1 372 ? -2.062 -11.214 -12.288 1.00 96.69 372 LEU A O 1
ATOM 3031 N N . SER A 1 373 ? -0.600 -11.671 -13.922 1.00 96.25 373 SER A N 1
ATOM 3032 C CA . SER A 1 373 ? -1.411 -11.097 -15.002 1.00 96.25 373 SER A CA 1
ATOM 3033 C C . SER A 1 373 ? -2.750 -11.809 -15.155 1.00 96.25 373 SER A C 1
ATOM 3035 O O . SER A 1 373 ? -3.784 -11.139 -15.164 1.00 96.25 373 SER A O 1
ATOM 3037 N N . ILE A 1 374 ? -2.745 -13.149 -15.197 1.00 95.69 374 ILE A N 1
ATOM 3038 C CA . ILE A 1 374 ? -3.976 -13.953 -15.224 1.00 95.69 374 ILE A CA 1
ATOM 3039 C C . ILE A 1 374 ? -4.828 -13.588 -14.007 1.00 95.69 374 ILE A C 1
ATOM 3041 O O . ILE A 1 374 ? -5.944 -13.109 -14.171 1.00 95.69 374 ILE A O 1
ATOM 3045 N N . ALA A 1 375 ? -4.266 -13.689 -12.800 1.00 94.50 375 ALA A N 1
ATOM 3046 C CA . ALA A 1 375 ? -4.982 -13.363 -11.569 1.00 94.50 375 ALA A CA 1
ATOM 3047 C C . ALA A 1 375 ? -5.546 -11.930 -11.562 1.00 94.50 375 ALA A C 1
ATOM 3049 O O . ALA A 1 375 ? -6.657 -11.720 -11.101 1.00 94.50 375 ALA A O 1
ATOM 3050 N N . SER A 1 376 ? -4.817 -10.941 -12.087 1.00 93.25 376 SER A N 1
ATOM 3051 C CA . SER A 1 376 ? -5.246 -9.535 -12.103 1.00 93.25 376 SER A CA 1
ATOM 3052 C C . SER A 1 376 ? -6.448 -9.266 -13.014 1.00 93.25 376 SER A C 1
ATOM 3054 O O . SER A 1 376 ? -7.258 -8.380 -12.718 1.00 93.25 376 SER A O 1
ATOM 3056 N N . ARG A 1 377 ? -6.546 -10.021 -14.118 1.00 92.12 377 ARG A N 1
ATOM 3057 C CA . ARG A 1 377 ? -7.599 -9.914 -15.137 1.00 92.12 377 ARG A CA 1
ATOM 3058 C C . ARG A 1 377 ? -8.852 -10.683 -14.736 1.00 92.12 377 ARG A C 1
ATOM 3060 O O . ARG A 1 377 ? -9.952 -10.243 -15.053 1.00 92.12 377 ARG A O 1
ATOM 3067 N N . GLU A 1 378 ? -8.683 -11.792 -14.024 1.00 90.19 378 GLU A N 1
ATOM 3068 C CA . GLU A 1 378 ? -9.785 -12.594 -13.504 1.00 90.19 378 GLU A CA 1
ATOM 3069 C C . GLU A 1 378 ? -10.476 -11.862 -12.346 1.00 90.19 378 GLU A C 1
ATOM 3071 O O . GLU A 1 378 ? -9.931 -11.696 -11.258 1.00 90.19 378 GLU A O 1
ATOM 3076 N N . ARG A 1 379 ? -11.704 -11.394 -12.560 1.00 88.94 379 ARG A N 1
ATOM 3077 C CA . ARG A 1 379 ? -12.574 -10.881 -11.494 1.00 88.94 379 ARG A CA 1
ATOM 3078 C C . ARG A 1 379 ? -14.039 -11.004 -11.911 1.00 88.94 379 ARG A C 1
ATOM 3080 O O . ARG A 1 379 ? -14.323 -10.867 -13.099 1.00 88.94 379 ARG A O 1
ATOM 3087 N N . PRO A 1 380 ? -14.979 -11.226 -10.973 1.00 89.94 380 PRO A N 1
ATOM 3088 C CA . PRO A 1 380 ? -16.392 -11.381 -11.324 1.00 89.94 380 PRO A CA 1
ATOM 3089 C C . PRO A 1 380 ? -17.019 -10.131 -11.954 1.00 89.94 380 PRO A C 1
ATOM 3091 O O . PRO A 1 380 ? -17.891 -10.247 -12.808 1.00 89.94 380 PRO A O 1
ATOM 3094 N N . VAL A 1 381 ? -16.590 -8.945 -11.510 1.00 92.38 381 VAL A N 1
ATOM 3095 C CA . VAL A 1 381 ? -17.097 -7.634 -11.942 1.00 92.38 381 VAL A CA 1
ATOM 3096 C C . VAL A 1 381 ? -15.908 -6.688 -12.102 1.00 92.38 381 VAL A C 1
ATOM 3098 O O . VAL A 1 381 ? -14.942 -6.767 -11.337 1.00 92.38 381 VAL A O 1
ATOM 3101 N N . ALA A 1 382 ? -15.950 -5.790 -13.089 1.00 92.12 382 ALA A N 1
ATOM 3102 C CA . ALA A 1 382 ? -14.891 -4.804 -13.284 1.00 92.12 382 ALA A CA 1
ATOM 3103 C C . ALA A 1 382 ? -14.742 -3.892 -12.046 1.00 92.12 382 ALA A C 1
ATOM 3105 O O . ALA A 1 382 ? -15.718 -3.605 -11.348 1.00 92.12 382 ALA A O 1
ATOM 3106 N N . ALA A 1 383 ? -13.526 -3.402 -11.761 1.00 93.56 383 ALA A N 1
ATOM 3107 C CA . ALA A 1 383 ? -13.300 -2.561 -10.574 1.00 93.56 383 ALA A CA 1
ATOM 3108 C C . ALA A 1 383 ? -14.113 -1.260 -10.614 1.00 93.56 383 ALA A C 1
ATOM 3110 O O . ALA A 1 383 ? -14.689 -0.872 -9.602 1.00 93.56 383 ALA A O 1
ATOM 3111 N N . LEU A 1 384 ? -14.200 -0.613 -11.781 1.00 93.25 384 LEU A N 1
ATOM 3112 C CA . LEU A 1 384 ? -14.982 0.613 -11.928 1.00 93.25 384 LEU A CA 1
ATOM 3113 C C . LEU A 1 384 ? -16.481 0.352 -11.727 1.00 93.25 384 LEU A C 1
ATOM 3115 O O . LEU A 1 384 ? -17.142 1.111 -11.030 1.00 93.25 384 LEU A O 1
ATOM 3119 N N . GLU A 1 385 ? -17.010 -0.739 -12.283 1.00 95.06 385 GLU A N 1
ATOM 3120 C CA . GLU A 1 385 ? -18.416 -1.123 -12.098 1.00 95.06 385 GLU A CA 1
ATOM 3121 C C . GLU A 1 385 ? -18.722 -1.448 -10.632 1.00 95.06 385 GLU A C 1
ATOM 3123 O O . GLU A 1 385 ? -19.741 -1.010 -10.104 1.00 95.06 385 GLU A O 1
ATOM 3128 N N . THR A 1 386 ? -17.805 -2.142 -9.951 1.00 95.62 386 THR A N 1
ATOM 3129 C CA . THR A 1 386 ? -17.872 -2.379 -8.503 1.00 95.62 386 THR A CA 1
ATOM 3130 C C . THR A 1 386 ? -17.944 -1.054 -7.739 1.00 95.62 386 THR A C 1
ATOM 3132 O O . THR A 1 386 ? -18.832 -0.875 -6.907 1.00 95.62 386 THR A O 1
ATOM 3135 N N . ALA A 1 387 ? -17.057 -0.101 -8.046 1.00 95.75 387 ALA A N 1
ATOM 3136 C CA . ALA A 1 387 ? -17.033 1.208 -7.396 1.00 95.75 387 ALA A CA 1
ATOM 3137 C C . ALA A 1 387 ? -18.337 1.994 -7.628 1.00 95.75 387 ALA A C 1
ATOM 3139 O O . ALA A 1 387 ? -18.915 2.548 -6.690 1.00 95.75 387 ALA A O 1
ATOM 3140 N N . VAL A 1 388 ? -18.842 2.000 -8.865 1.00 95.44 388 VAL A N 1
ATOM 3141 C CA . VAL A 1 388 ? -20.112 2.648 -9.221 1.00 95.44 388 VAL A CA 1
ATOM 3142 C C . VAL A 1 388 ? -21.268 2.021 -8.449 1.00 95.44 388 VAL A C 1
ATOM 3144 O O . VAL A 1 388 ? -22.019 2.743 -7.798 1.00 95.44 388 VAL A O 1
ATOM 3147 N N . TRP A 1 389 ? -21.376 0.691 -8.440 1.00 96.69 389 TRP A N 1
ATOM 3148 C CA . TRP A 1 389 ? -22.459 -0.004 -7.746 1.00 96.69 389 TRP A CA 1
ATOM 3149 C C . TRP A 1 389 ? -22.470 0.296 -6.246 1.00 96.69 389 TRP A C 1
ATOM 3151 O O . TRP A 1 389 ? -23.527 0.570 -5.677 1.00 96.69 389 TRP A O 1
ATOM 3161 N N . TRP A 1 390 ? -21.300 0.287 -5.601 1.00 96.88 390 TRP A N 1
ATOM 3162 C CA . TRP A 1 390 ? -21.171 0.599 -4.177 1.00 96.88 390 TRP A CA 1
ATOM 3163 C C . TRP A 1 390 ? -21.490 2.065 -3.868 1.00 96.88 390 TRP A C 1
ATOM 3165 O O . TRP A 1 390 ? -22.163 2.356 -2.878 1.00 96.88 390 TRP A O 1
ATOM 3175 N N . THR A 1 391 ? -21.094 2.980 -4.753 1.00 95.56 391 THR A N 1
ATOM 3176 C CA . THR A 1 391 ? -21.456 4.399 -4.651 1.00 95.56 391 THR A CA 1
ATOM 3177 C C . THR A 1 391 ? -22.972 4.594 -4.774 1.00 95.56 391 THR A C 1
ATOM 3179 O O . THR A 1 391 ? -23.591 5.285 -3.966 1.00 95.56 391 THR A O 1
ATOM 3182 N N . GLU A 1 392 ? -23.616 3.939 -5.741 1.00 95.50 392 GLU A N 1
ATOM 3183 C CA . GLU A 1 392 ? -25.075 3.967 -5.887 1.00 95.50 392 GLU A CA 1
ATOM 3184 C C . GLU A 1 392 ? -25.783 3.315 -4.694 1.00 95.50 392 GLU A C 1
ATOM 3186 O O . GLU A 1 392 ? -26.816 3.812 -4.236 1.00 95.50 392 GLU A O 1
ATOM 3191 N N . PHE A 1 393 ? -25.222 2.226 -4.160 1.00 95.94 393 PHE A N 1
ATOM 3192 C CA . PHE A 1 393 ? -25.728 1.543 -2.975 1.00 95.94 393 PHE A CA 1
ATOM 3193 C C . PHE A 1 393 ? -25.777 2.475 -1.766 1.00 95.94 393 PHE A C 1
ATOM 3195 O O . PHE A 1 393 ? -26.811 2.523 -1.099 1.00 95.94 393 PHE A O 1
ATOM 3202 N N . ILE A 1 394 ? -24.723 3.244 -1.491 1.00 95.00 394 ILE A N 1
ATOM 3203 C CA . ILE A 1 394 ? -24.771 4.178 -0.363 1.00 95.00 394 ILE A CA 1
ATOM 3204 C C . ILE A 1 394 ? -25.708 5.341 -0.639 1.00 95.00 394 ILE A C 1
ATOM 3206 O O . ILE A 1 394 ? -26.383 5.778 0.281 1.00 95.00 394 ILE A O 1
ATOM 3210 N N . LEU A 1 395 ? -25.797 5.838 -1.877 1.00 93.75 395 LEU A N 1
ATOM 3211 C CA . LEU A 1 395 ? -26.648 6.978 -2.214 1.00 93.75 395 LEU A CA 1
ATOM 3212 C C . LEU A 1 395 ? -28.129 6.641 -2.019 1.00 93.75 395 LEU A C 1
ATOM 3214 O O . LEU A 1 395 ? -28.850 7.438 -1.419 1.00 93.75 395 LEU A O 1
ATOM 3218 N N . ARG A 1 396 ? -28.558 5.447 -2.446 1.00 95.00 396 ARG A N 1
ATOM 3219 C CA . ARG A 1 396 ? -29.965 5.010 -2.386 1.00 95.00 396 ARG A CA 1
ATOM 3220 C C . ARG A 1 396 ? -30.436 4.513 -1.016 1.00 95.00 396 ARG A C 1
ATOM 3222 O O . ARG A 1 396 ? -31.639 4.386 -0.822 1.00 95.00 396 ARG A O 1
ATOM 3229 N N . ASN A 1 397 ? -29.522 4.206 -0.097 1.00 94.06 397 ASN A N 1
ATOM 3230 C CA . ASN A 1 397 ? -29.851 3.663 1.224 1.00 94.06 397 ASN A CA 1
ATOM 3231 C C . ASN A 1 397 ? -29.557 4.663 2.351 1.00 94.06 397 ASN A C 1
ATOM 3233 O O . ASN A 1 397 ? -28.746 5.575 2.197 1.00 94.06 397 ASN A O 1
ATOM 3237 N N . ASP A 1 398 ? -30.219 4.507 3.495 1.00 89.88 398 ASP A N 1
ATOM 3238 C CA . ASP A 1 398 ? -29.926 5.296 4.694 1.00 89.88 398 ASP A CA 1
ATOM 3239 C C . ASP A 1 398 ? -28.642 4.827 5.411 1.00 89.88 398 ASP A C 1
ATOM 3241 O O . ASP A 1 398 ? -28.036 3.810 5.061 1.00 89.88 398 ASP A O 1
ATOM 3245 N N . ARG A 1 399 ? -28.213 5.591 6.427 1.00 85.88 399 ARG A N 1
ATOM 3246 C CA . ARG A 1 399 ? -26.998 5.281 7.195 1.00 85.88 399 ARG A CA 1
ATOM 3247 C C . ARG A 1 399 ? -27.104 3.963 7.968 1.00 85.88 399 ARG A C 1
ATOM 3249 O O . ARG A 1 399 ? -26.110 3.245 8.024 1.00 85.88 399 ARG A O 1
ATOM 3256 N N . ASN A 1 400 ? -28.287 3.597 8.469 1.00 89.12 400 ASN A N 1
ATOM 3257 C CA . ASN A 1 400 ? -28.477 2.358 9.229 1.00 89.12 400 ASN A CA 1
ATOM 3258 C C . ASN A 1 400 ? -28.177 1.133 8.358 1.00 89.12 400 ASN A C 1
ATOM 3260 O O . ASN A 1 400 ? -27.540 0.193 8.822 1.00 89.12 400 ASN A O 1
ATOM 3264 N N . VAL A 1 401 ? -28.571 1.163 7.079 1.00 92.44 401 VAL A N 1
ATOM 3265 C CA . VAL A 1 401 ? -28.254 0.096 6.115 1.00 92.44 401 VAL A CA 1
ATOM 3266 C C . VAL A 1 401 ? -26.754 0.011 5.827 1.00 92.44 401 VAL A C 1
ATOM 3268 O O . VAL A 1 401 ? -26.237 -1.081 5.623 1.00 92.44 401 VAL A O 1
ATOM 3271 N N . THR A 1 402 ? -26.032 1.133 5.803 1.00 91.44 402 THR A N 1
ATOM 3272 C CA . THR A 1 402 ? -24.575 1.119 5.576 1.00 91.44 402 THR A CA 1
ATOM 3273 C C . THR A 1 402 ? -23.778 0.768 6.831 1.00 91.44 402 THR A C 1
ATOM 3275 O O . THR A 1 402 ? -22.698 0.192 6.731 1.00 91.44 402 THR A O 1
ATOM 3278 N N . ASP A 1 403 ? -24.299 1.071 8.020 1.00 90.31 403 ASP A N 1
ATOM 3279 C CA . ASP A 1 403 ? -23.587 0.864 9.282 1.00 90.31 403 ASP A CA 1
ATOM 3280 C C . ASP A 1 403 ? -23.440 -0.620 9.645 1.00 90.31 403 ASP A C 1
ATOM 3282 O O . ASP A 1 403 ? -22.442 -0.988 10.261 1.00 90.31 403 ASP A O 1
ATOM 3286 N N . ILE A 1 404 ? -24.345 -1.496 9.184 1.00 91.88 404 ILE A N 1
ATOM 3287 C CA . ILE A 1 404 ? -24.218 -2.956 9.378 1.00 91.88 404 ILE A CA 1
ATOM 3288 C C . ILE A 1 404 ? -22.988 -3.555 8.678 1.00 91.88 404 ILE A C 1
ATOM 3290 O O . ILE A 1 404 ? -22.587 -4.673 8.993 1.00 91.88 404 ILE A O 1
ATOM 3294 N N . LEU A 1 405 ? -22.405 -2.846 7.704 1.00 92.44 405 LEU A N 1
ATOM 3295 C CA . LEU A 1 405 ? -21.221 -3.296 6.964 1.00 92.44 405 LEU A CA 1
ATOM 3296 C C . LEU A 1 405 ? -19.926 -3.101 7.764 1.00 92.44 405 LEU A C 1
ATOM 3298 O O . LEU A 1 405 ? -18.868 -3.591 7.360 1.00 92.44 405 LEU A O 1
ATOM 3302 N N . LYS A 1 406 ? -19.996 -2.355 8.870 1.00 91.50 406 LYS A N 1
ATOM 3303 C CA . LYS A 1 406 ? -18.840 -1.894 9.633 1.00 91.50 406 LYS A CA 1
ATOM 3304 C C . LYS A 1 406 ? -18.615 -2.797 10.850 1.00 91.50 406 LYS A C 1
ATOM 3306 O O . LYS A 1 406 ? -19.562 -3.066 11.591 1.00 91.50 406 LYS A O 1
ATOM 3311 N N . PRO A 1 407 ? -17.375 -3.234 11.119 1.00 90.94 407 PRO A N 1
ATOM 3312 C CA . PRO A 1 407 ? -17.056 -3.994 12.321 1.00 90.94 407 PRO A CA 1
ATOM 3313 C C . PRO A 1 407 ? -17.350 -3.192 13.586 1.00 90.94 407 PRO A C 1
ATOM 3315 O O . PRO A 1 407 ? -17.000 -2.016 13.671 1.00 90.94 407 PRO A O 1
ATOM 3318 N N . PHE A 1 408 ? -17.902 -3.841 14.613 1.00 87.94 408 PHE A N 1
ATOM 3319 C CA . PHE A 1 408 ? -18.111 -3.208 15.921 1.00 87.94 408 PHE A CA 1
ATOM 3320 C C . PHE A 1 408 ? -16.789 -2.784 16.583 1.00 87.94 408 PHE A C 1
ATOM 3322 O O . PHE A 1 408 ? -16.725 -1.766 17.272 1.00 87.94 408 PHE A O 1
ATOM 3329 N N . CYS A 1 409 ? -15.707 -3.529 16.326 1.00 87.81 409 CYS A N 1
ATOM 3330 C CA . CYS A 1 409 ? -14.407 -3.287 16.941 1.00 87.81 409 CYS A CA 1
ATOM 3331 C C . CYS A 1 409 ? -13.812 -1.912 16.609 1.00 87.81 409 CYS A C 1
ATOM 3333 O O . CYS A 1 409 ? -12.943 -1.465 17.342 1.00 87.81 409 CYS A O 1
ATOM 3335 N N . ARG A 1 410 ? -14.283 -1.185 15.583 1.00 86.69 410 ARG A N 1
ATOM 3336 C CA . ARG A 1 410 ? -13.808 0.175 15.253 1.00 86.69 410 ARG A CA 1
ATOM 3337 C C . ARG A 1 410 ? -13.857 1.147 16.441 1.00 86.69 410 ARG A C 1
ATOM 3339 O O . ARG A 1 410 ? -12.947 1.958 16.582 1.00 86.69 410 ARG A O 1
ATOM 3346 N N . HIS A 1 411 ? -14.836 0.988 17.335 1.00 85.50 411 HIS A N 1
ATOM 3347 C CA . HIS A 1 411 ? -15.003 1.803 18.547 1.00 85.50 411 HIS A CA 1
ATOM 3348 C C . HIS A 1 411 ? -14.213 1.293 19.762 1.00 85.50 411 HIS A C 1
ATOM 3350 O O . HIS A 1 411 ? -14.244 1.910 20.823 1.00 85.50 411 HIS A O 1
ATOM 3356 N N . GLN A 1 412 ? -13.517 0.163 19.632 1.00 88.31 412 GLN A N 1
ATOM 3357 C CA . GLN A 1 412 ? -12.707 -0.402 20.703 1.00 88.31 412 GLN A CA 1
ATOM 3358 C C . GLN A 1 412 ? -11.286 0.181 20.692 1.00 88.31 412 GLN A C 1
ATOM 3360 O O . GLN A 1 412 ? -10.741 0.488 19.623 1.00 88.31 412 GLN A O 1
ATOM 3365 N N . PRO A 1 413 ? -10.641 0.291 21.864 1.00 88.12 413 PRO A N 1
ATOM 3366 C CA . PRO A 1 413 ? -9.234 0.649 21.946 1.00 88.12 413 PRO A CA 1
ATOM 3367 C C . PRO A 1 413 ? -8.334 -0.441 21.349 1.00 88.12 413 PRO A C 1
ATOM 3369 O O . PRO A 1 413 ? -8.718 -1.606 21.202 1.00 88.12 413 PRO A O 1
ATOM 3372 N N . TRP A 1 414 ? -7.100 -0.057 21.020 1.00 88.19 414 TRP A N 1
ATOM 3373 C CA . TRP A 1 414 ? -6.145 -0.904 20.300 1.00 88.19 414 TRP A CA 1
ATOM 3374 C C . TRP A 1 414 ? -5.803 -2.228 21.004 1.00 88.19 414 TRP A C 1
ATOM 3376 O O . TRP A 1 414 ? -5.495 -3.201 20.316 1.00 88.19 414 TRP A O 1
ATOM 3386 N N . TRP A 1 415 ? -5.864 -2.282 22.341 1.00 89.69 415 TRP A N 1
ATOM 3387 C CA . TRP A 1 415 ? -5.564 -3.491 23.119 1.00 89.69 415 TRP A CA 1
ATOM 3388 C C . TRP A 1 415 ? -6.694 -4.526 23.064 1.00 89.69 415 TRP A C 1
ATOM 3390 O O . TRP A 1 415 ? -6.408 -5.712 22.929 1.00 89.69 415 TRP A O 1
ATOM 3400 N N . MET A 1 416 ? -7.963 -4.094 23.075 1.00 91.19 416 MET A N 1
ATOM 3401 C CA . MET A 1 416 ? -9.122 -4.988 22.903 1.00 91.19 416 MET A CA 1
ATOM 3402 C C . MET A 1 416 ? -9.179 -5.561 21.485 1.00 91.19 416 MET A C 1
ATOM 3404 O O . MET A 1 416 ? -9.441 -6.747 21.307 1.00 91.19 416 MET A O 1
ATOM 3408 N N . LYS A 1 417 ? -8.860 -4.744 20.466 1.00 87.25 417 LYS A N 1
ATOM 3409 C CA . LYS A 1 417 ? -8.763 -5.188 19.058 1.00 87.25 417 LYS A CA 1
ATOM 3410 C C . LYS A 1 417 ? -7.773 -6.347 18.866 1.00 87.25 417 LYS A C 1
ATOM 3412 O O . LYS A 1 417 ? -7.894 -7.097 17.905 1.00 87.25 417 LYS A O 1
ATOM 3417 N N . ARG A 1 418 ? -6.807 -6.480 19.778 1.00 87.44 418 ARG A N 1
ATOM 3418 C CA . ARG A 1 418 ? -5.772 -7.524 19.810 1.00 87.44 418 ARG A CA 1
ATOM 3419 C C . ARG A 1 418 ? -5.988 -8.572 20.900 1.00 87.44 418 ARG A C 1
ATOM 3421 O O . ARG A 1 418 ? -5.135 -9.434 21.091 1.00 87.44 418 ARG A O 1
ATOM 3428 N N . SER A 1 419 ? -7.094 -8.474 21.633 1.00 91.75 419 SER A N 1
ATOM 3429 C CA . SER A 1 419 ? -7.421 -9.354 22.757 1.00 91.75 419 SER A CA 1
ATOM 3430 C C . SER A 1 419 ? -6.329 -9.411 23.835 1.00 91.75 419 SER A C 1
ATOM 3432 O O . SER A 1 419 ? -6.166 -10.439 24.487 1.00 91.75 419 SER A O 1
ATOM 3434 N N . LEU A 1 420 ? -5.547 -8.339 24.024 1.00 92.56 420 LEU A N 1
ATOM 3435 C CA . LEU A 1 420 ? -4.462 -8.318 25.018 1.00 92.56 420 LEU A CA 1
ATOM 3436 C C . LEU A 1 420 ? -4.987 -8.384 26.454 1.00 92.56 420 LEU A C 1
ATOM 3438 O O . LEU A 1 420 ? -4.329 -8.941 27.324 1.00 92.56 420 LEU A O 1
ATOM 3442 N N . ASP A 1 421 ? -6.178 -7.845 26.689 1.00 95.50 421 ASP A N 1
ATOM 3443 C CA . ASP A 1 421 ? -6.930 -7.990 27.932 1.00 95.50 421 ASP A CA 1
ATOM 3444 C C . ASP A 1 421 ? -7.274 -9.458 28.222 1.00 95.50 421 ASP A C 1
ATOM 3446 O O . ASP A 1 421 ? -7.044 -9.941 29.331 1.00 95.50 421 ASP A O 1
ATOM 3450 N N . VAL A 1 422 ? -7.743 -10.193 27.210 1.00 97.06 422 VAL A N 1
ATOM 3451 C CA . VAL A 1 422 ? -8.051 -11.626 27.316 1.00 97.06 422 VAL A CA 1
ATOM 3452 C C . VAL A 1 422 ? -6.780 -12.451 27.517 1.00 97.06 422 VAL A C 1
ATOM 3454 O O . VAL A 1 422 ? -6.717 -13.263 28.437 1.00 97.06 422 VAL A O 1
ATOM 3457 N N . TRP A 1 423 ? -5.747 -12.238 26.696 1.00 97.00 423 TRP A N 1
ATOM 3458 C CA . TRP A 1 423 ? -4.474 -12.955 26.824 1.00 97.00 423 TRP A CA 1
ATOM 3459 C C . TRP A 1 423 ? -3.781 -12.663 28.154 1.00 97.00 423 TRP A C 1
ATOM 3461 O O . TRP A 1 423 ? -3.257 -13.583 28.779 1.00 97.00 423 TRP A O 1
ATOM 3471 N N . GLY A 1 424 ? -3.834 -11.413 28.618 1.00 97.31 424 GLY A N 1
ATOM 3472 C CA . GLY A 1 424 ? -3.337 -11.019 29.931 1.00 97.31 424 GLY A CA 1
ATOM 3473 C C . GLY A 1 424 ? -4.076 -11.734 31.059 1.00 97.31 424 GLY A C 1
ATOM 3474 O O . GLY A 1 424 ? -3.432 -12.310 31.932 1.00 97.31 424 GLY A O 1
ATOM 3475 N N . PHE A 1 425 ? -5.413 -11.776 31.014 1.00 97.69 425 PHE A N 1
ATOM 3476 C CA . PHE A 1 425 ? -6.216 -12.509 31.995 1.00 97.69 425 PHE A CA 1
ATOM 3477 C C . PHE A 1 425 ? -5.882 -14.008 32.021 1.00 97.69 425 PHE A C 1
ATOM 3479 O O . PHE A 1 425 ? -5.671 -14.567 33.097 1.00 97.69 425 PHE A O 1
ATOM 3486 N N . LEU A 1 426 ? -5.790 -14.658 30.855 1.00 97.81 426 LEU A N 1
ATOM 3487 C CA . LEU A 1 426 ? -5.452 -16.082 30.759 1.00 97.81 426 LEU A CA 1
ATOM 3488 C C . LEU A 1 426 ? -4.044 -16.369 31.296 1.00 97.81 426 LEU A C 1
ATOM 3490 O O . LEU A 1 426 ? -3.866 -17.306 32.069 1.00 97.81 426 LEU A O 1
ATOM 3494 N N . PHE A 1 427 ? -3.057 -15.547 30.937 1.00 97.31 427 PHE A N 1
ATOM 3495 C CA . PHE A 1 427 ? -1.679 -15.696 31.404 1.00 97.31 427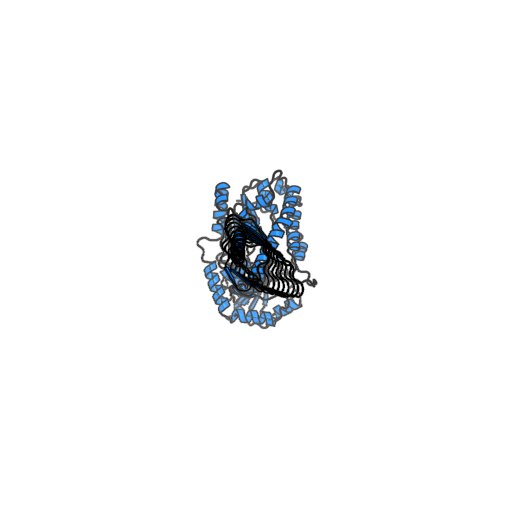 PHE A CA 1
ATOM 3496 C C . PHE A 1 427 ? -1.562 -15.522 32.923 1.00 97.31 427 PHE A C 1
ATOM 3498 O O . PHE A 1 427 ? -0.955 -16.354 33.594 1.00 97.31 427 PHE A O 1
ATOM 3505 N N . LEU A 1 428 ? -2.202 -14.489 33.480 1.00 97.19 428 LEU A N 1
ATOM 3506 C CA . LEU A 1 428 ? -2.249 -14.273 34.927 1.00 97.19 428 LEU A CA 1
ATOM 3507 C C . LEU A 1 428 ? -2.967 -15.418 35.648 1.00 97.19 428 LEU A C 1
ATOM 3509 O O . LEU A 1 428 ? -2.508 -15.849 36.699 1.00 97.19 428 LEU A O 1
ATOM 3513 N N . SER A 1 429 ? -4.049 -15.948 35.071 1.00 97.00 429 SER A N 1
ATOM 3514 C CA . SER A 1 429 ? -4.771 -17.093 35.641 1.00 97.00 429 SER A CA 1
ATOM 3515 C C . SER A 1 429 ? -3.881 -18.333 35.731 1.00 97.00 429 SER A C 1
ATOM 3517 O O . SER A 1 429 ? -3.875 -19.005 36.755 1.00 97.00 429 SER A O 1
ATOM 3519 N N . VAL A 1 430 ? -3.086 -18.607 34.691 1.00 96.38 430 VAL A N 1
ATOM 3520 C CA . VAL A 1 430 ? -2.121 -19.717 34.688 1.00 96.38 430 VAL A CA 1
ATOM 3521 C C . VAL A 1 430 ? -1.048 -19.515 35.761 1.00 96.38 430 VAL A C 1
ATOM 3523 O O . VAL A 1 430 ? -0.775 -20.442 36.517 1.00 96.38 430 VAL A O 1
ATOM 3526 N N . ILE A 1 431 ? -0.485 -18.307 35.883 1.00 96.06 431 ILE A N 1
ATOM 3527 C CA . ILE A 1 431 ? 0.497 -17.988 36.935 1.00 96.06 431 ILE A CA 1
ATOM 3528 C C . ILE A 1 431 ? -0.089 -18.218 38.329 1.00 96.06 431 ILE A C 1
ATOM 3530 O O . ILE A 1 431 ? 0.584 -18.791 39.179 1.00 96.06 431 ILE A O 1
ATOM 3534 N N . LEU A 1 432 ? -1.329 -17.785 38.567 1.00 95.50 432 LEU A N 1
ATOM 3535 C CA . LEU A 1 432 ? -1.982 -17.944 39.865 1.00 95.50 432 LEU A CA 1
AT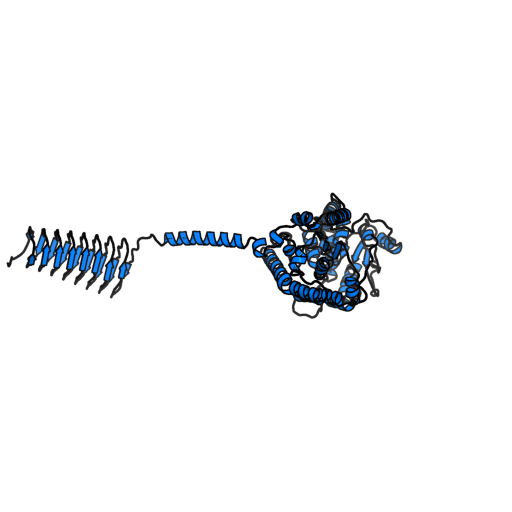OM 3536 C C . LEU A 1 432 ? -2.214 -19.417 40.224 1.00 95.50 432 LEU A C 1
ATOM 3538 O O . LEU A 1 432 ? -2.027 -19.778 41.380 1.00 95.50 432 LEU A O 1
ATOM 3542 N N . VAL A 1 433 ? -2.573 -20.264 39.252 1.00 94.69 433 VAL A N 1
ATOM 3543 C CA . VAL A 1 433 ? -2.704 -21.716 39.470 1.00 94.69 433 VAL A CA 1
ATOM 3544 C C . VAL A 1 433 ? -1.355 -22.329 39.849 1.00 94.69 433 VAL A C 1
ATOM 3546 O O . VAL A 1 433 ? -1.269 -22.991 40.876 1.00 94.69 433 VAL A O 1
ATOM 3549 N N . PHE A 1 434 ? -0.289 -22.036 39.095 1.00 92.62 434 PHE A N 1
ATOM 3550 C CA . PHE A 1 434 ? 1.054 -22.535 39.418 1.00 92.62 434 PHE A CA 1
ATOM 3551 C C . PHE A 1 434 ? 1.563 -22.032 40.775 1.00 92.62 434 PHE A C 1
ATOM 3553 O O . PHE A 1 434 ? 2.187 -22.783 41.519 1.00 92.62 434 PHE A O 1
ATOM 3560 N N . ALA A 1 435 ? 1.294 -20.772 41.123 1.00 91.25 435 ALA A N 1
ATOM 3561 C CA . ALA A 1 435 ? 1.670 -20.218 42.420 1.00 91.25 435 ALA A CA 1
ATOM 3562 C C . ALA A 1 435 ? 0.906 -20.883 43.578 1.00 91.25 435 ALA A C 1
ATOM 3564 O O . ALA A 1 435 ? 1.487 -21.106 44.638 1.00 91.25 435 ALA A O 1
ATOM 3565 N N . ALA A 1 436 ? -0.375 -21.214 43.381 1.00 87.50 436 ALA A N 1
ATOM 3566 C CA . ALA A 1 436 ? -1.175 -21.930 44.371 1.00 87.50 436 ALA A CA 1
ATOM 3567 C C . ALA A 1 436 ? -0.690 -23.376 44.566 1.00 87.50 436 ALA A C 1
ATOM 3569 O O . ALA A 1 436 ? -0.593 -23.821 45.706 1.00 87.50 436 ALA A O 1
ATOM 3570 N N . GLU A 1 437 ? -0.337 -24.079 43.484 1.00 83.44 437 GLU A N 1
ATOM 3571 C CA . GLU A 1 437 ? 0.248 -25.427 43.550 1.00 83.44 437 GLU A CA 1
ATOM 3572 C C . GLU A 1 437 ? 1.583 -25.420 44.308 1.00 83.44 437 GLU A C 1
ATOM 3574 O O . GLU A 1 437 ? 1.728 -26.156 45.283 1.00 83.44 437 GLU A O 1
ATOM 3579 N N . LEU A 1 438 ? 2.503 -24.513 43.959 1.00 77.44 438 LEU A N 1
ATOM 3580 C CA . LEU A 1 438 ? 3.771 -24.343 44.681 1.00 77.44 438 LEU A CA 1
ATOM 3581 C C . LEU A 1 438 ? 3.542 -24.021 46.164 1.00 77.44 438 LEU A C 1
ATOM 3583 O O . LEU A 1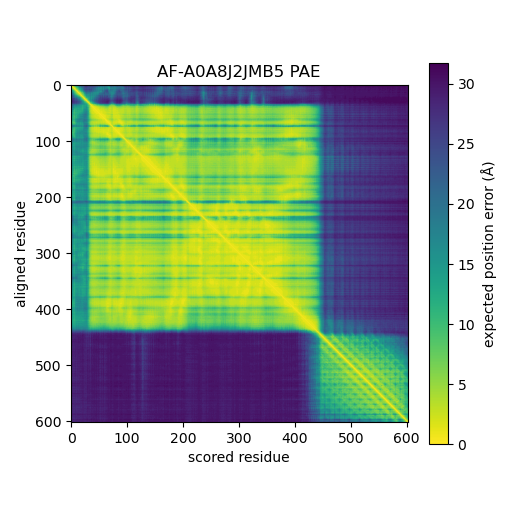 438 ? 4.186 -24.600 47.028 1.00 77.44 438 LEU A O 1
ATOM 3587 N N . SER A 1 439 ? 2.596 -23.134 46.488 1.00 71.31 439 SER A N 1
ATOM 3588 C CA . SER A 1 439 ? 2.271 -22.821 47.885 1.00 71.31 439 SER A CA 1
ATOM 3589 C C . SER A 1 439 ? 1.702 -24.020 48.648 1.00 71.31 439 SER A C 1
ATOM 3591 O O . SER A 1 439 ? 1.927 -24.108 49.851 1.00 71.31 439 SER A O 1
ATOM 3593 N N . SER A 1 440 ? 0.949 -24.906 47.991 1.00 60.91 440 SER A N 1
ATOM 3594 C CA . SER A 1 440 ? 0.416 -26.117 48.627 1.00 60.91 440 SER A CA 1
ATOM 3595 C C . SER A 1 440 ? 1.483 -27.186 48.862 1.00 60.91 440 SER A C 1
ATOM 3597 O O . SER A 1 440 ? 1.373 -27.932 49.827 1.00 60.91 440 SER A O 1
ATOM 3599 N N . GLU A 1 441 ? 2.531 -27.215 48.035 1.00 54.75 441 GLU A N 1
ATOM 3600 C CA . GLU A 1 441 ? 3.668 -28.133 48.167 1.00 54.75 441 GLU A CA 1
ATOM 3601 C C . GLU A 1 441 ? 4.548 -27.777 49.383 1.00 54.75 441 GLU A C 1
ATOM 3603 O O . GLU A 1 441 ? 5.040 -28.667 50.063 1.00 54.75 441 GLU A O 1
ATOM 3608 N N . PHE A 1 442 ? 4.663 -26.490 49.736 1.00 49.50 442 PHE A N 1
ATOM 3609 C CA . PHE A 1 442 ? 5.408 -26.033 50.924 1.00 49.50 442 PHE A CA 1
ATOM 3610 C C . PHE A 1 442 ? 4.596 -26.003 52.231 1.00 49.50 442 PHE A C 1
ATOM 3612 O O . PHE A 1 442 ? 5.178 -25.871 53.303 1.00 49.50 442 PHE A O 1
ATOM 3619 N N . ALA A 1 443 ? 3.264 -26.078 52.177 1.00 49.66 443 ALA A N 1
ATOM 3620 C CA . ALA A 1 443 ? 2.400 -25.928 53.355 1.00 49.66 443 ALA A CA 1
ATOM 3621 C C . ALA A 1 443 ? 2.072 -27.254 54.073 1.00 49.66 443 ALA A C 1
ATOM 3623 O O . ALA A 1 443 ? 1.226 -27.256 54.966 1.00 49.66 443 ALA A O 1
ATOM 3624 N N . GLY A 1 444 ? 2.693 -28.371 53.678 1.00 45.72 444 GLY A N 1
ATOM 3625 C CA . GLY A 1 444 ? 2.339 -29.706 54.170 1.00 45.72 444 GLY A CA 1
ATOM 3626 C C . GLY A 1 444 ? 3.496 -30.686 54.374 1.00 45.72 444 GLY A C 1
ATOM 3627 O O . GLY A 1 444 ? 3.222 -31.881 54.435 1.00 45.72 444 GLY A O 1
ATOM 3628 N N . GLU A 1 445 ? 4.753 -30.234 54.462 1.00 44.50 445 GLU A N 1
ATOM 3629 C CA . GLU A 1 445 ? 5.865 -31.125 54.839 1.00 44.50 445 GLU A CA 1
ATOM 3630 C C . GLU A 1 445 ? 6.132 -31.094 56.360 1.00 44.50 445 GLU A C 1
ATOM 3632 O O . GLU A 1 445 ? 6.191 -30.001 56.932 1.00 44.50 445 GLU A O 1
ATOM 3637 N N . PRO A 1 446 ? 6.306 -32.260 57.021 1.00 47.09 446 PRO A N 1
ATOM 3638 C CA . PRO A 1 446 ? 6.791 -32.334 58.398 1.00 47.09 446 PRO A CA 1
ATOM 3639 C C . PRO A 1 446 ? 8.217 -31.770 58.480 1.00 47.09 446 PRO A C 1
ATOM 3641 O O . PRO A 1 446 ? 9.071 -32.080 57.649 1.00 47.09 446 PRO A O 1
ATOM 3644 N N . LEU A 1 447 ? 8.467 -30.910 59.467 1.00 48.91 447 LEU A N 1
ATOM 3645 C CA . LEU A 1 447 ? 9.763 -30.268 59.681 1.00 48.91 447 LEU A CA 1
ATOM 3646 C C . LEU A 1 447 ? 10.583 -31.084 60.694 1.00 48.91 447 LEU A C 1
ATOM 3648 O O . LEU A 1 447 ? 10.206 -31.151 61.858 1.00 48.91 447 LEU A O 1
ATOM 3652 N N . SER A 1 448 ? 11.726 -31.637 60.274 1.00 49.84 448 SER A N 1
ATOM 3653 C CA . SER A 1 448 ? 12.735 -32.271 61.145 1.00 49.84 448 SER A CA 1
ATOM 3654 C C . SER A 1 448 ? 14.038 -31.447 61.145 1.00 49.84 448 SER A C 1
ATOM 3656 O O . SER A 1 448 ? 14.948 -31.723 60.355 1.00 49.84 448 SER A O 1
ATOM 3658 N N . PRO A 1 449 ? 14.125 -30.350 61.916 1.00 55.78 449 PRO A N 1
ATOM 3659 C CA . PRO A 1 449 ? 15.322 -29.517 61.931 1.00 55.78 449 PRO A CA 1
ATOM 3660 C C . PRO A 1 449 ? 16.405 -30.091 62.873 1.00 55.78 449 PRO A C 1
ATOM 3662 O O . PRO A 1 449 ? 16.124 -30.370 64.033 1.00 55.78 449 PRO A O 1
ATOM 3665 N N . GLU A 1 450 ? 17.646 -30.221 62.386 1.00 49.56 450 GLU A N 1
ATOM 3666 C CA . GLU A 1 450 ? 18.839 -30.582 63.181 1.00 49.56 450 GLU A CA 1
ATOM 3667 C C . GLU A 1 450 ? 19.624 -29.317 63.586 1.00 49.56 450 GLU A C 1
ATOM 3669 O O . GLU A 1 450 ? 19.948 -28.485 62.726 1.00 49.56 450 GLU A O 1
ATOM 3674 N N . PHE A 1 451 ? 19.995 -29.178 64.867 1.00 54.91 451 PHE A N 1
ATOM 3675 C CA . PHE A 1 451 ? 20.814 -28.057 65.359 1.00 54.91 451 PHE A CA 1
ATOM 3676 C C . PHE A 1 451 ? 21.988 -28.525 66.244 1.00 54.91 451 PHE A C 1
ATOM 3678 O O . PHE A 1 451 ? 21.818 -29.343 67.142 1.00 54.91 451 PHE A O 1
ATOM 3685 N N . ALA A 1 452 ? 23.186 -27.956 66.036 1.00 46.59 452 ALA A N 1
ATOM 3686 C CA . ALA A 1 452 ? 24.378 -28.233 66.850 1.00 46.59 452 ALA A CA 1
ATOM 3687 C C . ALA A 1 452 ? 25.186 -26.953 67.142 1.00 46.59 452 ALA A C 1
ATOM 3689 O O . ALA A 1 452 ? 25.490 -26.183 66.224 1.00 46.59 452 ALA A O 1
ATOM 3690 N N . GLY A 1 453 ? 25.559 -26.724 68.406 1.00 47.34 453 GLY A N 1
ATOM 3691 C CA . GLY A 1 453 ? 26.257 -25.513 68.863 1.00 47.34 453 GLY A CA 1
ATOM 3692 C C . GLY A 1 453 ? 26.542 -25.523 70.371 1.00 47.34 453 GLY A C 1
ATOM 3693 O O . GLY A 1 453 ? 25.942 -26.305 71.088 1.00 47.34 453 GLY A O 1
ATOM 3694 N N . ALA A 1 454 ? 27.475 -24.689 70.850 1.00 40.81 454 ALA A N 1
ATOM 3695 C CA . ALA A 1 454 ? 27.884 -24.679 72.266 1.00 40.81 454 ALA A CA 1
ATOM 3696 C C . ALA A 1 454 ? 26.796 -24.129 73.214 1.00 40.81 454 ALA A C 1
ATOM 3698 O O . ALA A 1 454 ? 26.600 -24.683 74.284 1.00 40.81 454 ALA A O 1
ATOM 3699 N N . GLU A 1 455 ? 26.059 -23.102 72.778 1.00 51.31 455 GLU A N 1
ATOM 3700 C CA . GLU A 1 455 ? 24.890 -22.537 73.469 1.00 51.31 455 GLU A CA 1
ATOM 3701 C C . GLU A 1 455 ? 23.731 -22.468 72.461 1.00 51.31 455 GLU A C 1
ATOM 3703 O O . GLU A 1 455 ? 23.884 -21.888 71.376 1.00 51.31 455 GLU A O 1
ATOM 3708 N N . LEU A 1 456 ? 22.579 -23.060 72.786 1.00 54.59 456 LEU A N 1
ATOM 3709 C CA . LEU A 1 456 ? 21.399 -23.101 71.912 1.00 54.59 456 LEU A CA 1
ATOM 3710 C C . LEU A 1 456 ? 20.132 -22.647 72.664 1.00 54.59 456 LEU A C 1
ATOM 3712 O O . LEU A 1 456 ? 19.855 -23.126 73.759 1.00 54.59 456 LEU A O 1
ATOM 3716 N N . SER A 1 457 ? 19.356 -21.740 72.049 1.00 54.88 457 SER A N 1
ATOM 3717 C CA . SER A 1 457 ? 18.045 -21.258 72.545 1.00 54.88 457 SER A CA 1
ATOM 3718 C C . SER A 1 457 ? 16.980 -21.107 71.436 1.00 54.88 457 SER A C 1
ATOM 3720 O O . SER A 1 457 ? 16.623 -19.995 71.038 1.00 54.88 457 SER A O 1
ATOM 3722 N N . PRO A 1 458 ? 16.513 -22.216 70.836 1.00 58.44 458 PRO A N 1
ATOM 3723 C CA . PRO A 1 458 ? 15.439 -22.204 69.839 1.00 58.44 458 PRO A CA 1
ATOM 3724 C C . PRO A 1 458 ? 14.030 -22.092 70.463 1.00 58.44 458 PRO A C 1
ATOM 3726 O O . PRO A 1 458 ? 13.763 -22.668 71.510 1.00 58.44 458 PRO A O 1
ATOM 3729 N N . GLU A 1 459 ? 13.108 -21.424 69.755 1.00 55.19 459 GLU A N 1
ATOM 3730 C CA . GLU A 1 459 ? 11.654 -21.423 70.018 1.00 55.19 459 GLU A CA 1
ATOM 3731 C C . GLU A 1 459 ? 10.924 -21.987 68.783 1.00 55.19 459 GLU A C 1
ATOM 3733 O O . GLU A 1 459 ? 11.151 -21.514 67.660 1.00 55.19 459 GLU A O 1
ATOM 3738 N N . SER A 1 460 ? 10.042 -22.985 68.943 1.00 56.34 460 SER A N 1
ATOM 3739 C CA . SER A 1 460 ? 9.283 -23.552 67.810 1.00 56.34 460 SER A CA 1
ATOM 3740 C C . SER A 1 460 ? 7.892 -24.088 68.184 1.00 56.34 460 SER A C 1
ATOM 3742 O O . SER A 1 460 ? 7.682 -24.596 69.281 1.00 56.34 460 SER A O 1
ATOM 3744 N N . ALA A 1 461 ? 6.931 -23.956 67.255 1.00 51.19 461 ALA A N 1
ATOM 3745 C CA . ALA A 1 461 ? 5.542 -24.398 67.421 1.00 51.19 461 ALA A CA 1
ATOM 3746 C C . ALA A 1 461 ? 5.011 -25.069 66.140 1.00 51.19 461 ALA A C 1
ATOM 3748 O O . ALA A 1 461 ? 5.139 -24.511 65.045 1.00 51.19 461 ALA A O 1
ATOM 3749 N N . GLY A 1 462 ? 4.399 -26.248 66.269 1.00 54.38 462 GLY A N 1
ATOM 3750 C CA . GLY A 1 462 ? 3.951 -27.088 65.151 1.00 54.38 462 GLY A CA 1
ATOM 3751 C C . GLY A 1 462 ? 2.981 -28.188 65.596 1.00 54.38 462 GLY A C 1
ATOM 3752 O O . GLY A 1 462 ? 2.819 -28.422 66.787 1.00 54.38 462 GLY A O 1
ATOM 3753 N N . ALA A 1 463 ? 2.283 -28.823 64.646 1.00 46.97 463 ALA A N 1
ATOM 3754 C CA . ALA A 1 463 ? 1.307 -29.877 64.960 1.00 46.97 463 ALA A CA 1
ATOM 3755 C C . ALA A 1 463 ? 1.981 -31.203 65.367 1.00 46.97 463 ALA A C 1
ATOM 3757 O O . ALA A 1 463 ? 1.542 -31.819 66.329 1.00 46.97 463 ALA A O 1
ATOM 3758 N N . GLU A 1 464 ? 3.063 -31.573 64.678 1.00 53.44 464 GLU A N 1
ATOM 3759 C CA . GLU A 1 464 ? 3.966 -32.690 64.989 1.00 53.44 464 GLU A CA 1
ATOM 3760 C C . GLU A 1 464 ? 5.401 -32.141 64.890 1.00 53.44 464 GLU A C 1
ATOM 3762 O O . GLU A 1 464 ? 5.740 -31.501 63.885 1.00 53.44 464 GLU A O 1
ATOM 3767 N N . LEU A 1 465 ? 6.226 -32.324 65.928 1.00 57.66 465 LEU A N 1
ATOM 3768 C CA . LEU A 1 465 ? 7.626 -31.873 65.957 1.00 57.66 465 LEU A CA 1
ATOM 3769 C C . LEU A 1 465 ? 8.542 -32.971 66.523 1.00 57.66 465 LEU A C 1
ATOM 3771 O O . LEU A 1 465 ? 8.317 -33.463 67.626 1.00 57.66 465 LEU A O 1
ATOM 3775 N N . SER A 1 466 ? 9.621 -33.279 65.798 1.00 58.84 466 SER A N 1
ATOM 3776 C CA . SER A 1 466 ? 10.675 -34.224 66.208 1.00 58.84 466 SER A CA 1
ATOM 3777 C C . SER A 1 466 ? 12.078 -33.645 65.923 1.00 58.84 466 SER A C 1
ATOM 3779 O O . SER A 1 466 ? 12.695 -33.994 64.911 1.00 58.84 466 SER A O 1
ATOM 3781 N N . PRO A 1 467 ? 12.543 -32.661 66.715 1.00 60.19 467 PRO A N 1
ATOM 3782 C CA . PRO A 1 467 ? 13.855 -32.040 66.536 1.00 60.19 467 PRO A CA 1
ATOM 3783 C C . PRO A 1 467 ? 14.982 -32.813 67.255 1.00 60.19 467 PRO A C 1
ATOM 3785 O O . PRO A 1 467 ? 14.758 -33.394 68.314 1.00 60.19 467 PRO A O 1
ATOM 3788 N N . GLU A 1 468 ? 16.203 -32.752 66.710 1.00 56.91 468 GLU A N 1
ATOM 3789 C CA . GLU A 1 468 ? 17.422 -33.328 67.311 1.00 56.91 468 GLU A CA 1
ATOM 3790 C C . GLU A 1 468 ? 18.427 -32.218 67.677 1.00 56.91 468 GLU A C 1
ATOM 3792 O O . GLU A 1 468 ? 18.751 -31.356 66.843 1.00 56.91 468 GLU A O 1
ATOM 3797 N N . PHE A 1 469 ? 18.951 -32.250 68.912 1.00 58.75 469 PHE A N 1
ATOM 3798 C CA . PHE A 1 469 ? 19.880 -31.239 69.438 1.00 58.75 469 PHE A CA 1
ATOM 3799 C C . PHE A 1 469 ? 21.123 -31.835 70.116 1.00 58.75 469 PHE A C 1
ATOM 3801 O O . PHE A 1 469 ? 21.029 -32.732 70.953 1.00 58.75 469 PHE A O 1
ATOM 3808 N N . ALA A 1 470 ? 22.297 -31.257 69.829 1.00 52.81 470 ALA A N 1
ATOM 3809 C CA . ALA A 1 470 ? 23.553 -31.570 70.521 1.00 52.81 470 ALA A CA 1
ATOM 3810 C C . ALA A 1 470 ? 24.352 -30.293 70.860 1.00 52.81 470 ALA A C 1
ATOM 3812 O O . ALA A 1 470 ? 24.802 -29.581 69.952 1.00 52.81 470 ALA A O 1
ATOM 3813 N N . GLY A 1 471 ? 24.553 -30.007 72.153 1.00 55.72 471 GLY A N 1
ATOM 3814 C CA . GLY A 1 471 ? 25.222 -28.787 72.639 1.00 55.72 471 GLY A CA 1
ATOM 3815 C C . GLY A 1 471 ? 25.675 -28.861 74.101 1.00 55.72 471 GLY A C 1
ATOM 3816 O O . GLY A 1 471 ? 25.254 -29.761 74.809 1.00 55.72 471 GLY A O 1
ATOM 3817 N N . GLU A 1 472 ? 26.566 -27.965 74.547 1.00 53.41 472 GLU A N 1
ATOM 3818 C CA . GLU A 1 472 ? 27.064 -27.959 75.942 1.00 53.41 472 GLU A CA 1
ATOM 3819 C C . GLU A 1 472 ? 26.002 -27.405 76.912 1.00 53.41 472 GLU A C 1
ATOM 3821 O O . GLU A 1 472 ? 25.733 -28.057 77.919 1.00 53.41 472 GLU A O 1
ATOM 3826 N N . GLU A 1 473 ? 25.343 -26.291 76.559 1.00 52.81 473 GLU A N 1
ATOM 3827 C CA . GLU A 1 473 ? 24.230 -25.677 77.308 1.00 52.81 473 GLU A CA 1
ATOM 3828 C C . GLU A 1 473 ? 22.976 -25.493 76.418 1.00 52.81 473 GLU A C 1
ATOM 3830 O O . GLU A 1 473 ? 23.057 -24.926 75.315 1.00 52.81 473 GLU A O 1
ATOM 3835 N N . LEU A 1 474 ? 21.798 -25.928 76.893 1.00 58.12 474 LEU A N 1
ATOM 3836 C CA . LEU A 1 474 ? 20.514 -25.794 76.179 1.00 58.12 474 LEU A CA 1
ATOM 3837 C C . LEU A 1 474 ? 19.388 -25.277 77.093 1.00 58.12 474 LEU A C 1
ATOM 3839 O O . LEU A 1 474 ? 19.070 -25.901 78.103 1.00 58.12 474 LEU A O 1
ATOM 3843 N N . SER A 1 475 ? 18.735 -24.184 76.679 1.00 57.56 475 SER A N 1
ATOM 3844 C CA . SER A 1 475 ? 17.497 -23.658 77.286 1.00 57.56 475 SER A CA 1
ATOM 3845 C C . SER A 1 475 ? 16.497 -23.308 76.182 1.00 57.56 475 SER A C 1
ATOM 3847 O O . SER A 1 475 ? 16.794 -22.501 75.299 1.00 57.56 475 SER A O 1
ATOM 3849 N N . SER A 1 476 ? 15.335 -23.958 76.158 1.00 61.19 476 SER A N 1
ATOM 3850 C CA . SER A 1 476 ? 14.422 -23.907 75.003 1.00 61.19 476 SER A CA 1
ATOM 3851 C C . SER A 1 476 ? 12.973 -24.179 75.386 1.00 61.19 476 SER A C 1
ATOM 3853 O O . SER A 1 476 ? 12.733 -25.020 76.247 1.00 61.19 476 SER A O 1
ATOM 3855 N N . GLU A 1 477 ? 12.031 -23.549 74.678 1.00 58.41 477 GLU A N 1
ATOM 3856 C CA . GLU A 1 477 ? 10.582 -23.729 74.856 1.00 58.41 477 GLU A CA 1
ATOM 3857 C C . GLU A 1 477 ? 9.949 -24.389 73.614 1.00 58.41 477 GLU A C 1
ATOM 3859 O O . GLU A 1 477 ? 10.115 -23.913 72.480 1.00 58.41 477 GLU A O 1
ATOM 3864 N N . PHE A 1 478 ? 9.172 -25.459 73.823 1.00 59.03 478 PHE A N 1
ATOM 3865 C CA . PHE A 1 478 ? 8.460 -26.174 72.755 1.00 59.03 478 PHE A CA 1
ATOM 3866 C C . PHE A 1 478 ? 6.971 -26.374 73.071 1.00 59.03 478 PHE A C 1
ATOM 3868 O O . PHE A 1 478 ? 6.604 -26.824 74.156 1.00 59.03 478 PHE A O 1
ATOM 3875 N N . ALA A 1 479 ? 6.108 -26.100 72.083 1.00 52.44 479 ALA A N 1
ATOM 3876 C CA . ALA A 1 479 ? 4.663 -26.321 72.185 1.00 52.44 479 ALA A CA 1
ATOM 3877 C C . ALA A 1 479 ? 4.097 -27.028 70.938 1.00 52.44 479 ALA A C 1
ATOM 3879 O O . ALA A 1 479 ? 4.200 -26.510 69.819 1.00 52.44 479 ALA A O 1
ATOM 3880 N N . GLY A 1 480 ? 3.459 -28.188 71.125 1.00 58.09 480 GLY A N 1
ATOM 3881 C CA . GLY A 1 480 ? 2.907 -29.018 70.044 1.00 58.09 480 GLY A CA 1
ATOM 3882 C C . GLY A 1 480 ? 1.875 -30.036 70.536 1.00 58.09 480 GLY A C 1
ATOM 3883 O O . GLY A 1 480 ? 1.688 -30.190 71.737 1.00 58.09 480 GLY A O 1
ATOM 3884 N N . ALA A 1 481 ? 1.149 -30.687 69.619 1.00 52.16 481 ALA A N 1
ATOM 3885 C CA . ALA A 1 481 ? 0.147 -31.692 69.998 1.00 52.16 481 ALA A CA 1
ATOM 3886 C C . ALA A 1 481 ? 0.806 -33.035 70.367 1.00 52.16 481 ALA A C 1
ATOM 3888 O O . ALA A 1 481 ? 0.494 -33.574 71.425 1.00 52.16 481 ALA A O 1
ATOM 3889 N N . GLU A 1 482 ? 1.753 -33.492 69.544 1.00 56.09 482 GLU A N 1
ATOM 3890 C CA . GLU A 1 482 ? 2.642 -34.637 69.791 1.00 56.09 482 GLU A CA 1
ATOM 3891 C C . GLU A 1 482 ? 4.103 -34.155 69.684 1.00 56.09 482 GLU A C 1
ATOM 3893 O O . GLU A 1 482 ? 4.473 -33.523 68.683 1.00 56.09 482 GLU A O 1
ATOM 3898 N N . LEU A 1 483 ? 4.921 -34.404 70.715 1.00 58.09 483 LEU A N 1
ATOM 3899 C CA . LEU A 1 483 ? 6.341 -34.017 70.757 1.00 58.09 483 LEU A CA 1
ATOM 3900 C C . LEU A 1 483 ? 7.233 -35.207 71.149 1.00 58.09 483 LEU A C 1
ATOM 3902 O O . LEU A 1 483 ? 7.069 -35.786 72.223 1.00 58.09 483 LEU A O 1
ATOM 3906 N N . SER A 1 484 ? 8.243 -35.500 70.323 1.00 61.22 484 SER A N 1
ATOM 3907 C CA . SER A 1 484 ? 9.259 -36.537 70.587 1.00 61.22 484 SER A CA 1
ATOM 3908 C C . SER A 1 484 ? 10.679 -36.043 70.242 1.00 61.22 484 SER A C 1
ATOM 3910 O O . SER A 1 484 ? 11.216 -36.389 69.185 1.00 61.22 484 SER A O 1
ATOM 3912 N N . PRO A 1 485 ? 11.253 -35.138 71.053 1.00 62.69 485 PRO A N 1
ATOM 3913 C CA . PRO A 1 485 ? 12.588 -34.580 70.827 1.00 62.69 485 PRO A CA 1
ATOM 3914 C C . PRO A 1 485 ? 13.719 -35.446 71.424 1.00 62.69 485 PRO A C 1
ATOM 3916 O O . PRO A 1 485 ? 13.531 -36.082 72.461 1.00 62.69 485 PRO A O 1
ATOM 3919 N N . GLU A 1 486 ? 14.911 -35.397 70.815 1.00 62.97 486 GLU A N 1
ATOM 3920 C CA . GLU A 1 486 ? 16.134 -36.054 71.318 1.00 62.97 486 GLU A CA 1
ATOM 3921 C C . GLU A 1 486 ? 17.225 -35.020 71.671 1.00 62.97 486 GLU A C 1
ATOM 3923 O O . GLU A 1 486 ? 17.552 -34.143 70.858 1.00 62.97 486 GLU A O 1
ATOM 3928 N N . PHE A 1 487 ? 17.825 -35.131 72.866 1.00 62.59 487 PHE A N 1
ATOM 3929 C CA . PHE A 1 487 ? 18.849 -34.194 73.361 1.00 62.59 487 PHE A CA 1
ATOM 3930 C C . PHE A 1 487 ? 20.106 -34.874 73.926 1.00 62.59 487 PHE A C 1
ATOM 3932 O O . PHE A 1 487 ? 20.029 -35.858 74.664 1.00 62.59 487 PHE A O 1
ATOM 3939 N N . ALA A 1 488 ? 21.278 -34.276 73.677 1.00 56.66 488 ALA A N 1
ATOM 3940 C CA . ALA A 1 488 ? 22.535 -34.634 74.343 1.00 56.66 488 ALA A CA 1
ATOM 3941 C C . ALA A 1 488 ? 23.383 -33.394 74.703 1.00 56.66 488 ALA A C 1
ATOM 3943 O O . ALA A 1 488 ? 23.695 -32.594 73.814 1.00 56.66 488 ALA A O 1
ATOM 3944 N N . GLY A 1 489 ? 23.798 -33.249 75.972 1.00 59.25 489 GLY A N 1
ATOM 3945 C CA . GLY A 1 489 ? 24.583 -32.087 76.437 1.00 59.25 489 GLY A CA 1
ATOM 3946 C C . GLY A 1 489 ? 25.124 -32.164 77.869 1.00 59.25 489 GLY A C 1
ATOM 3947 O O . GLY A 1 489 ? 24.940 -33.179 78.527 1.00 59.25 489 GLY A O 1
ATOM 3948 N N . GLU A 1 490 ? 25.841 -31.139 78.352 1.00 57.66 490 GLU A N 1
ATOM 3949 C CA . GLU A 1 490 ? 26.356 -31.116 79.740 1.00 57.66 490 GLU A CA 1
ATOM 3950 C C . GLU A 1 490 ? 25.311 -30.552 80.716 1.00 57.66 490 GLU A C 1
ATOM 3952 O O . GLU A 1 490 ? 24.981 -31.248 81.675 1.00 57.66 490 GLU A O 1
ATOM 3957 N N . GLU A 1 491 ? 24.730 -29.381 80.429 1.00 62.12 491 GLU A N 1
ATOM 3958 C CA . GLU A 1 491 ? 23.653 -28.752 81.216 1.00 62.12 491 GLU A CA 1
ATOM 3959 C C . GLU A 1 491 ? 22.404 -28.520 80.337 1.00 62.12 491 GLU A C 1
ATOM 3961 O O . GLU A 1 491 ? 22.458 -27.783 79.347 1.00 62.12 491 GLU A O 1
ATOM 3966 N N . LEU A 1 492 ? 21.264 -29.143 80.674 1.00 62.72 492 LEU A N 1
ATOM 3967 C CA . LEU A 1 492 ? 20.009 -29.006 79.910 1.00 62.72 492 LEU A CA 1
ATOM 3968 C C . LEU A 1 492 ? 18.826 -28.591 80.811 1.00 62.72 492 LEU A C 1
ATOM 3970 O O . LEU A 1 492 ? 18.518 -29.280 81.787 1.00 62.72 492 LEU A O 1
ATOM 3974 N N . SER A 1 493 ? 18.110 -27.523 80.433 1.00 67.50 493 SER A N 1
ATOM 3975 C CA . SER A 1 493 ? 16.865 -27.054 81.080 1.00 67.50 493 SER A CA 1
ATOM 3976 C C . SER A 1 493 ? 15.755 -26.674 80.075 1.00 67.50 493 SER A C 1
ATOM 3978 O O . SER A 1 493 ? 15.389 -25.504 79.930 1.00 67.50 493 SER A O 1
ATOM 3980 N N . PRO A 1 494 ? 15.237 -27.636 79.290 1.00 65.38 494 PRO A N 1
ATOM 3981 C CA . PRO A 1 494 ? 14.140 -27.380 78.358 1.00 65.38 494 PRO A CA 1
ATOM 3982 C C . PRO A 1 494 ? 12.750 -27.393 79.030 1.00 65.38 494 PRO A C 1
ATOM 3984 O O . PRO A 1 494 ? 12.499 -28.181 79.940 1.00 65.38 494 PRO A O 1
ATOM 3987 N N . GLU A 1 495 ? 11.825 -26.581 78.508 1.00 67.00 495 GLU A N 1
ATOM 3988 C CA . GLU A 1 495 ? 10.409 -26.543 78.903 1.00 67.00 495 GLU A CA 1
ATOM 3989 C C . GLU A 1 495 ? 9.508 -27.088 77.775 1.00 67.00 495 GLU A C 1
ATOM 3991 O O . GLU A 1 495 ? 9.604 -26.659 76.615 1.00 67.00 495 GLU A O 1
ATOM 3996 N N . PHE A 1 496 ? 8.592 -28.007 78.107 1.00 63.56 496 PHE A N 1
ATOM 3997 C CA . PHE A 1 496 ? 7.673 -28.625 77.141 1.00 63.56 496 PHE A CA 1
ATOM 3998 C C . PHE A 1 496 ? 6.207 -28.545 77.567 1.00 63.56 496 PHE A C 1
ATOM 4000 O O . PHE A 1 496 ? 5.844 -28.903 78.689 1.00 63.56 496 PHE A O 1
ATOM 4007 N N . ALA A 1 497 ? 5.341 -28.183 76.615 1.00 60.53 497 ALA A N 1
ATOM 4008 C CA . ALA A 1 497 ? 3.890 -28.235 76.777 1.00 60.53 497 ALA A CA 1
ATOM 4009 C C . ALA A 1 497 ? 3.211 -28.928 75.579 1.00 60.53 497 ALA A C 1
ATOM 4011 O O . ALA A 1 497 ? 3.265 -28.426 74.452 1.00 60.53 497 ALA A O 1
ATOM 4012 N N . GLY A 1 498 ? 2.528 -30.054 75.809 1.00 60.50 498 GLY A N 1
ATOM 4013 C CA . GLY A 1 498 ? 1.844 -30.809 74.748 1.00 60.50 498 GLY A CA 1
ATOM 4014 C C . GLY A 1 498 ? 0.885 -31.880 75.266 1.00 60.50 498 GLY A C 1
ATOM 4015 O O . GLY A 1 498 ? 0.808 -32.097 76.468 1.00 60.50 498 GLY A O 1
ATOM 4016 N N . ALA A 1 499 ? 0.095 -32.501 74.382 1.00 56.81 499 ALA A N 1
ATOM 4017 C CA . ALA A 1 499 ? -0.897 -33.500 74.799 1.00 56.81 499 ALA A CA 1
ATOM 4018 C C . ALA A 1 499 ? -0.247 -34.870 75.066 1.00 56.81 499 ALA A C 1
ATOM 4020 O O . ALA A 1 499 ? -0.503 -35.455 76.114 1.00 56.81 499 ALA A O 1
ATOM 4021 N N . GLU A 1 500 ? 0.636 -35.314 74.165 1.00 61.84 500 GLU A N 1
ATOM 4022 C CA . GLU A 1 500 ? 1.473 -36.514 74.310 1.00 61.84 500 GLU A CA 1
ATOM 4023 C C . GLU A 1 500 ? 2.958 -36.117 74.189 1.00 61.84 500 GLU A C 1
ATOM 4025 O O . GLU A 1 500 ? 3.360 -35.524 73.179 1.00 61.84 500 GLU A O 1
ATOM 4030 N N . LEU A 1 501 ? 3.770 -36.403 75.219 1.00 62.12 501 LEU A N 1
ATOM 4031 C CA . LEU A 1 501 ? 5.214 -36.108 75.235 1.00 62.12 501 LEU A CA 1
ATOM 4032 C C . LEU A 1 501 ? 6.051 -37.371 75.496 1.00 62.12 501 LEU A C 1
ATOM 4034 O O . LEU A 1 501 ? 5.888 -38.024 76.528 1.00 62.12 501 LEU A O 1
ATOM 4038 N N . SER A 1 502 ? 7.024 -37.644 74.623 1.00 66.94 502 SER A N 1
ATOM 4039 C CA . SER A 1 502 ? 8.001 -38.736 74.782 1.00 66.94 502 SER A CA 1
ATOM 4040 C C . SER A 1 502 ? 9.432 -38.287 74.425 1.00 66.94 502 SER A C 1
ATOM 4042 O O . SER A 1 502 ? 9.940 -38.634 73.355 1.00 66.94 502 SER A O 1
ATOM 4044 N N . PRO A 1 503 ? 10.064 -37.433 75.250 1.00 65.00 503 PRO A N 1
ATOM 4045 C CA . PRO A 1 503 ? 11.424 -36.954 75.016 1.00 65.00 503 PRO A CA 1
ATOM 4046 C C . PRO A 1 503 ? 12.481 -37.970 75.476 1.00 65.00 503 PRO A C 1
ATOM 4048 O O . PRO A 1 503 ? 12.339 -38.579 76.537 1.00 65.00 503 PRO A O 1
ATOM 4051 N N . GLU A 1 504 ? 13.581 -38.068 74.730 1.00 68.25 504 GLU A N 1
ATOM 4052 C CA . GLU A 1 504 ? 14.786 -38.807 75.134 1.00 68.25 504 GLU A CA 1
ATOM 4053 C C . GLU A 1 504 ? 15.929 -37.811 75.402 1.00 68.25 504 GLU A C 1
ATOM 4055 O O . GLU A 1 504 ? 16.203 -36.920 74.591 1.00 68.25 504 GLU A O 1
ATOM 4060 N N . SER A 1 505 ? 16.602 -37.881 76.557 1.00 63.78 505 SER A N 1
ATOM 4061 C CA . SER A 1 505 ? 17.725 -36.968 76.860 1.00 63.78 505 SER A CA 1
ATOM 4062 C C . SER A 1 505 ? 18.852 -37.606 77.664 1.00 63.78 505 SER A C 1
ATOM 4064 O O . SER A 1 505 ? 18.620 -38.360 78.607 1.00 63.78 505 SER A O 1
ATOM 4066 N N . ALA A 1 506 ? 20.095 -37.230 77.347 1.00 63.69 506 ALA A N 1
ATOM 4067 C CA . ALA A 1 506 ? 21.276 -37.637 78.105 1.00 63.69 506 ALA A CA 1
ATOM 4068 C C . ALA A 1 506 ? 22.209 -36.452 78.415 1.00 63.69 506 ALA A C 1
ATOM 4070 O O . ALA A 1 506 ? 22.667 -35.770 77.495 1.00 63.69 506 ALA A O 1
ATOM 4071 N N . GLY A 1 507 ? 22.550 -36.231 79.690 1.00 60.44 507 GLY A N 1
ATOM 4072 C CA . GLY A 1 507 ? 23.472 -35.153 80.071 1.00 60.44 507 GLY A CA 1
ATOM 4073 C C . GLY A 1 507 ? 24.041 -35.222 81.485 1.00 60.44 507 GLY A C 1
ATOM 4074 O O . GLY A 1 507 ? 23.776 -36.176 82.205 1.00 60.44 507 GLY A O 1
ATOM 4075 N N . ALA A 1 508 ? 24.901 -34.278 81.876 1.00 59.34 508 ALA A N 1
ATOM 4076 C CA . ALA A 1 508 ? 25.527 -34.304 83.204 1.00 59.34 508 ALA A CA 1
ATOM 4077 C C . ALA A 1 508 ? 24.572 -33.768 84.283 1.00 59.34 508 ALA A C 1
ATOM 4079 O O . ALA A 1 508 ? 24.361 -34.459 85.279 1.00 59.34 508 ALA A O 1
ATOM 4080 N N . GLU A 1 509 ? 23.948 -32.616 84.036 1.00 66.00 509 GLU A N 1
ATOM 4081 C CA . GLU A 1 509 ? 22.930 -31.991 84.887 1.00 66.00 509 GLU A CA 1
ATOM 4082 C C . GLU A 1 509 ? 21.663 -31.723 84.051 1.00 66.00 509 GLU A C 1
ATOM 4084 O O . GLU A 1 509 ? 21.719 -31.006 83.047 1.00 66.00 509 GLU A O 1
ATOM 4089 N N . LEU A 1 510 ? 20.520 -32.317 84.424 1.00 66.88 510 LEU A N 1
ATOM 4090 C CA . LEU A 1 510 ? 19.239 -32.121 83.721 1.00 66.88 510 LEU A CA 1
ATOM 4091 C C . LEU A 1 510 ? 18.162 -31.569 84.665 1.00 66.88 510 LEU A C 1
ATOM 4093 O O . LEU A 1 510 ? 17.880 -32.165 85.703 1.00 66.88 510 LEU A O 1
ATOM 4097 N N . SER A 1 511 ? 17.500 -30.488 84.247 1.00 71.38 511 SER A N 1
ATOM 4098 C CA . SER A 1 511 ? 16.366 -29.863 84.954 1.00 71.38 511 SER A CA 1
ATOM 4099 C C . SER A 1 511 ? 15.216 -29.496 83.996 1.00 71.38 511 SER A C 1
ATOM 4101 O O . SER A 1 511 ? 14.939 -28.318 83.780 1.00 71.38 511 SER A O 1
ATOM 4103 N N . PRO A 1 512 ? 14.582 -30.481 83.330 1.00 67.88 512 PRO A N 1
ATOM 4104 C CA . PRO A 1 512 ? 13.488 -30.203 82.403 1.00 67.88 512 PRO A CA 1
ATOM 4105 C C . PRO A 1 512 ? 12.150 -29.971 83.124 1.00 67.88 512 PRO A C 1
ATOM 4107 O O . PRO A 1 512 ? 11.868 -30.604 84.145 1.00 67.88 512 PRO A O 1
ATOM 4110 N N . GLU A 1 513 ? 11.290 -29.144 82.528 1.00 71.38 513 GLU A N 1
ATOM 4111 C CA . GLU A 1 513 ? 9.902 -28.950 82.966 1.00 71.38 513 GLU A CA 1
ATOM 4112 C C . GLU A 1 513 ? 8.917 -29.519 81.931 1.00 71.38 513 GLU A C 1
ATOM 4114 O O . GLU A 1 513 ? 8.979 -29.191 80.740 1.00 71.38 513 GLU A O 1
ATOM 4119 N N . PHE A 1 514 ? 7.979 -30.361 82.377 1.00 68.69 514 PHE A N 1
ATOM 4120 C CA . PHE A 1 514 ? 6.986 -31.007 81.508 1.00 68.69 514 PHE A CA 1
ATOM 4121 C C . PHE A 1 514 ? 5.543 -30.725 81.950 1.00 68.69 514 PHE A C 1
ATOM 4123 O O . PHE A 1 514 ? 5.174 -30.944 83.106 1.00 68.69 514 PHE A O 1
ATOM 4130 N N . ALA A 1 515 ? 4.682 -30.332 81.008 1.00 69.25 515 ALA A N 1
ATOM 4131 C CA . ALA A 1 515 ? 3.239 -30.210 81.225 1.00 69.25 515 ALA A CA 1
ATOM 4132 C C . ALA A 1 515 ? 2.439 -30.871 80.087 1.00 69.25 515 ALA A C 1
ATOM 4134 O O . ALA A 1 515 ? 2.480 -30.403 78.946 1.00 69.25 515 ALA A O 1
ATOM 4135 N N . GLY A 1 516 ? 1.676 -31.929 80.386 1.00 64.88 516 GLY A N 1
ATOM 4136 C CA . GLY A 1 516 ? 0.906 -32.654 79.365 1.00 64.88 516 GLY A CA 1
ATOM 4137 C C . GLY A 1 516 ? -0.079 -33.694 79.897 1.00 64.88 516 GLY A C 1
ATOM 4138 O O . GLY A 1 516 ? -0.115 -33.948 81.096 1.00 64.88 516 GLY A O 1
ATOM 4139 N N . ASP A 1 517 ? -0.915 -34.259 79.021 1.00 60.25 517 ASP A N 1
ATOM 4140 C CA . ASP A 1 517 ? -1.945 -35.232 79.419 1.00 60.25 517 ASP A CA 1
ATOM 4141 C C . ASP A 1 517 ? -1.339 -36.643 79.596 1.00 60.25 517 ASP A C 1
ATOM 4143 O O . ASP A 1 517 ? -1.528 -37.241 80.659 1.00 60.25 517 ASP A O 1
ATOM 4147 N N . GLU A 1 518 ? -0.557 -37.124 78.619 1.00 67.38 518 GLU A N 1
ATOM 4148 C CA . GLU A 1 518 ? 0.212 -38.384 78.663 1.00 67.38 518 GLU A CA 1
ATOM 4149 C C . GLU A 1 518 ? 1.718 -38.115 78.484 1.00 67.38 518 GLU A C 1
ATOM 4151 O O . GLU A 1 518 ? 2.142 -37.409 77.564 1.00 67.38 518 GLU A O 1
ATOM 4156 N N . LEU A 1 519 ? 2.539 -38.665 79.381 1.00 67.56 519 LEU A N 1
ATOM 4157 C CA . LEU A 1 519 ? 3.959 -38.326 79.506 1.00 67.56 519 LEU A CA 1
ATOM 4158 C C . LEU A 1 519 ? 4.824 -39.579 79.748 1.00 67.56 519 LEU A C 1
ATOM 4160 O O . LEU A 1 519 ? 4.654 -40.278 80.752 1.00 67.56 519 LEU A O 1
ATOM 4164 N N . SER A 1 520 ? 5.809 -39.815 78.877 1.00 71.88 520 SER A N 1
ATOM 4165 C CA . SER A 1 520 ? 6.764 -40.933 78.984 1.00 71.88 520 SER A CA 1
ATOM 4166 C C . SER A 1 520 ? 8.202 -40.515 78.617 1.00 71.88 520 SER A C 1
ATOM 4168 O O . SER A 1 520 ? 8.688 -40.870 77.540 1.00 71.88 520 SER A O 1
ATOM 4170 N N . PRO A 1 521 ? 8.880 -39.705 79.453 1.00 68.44 521 PRO A N 1
ATOM 4171 C CA . PRO A 1 521 ? 10.262 -39.300 79.206 1.00 68.44 521 PRO A CA 1
ATOM 4172 C C . PRO A 1 521 ? 11.268 -40.406 79.566 1.00 68.44 521 PRO A C 1
ATOM 4174 O O . PRO A 1 521 ? 11.117 -41.080 80.588 1.00 68.44 521 PRO A O 1
ATOM 4177 N N . GLU A 1 522 ? 12.340 -40.515 78.779 1.00 72.50 522 GLU A N 1
ATOM 4178 C CA . GLU A 1 522 ? 13.516 -41.346 79.075 1.00 72.50 522 GLU A CA 1
ATOM 4179 C C . GLU A 1 522 ? 14.737 -40.435 79.298 1.00 72.50 522 GLU A C 1
ATOM 4181 O O . GLU A 1 522 ? 15.261 -39.836 78.353 1.00 72.50 522 GLU A O 1
ATOM 4186 N N . LEU A 1 523 ? 15.198 -40.290 80.551 1.00 68.81 523 LEU A N 1
ATOM 4187 C CA . LEU A 1 523 ? 16.326 -39.401 80.889 1.00 68.81 523 LEU A CA 1
ATOM 4188 C C . LEU A 1 523 ? 17.473 -40.140 81.590 1.00 68.81 523 LEU A C 1
ATOM 4190 O O . LEU A 1 523 ? 17.267 -40.917 82.526 1.00 68.81 523 LEU A O 1
ATOM 4194 N N . ALA A 1 524 ? 18.710 -39.821 81.203 1.00 67.50 524 ALA A N 1
ATOM 4195 C CA . ALA A 1 524 ? 19.917 -40.333 81.847 1.00 67.50 524 ALA A CA 1
ATOM 4196 C C . ALA A 1 524 ? 20.917 -39.211 82.170 1.00 67.50 524 ALA A C 1
ATOM 4198 O O . ALA A 1 524 ? 21.379 -38.512 81.268 1.00 67.50 524 ALA A O 1
ATOM 4199 N N . GLY A 1 525 ? 21.319 -39.067 83.437 1.00 64.56 525 GLY A N 1
ATOM 4200 C CA . GLY A 1 525 ? 22.314 -38.056 83.809 1.00 64.56 525 GLY A CA 1
ATOM 4201 C C . GLY A 1 525 ? 22.904 -38.177 85.206 1.00 64.56 525 GLY A C 1
ATOM 4202 O O . GLY A 1 525 ? 22.514 -39.051 85.966 1.00 64.56 525 GLY A O 1
ATOM 4203 N N . ALA A 1 526 ? 23.920 -37.376 85.538 1.00 61.38 526 ALA A N 1
ATOM 4204 C CA . ALA A 1 526 ? 24.590 -37.488 86.838 1.00 61.38 526 ALA A CA 1
ATOM 4205 C C . ALA A 1 526 ? 23.738 -36.879 87.965 1.00 61.38 526 ALA A C 1
ATOM 4207 O O . ALA A 1 526 ? 23.539 -37.549 88.978 1.00 61.38 526 ALA A O 1
ATOM 4208 N N . GLU A 1 527 ? 23.186 -35.686 87.743 1.00 67.00 527 GLU A N 1
ATOM 4209 C CA . GLU A 1 527 ? 22.231 -35.006 88.627 1.00 67.00 527 GLU A CA 1
ATOM 4210 C C . GLU A 1 527 ? 20.942 -34.712 87.840 1.00 67.00 527 GLU A C 1
ATOM 4212 O O . GLU A 1 527 ? 21.000 -34.112 86.763 1.00 67.00 527 GLU A O 1
ATOM 4217 N N . LEU A 1 528 ? 19.783 -35.166 88.334 1.00 67.12 528 LEU A N 1
ATOM 4218 C CA . LEU A 1 528 ? 18.486 -34.941 87.677 1.00 67.12 528 LEU A CA 1
ATOM 4219 C C . LEU A 1 528 ? 17.455 -34.339 88.642 1.00 67.12 528 LEU A C 1
ATOM 4221 O O . LEU A 1 528 ? 17.155 -34.921 89.689 1.00 67.12 528 LEU A O 1
ATOM 4225 N N . SER A 1 529 ? 16.841 -33.231 88.229 1.00 70.62 529 SER A N 1
ATOM 4226 C CA . SER A 1 529 ? 15.778 -32.522 88.954 1.00 70.62 529 SER A CA 1
ATOM 4227 C C . SER A 1 529 ? 14.620 -32.114 88.024 1.00 70.62 529 SER A C 1
ATOM 4229 O O . SER A 1 529 ? 14.415 -30.927 87.775 1.00 70.62 529 SER A O 1
ATOM 4231 N N . PRO A 1 530 ? 13.867 -33.075 87.451 1.00 67.50 530 PRO A N 1
ATOM 4232 C CA . PRO A 1 530 ? 12.727 -32.750 86.600 1.00 67.50 530 PRO A CA 1
ATOM 4233 C C . PRO A 1 530 ? 11.518 -32.279 87.422 1.00 67.50 530 PRO A C 1
ATOM 4235 O O . PRO A 1 530 ? 11.214 -32.851 88.474 1.00 67.50 530 PRO A O 1
ATOM 4238 N N . GLU A 1 531 ? 10.777 -31.311 86.886 1.00 70.56 531 GLU A N 1
ATOM 4239 C CA . GLU A 1 531 ? 9.451 -30.923 87.380 1.00 70.56 531 GLU A CA 1
ATOM 4240 C C . GLU A 1 531 ? 8.390 -31.353 86.357 1.00 70.56 531 GLU A C 1
ATOM 4242 O O . GLU A 1 531 ? 8.542 -31.145 85.150 1.00 70.56 531 GLU A O 1
ATOM 4247 N N . SER A 1 532 ? 7.315 -32.026 86.782 1.00 66.19 532 SER A N 1
ATOM 4248 C CA . SER A 1 532 ? 6.267 -32.446 85.833 1.00 66.19 532 SER A CA 1
ATOM 4249 C C . SER A 1 532 ? 4.853 -32.432 86.400 1.00 66.19 532 SER A C 1
ATOM 4251 O O . SER A 1 532 ? 4.611 -32.836 87.541 1.00 66.19 532 SER A O 1
ATOM 4253 N N . ALA A 1 533 ? 3.892 -32.036 85.560 1.00 65.19 533 ALA A N 1
ATOM 4254 C CA . ALA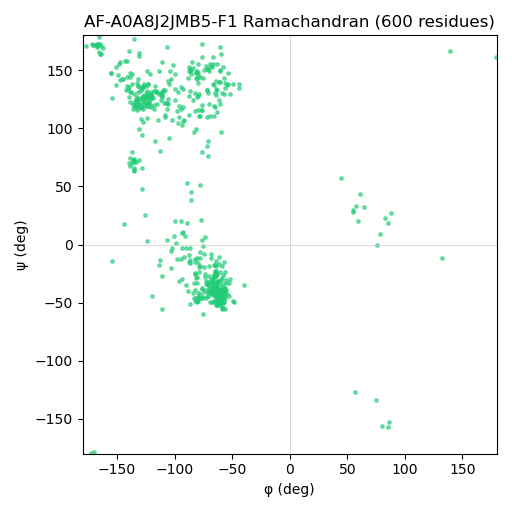 A 1 533 ? 2.466 -32.073 85.870 1.00 65.19 533 ALA A CA 1
ATOM 4255 C C . ALA A 1 533 ? 1.649 -32.702 84.724 1.00 65.19 533 ALA A C 1
ATOM 4257 O O . ALA A 1 533 ? 1.637 -32.167 83.614 1.00 65.19 533 ALA A O 1
ATOM 4258 N N . GLY A 1 534 ? 0.928 -33.799 84.993 1.00 62.59 534 GLY A N 1
ATOM 4259 C CA . GLY A 1 534 ? 0.139 -34.497 83.964 1.00 62.59 534 GLY A CA 1
ATOM 4260 C C . GLY A 1 534 ? -0.874 -35.526 84.471 1.00 62.59 534 GLY A C 1
ATOM 4261 O O . GLY A 1 534 ? -0.957 -35.777 85.672 1.00 62.59 534 GLY A O 1
ATOM 4262 N N . ALA A 1 535 ? -1.713 -36.078 83.586 1.00 59.31 535 ALA A N 1
ATOM 4263 C CA . ALA A 1 535 ? -2.777 -37.009 83.985 1.00 59.31 535 ALA A CA 1
ATOM 4264 C C . ALA A 1 535 ? -2.258 -38.448 84.166 1.00 59.31 535 ALA A C 1
ATOM 4266 O O . ALA A 1 535 ? -2.504 -39.031 85.225 1.00 59.31 535 ALA A O 1
ATOM 4267 N N . GLU A 1 536 ? -1.505 -38.966 83.192 1.00 63.22 536 GLU A N 1
ATOM 4268 C CA . GLU A 1 536 ? -0.843 -40.281 83.223 1.00 63.22 536 GLU A CA 1
ATOM 4269 C C . GLU A 1 536 ? 0.674 -40.118 82.999 1.00 63.22 536 GLU A C 1
ATOM 4271 O O . GLU A 1 536 ? 1.102 -39.444 82.058 1.00 63.22 536 GLU A O 1
ATOM 4276 N N . PHE A 1 537 ? 1.495 -40.701 83.882 1.00 66.50 537 PHE A N 1
ATOM 4277 C CA . PHE A 1 537 ? 2.953 -40.506 83.888 1.00 66.50 537 PHE A CA 1
ATOM 4278 C C . PHE A 1 537 ? 3.712 -41.824 84.103 1.00 66.50 537 PHE A C 1
ATOM 4280 O O . PHE A 1 537 ? 3.590 -42.454 85.160 1.00 66.50 537 PHE A O 1
ATOM 4287 N N . SER A 1 538 ? 4.558 -42.202 83.145 1.00 67.00 538 SER A N 1
ATOM 4288 C CA . SER A 1 538 ? 5.392 -43.414 83.211 1.00 67.00 538 SER A CA 1
ATOM 4289 C C . SER A 1 538 ? 6.813 -43.152 82.691 1.00 67.00 538 SER A C 1
ATOM 4291 O O . SER A 1 538 ? 7.125 -43.520 81.559 1.00 67.00 538 SER A O 1
ATOM 4293 N N . PRO A 1 539 ? 7.659 -42.462 83.475 1.00 66.62 539 PRO A N 1
ATOM 4294 C CA . PRO A 1 539 ? 9.025 -42.138 83.082 1.00 66.62 539 PRO A CA 1
ATOM 4295 C C . PRO A 1 539 ? 10.030 -43.258 83.390 1.00 66.62 539 PRO A C 1
ATOM 4297 O O . PRO A 1 539 ? 9.857 -44.012 84.355 1.00 66.62 539 PRO A O 1
ATOM 4300 N N . GLU A 1 540 ? 11.147 -43.255 82.662 1.00 68.94 540 GLU A N 1
ATOM 4301 C CA . GLU A 1 540 ? 12.343 -44.045 82.973 1.00 68.94 540 GLU A CA 1
ATOM 4302 C C . GLU A 1 540 ? 13.540 -43.119 83.251 1.00 68.94 540 GLU A C 1
ATOM 4304 O O . GLU A 1 540 ? 13.954 -42.329 82.397 1.00 68.94 540 GLU A O 1
ATOM 4309 N N . PHE A 1 541 ? 14.119 -43.210 84.455 1.00 67.44 541 PHE A N 1
ATOM 4310 C CA . PHE A 1 541 ? 15.246 -42.366 84.871 1.00 67.44 541 PHE A CA 1
ATOM 4311 C C . PHE A 1 541 ? 16.448 -43.165 85.380 1.00 67.44 541 PHE A C 1
ATOM 4313 O O . PHE A 1 541 ? 16.320 -44.078 86.201 1.00 67.44 541 PHE A O 1
ATOM 4320 N N . ALA A 1 542 ? 17.652 -42.752 84.981 1.00 64.19 542 ALA A N 1
ATOM 4321 C CA . ALA A 1 542 ? 18.902 -43.304 85.498 1.00 64.19 542 ALA A CA 1
ATOM 4322 C C . ALA A 1 542 ? 19.905 -42.196 85.850 1.00 64.19 542 ALA A C 1
ATOM 4324 O O . ALA A 1 542 ? 20.351 -41.463 84.967 1.00 64.19 542 ALA A O 1
ATOM 4325 N N . GLY A 1 543 ? 20.317 -42.101 87.120 1.00 62.97 543 GLY A N 1
ATOM 4326 C CA . GLY A 1 543 ? 21.294 -41.088 87.531 1.00 62.97 543 GLY A CA 1
ATOM 4327 C C . GLY A 1 543 ? 21.957 -41.289 88.886 1.00 62.97 543 GLY A C 1
ATOM 4328 O O . GLY A 1 543 ? 21.636 -42.233 89.596 1.00 62.97 543 GLY A O 1
ATOM 4329 N N . ALA A 1 544 ? 22.955 -40.472 89.237 1.00 59.78 544 ALA A N 1
ATOM 4330 C CA . ALA A 1 544 ? 23.661 -40.620 90.516 1.00 59.78 544 ALA A CA 1
ATOM 4331 C C . ALA A 1 544 ? 22.880 -39.966 91.667 1.00 59.78 544 ALA A C 1
ATOM 4333 O O . ALA A 1 544 ? 22.678 -40.623 92.690 1.00 59.78 544 ALA A O 1
ATOM 4334 N N . GLU A 1 545 ? 22.389 -38.743 91.459 1.00 64.25 545 GLU A N 1
ATOM 4335 C CA . GLU A 1 545 ? 21.519 -37.996 92.377 1.00 64.25 545 GLU A CA 1
ATOM 4336 C C . GLU A 1 545 ? 20.208 -37.628 91.659 1.00 64.25 545 GLU A C 1
ATOM 4338 O O . GLU A 1 545 ? 20.225 -37.095 90.547 1.00 64.25 545 GLU A O 1
ATOM 4343 N N . LEU A 1 546 ? 19.065 -37.964 92.264 1.00 64.12 546 LEU A N 1
ATOM 4344 C CA . LEU A 1 546 ? 17.731 -37.777 91.681 1.00 64.12 546 LEU A CA 1
ATOM 4345 C C . LEU A 1 546 ? 16.803 -37.069 92.680 1.00 64.12 546 LEU A C 1
ATOM 4347 O O . LEU A 1 546 ? 16.495 -37.623 93.739 1.00 64.12 546 LEU A O 1
ATOM 4351 N N . SER A 1 547 ? 16.290 -35.892 92.317 1.00 66.69 547 SER A N 1
ATOM 4352 C CA . SER A 1 547 ? 15.339 -35.111 93.126 1.00 66.69 547 SER A CA 1
ATOM 4353 C C . SER A 1 547 ? 14.172 -34.564 92.289 1.00 66.69 547 SER A C 1
ATOM 4355 O O . SER A 1 547 ? 14.133 -33.368 91.997 1.00 66.69 547 SER A O 1
ATOM 4357 N N . PRO A 1 548 ? 13.249 -35.427 91.836 1.00 64.81 548 PRO A N 1
ATOM 4358 C CA . PRO A 1 548 ? 12.130 -34.998 91.008 1.00 64.81 548 PRO A CA 1
ATOM 4359 C C . PRO A 1 548 ? 10.934 -34.465 91.813 1.00 64.81 548 PRO A C 1
ATOM 4361 O O . PRO A 1 548 ? 10.651 -34.963 92.907 1.00 64.81 548 PRO A O 1
ATOM 4364 N N . GLU A 1 549 ? 10.167 -33.554 91.209 1.00 68.50 549 GLU A N 1
ATOM 4365 C CA . GLU A 1 549 ? 8.868 -33.088 91.713 1.00 68.50 549 GLU A CA 1
ATOM 4366 C C . GLU A 1 549 ? 7.745 -33.438 90.720 1.00 68.50 549 GLU A C 1
ATOM 4368 O O . GLU A 1 549 ? 7.715 -32.950 89.588 1.00 68.50 549 GLU A O 1
ATOM 4373 N N . PHE A 1 550 ? 6.792 -34.283 91.135 1.00 67.00 550 PHE A N 1
ATOM 4374 C CA . PHE A 1 550 ? 5.718 -34.758 90.252 1.00 67.00 550 PHE A CA 1
ATOM 4375 C C . PHE A 1 550 ? 4.313 -34.552 90.818 1.00 67.00 550 PHE A C 1
ATOM 4377 O O . PHE A 1 550 ? 4.020 -34.903 91.967 1.00 67.00 550 PHE A O 1
ATOM 4384 N N . ALA A 1 551 ? 3.399 -34.086 89.963 1.00 62.72 551 ALA A N 1
ATOM 4385 C CA . ALA A 1 551 ? 1.975 -33.979 90.264 1.00 62.72 551 ALA A CA 1
ATOM 4386 C C . ALA A 1 551 ? 1.107 -34.643 89.177 1.00 62.72 551 ALA A C 1
ATOM 4388 O O . ALA A 1 551 ? 1.129 -34.217 88.024 1.00 62.72 551 ALA A O 1
ATOM 4389 N N . GLY A 1 552 ? 0.291 -35.646 89.528 1.00 62.81 552 GLY A N 1
ATOM 4390 C CA . GLY A 1 552 ? -0.555 -36.323 88.533 1.00 62.81 552 GLY A CA 1
ATOM 4391 C C . GLY A 1 552 ? -1.610 -37.289 89.067 1.00 62.81 552 GLY A C 1
ATOM 4392 O O . GLY A 1 552 ? -1.684 -37.537 90.269 1.00 62.81 552 GLY A O 1
ATOM 4393 N N . ALA A 1 553 ? -2.494 -37.791 88.198 1.00 58.47 553 ALA A N 1
ATOM 4394 C CA . ALA A 1 553 ? -3.587 -38.674 88.622 1.00 58.47 553 ALA A CA 1
ATOM 4395 C C . ALA A 1 553 ? -3.109 -40.125 88.816 1.00 58.47 553 ALA A C 1
ATOM 4397 O O . ALA A 1 553 ? -3.351 -40.686 89.889 1.00 58.47 553 ALA A O 1
ATOM 4398 N N . GLU A 1 554 ? -2.386 -40.678 87.840 1.00 65.44 554 GLU A N 1
ATOM 4399 C CA . GLU A 1 554 ? -1.774 -42.015 87.876 1.00 65.44 554 GLU A CA 1
ATOM 4400 C C . GLU A 1 554 ? -0.262 -41.902 87.594 1.00 65.44 554 GLU A C 1
ATOM 4402 O O . GLU A 1 554 ? 0.140 -41.355 86.566 1.00 65.44 554 GLU A O 1
ATOM 4407 N N . LEU A 1 555 ? 0.583 -42.370 88.525 1.00 63.88 555 LEU A N 1
ATOM 4408 C CA . LEU A 1 555 ? 2.047 -42.248 88.438 1.00 63.88 555 LEU A CA 1
ATOM 4409 C C . LEU A 1 555 ? 2.735 -43.619 88.605 1.00 63.88 555 LEU A C 1
ATOM 4411 O O . LEU A 1 555 ? 2.605 -44.259 89.655 1.00 63.88 555 LEU A O 1
ATOM 4415 N N . SER A 1 556 ? 3.537 -44.033 87.618 1.00 67.31 556 SER A N 1
ATOM 4416 C CA . SER A 1 556 ? 4.327 -45.277 87.638 1.00 67.31 556 SER A CA 1
ATOM 4417 C C . SER A 1 556 ? 5.771 -45.075 87.140 1.00 67.31 556 SER A C 1
ATOM 4419 O O . SER A 1 556 ? 6.091 -45.483 86.024 1.00 67.31 556 SER A O 1
ATOM 4421 N N . PRO A 1 557 ? 6.647 -44.416 87.924 1.00 66.12 557 PRO A N 1
ATOM 4422 C CA . PRO A 1 557 ? 8.036 -44.188 87.531 1.00 66.12 557 PRO A CA 1
ATOM 4423 C C . PRO A 1 557 ? 8.926 -45.414 87.764 1.00 66.12 557 PRO A C 1
ATOM 4425 O O . PRO A 1 557 ? 8.827 -46.068 88.808 1.00 66.12 557 PRO A O 1
ATOM 4428 N N . GLU A 1 558 ? 9.863 -45.647 86.846 1.00 67.38 558 GLU A N 1
ATOM 4429 C CA . GLU A 1 558 ? 11.013 -46.531 87.047 1.00 67.38 558 GLU A CA 1
ATOM 4430 C C . GLU A 1 558 ? 12.271 -45.670 87.223 1.00 67.38 558 GLU A C 1
ATOM 4432 O O . GLU A 1 558 ? 12.597 -44.827 86.384 1.00 67.38 558 GLU A O 1
ATOM 4437 N N . SER A 1 559 ? 12.979 -45.803 88.350 1.00 63.59 559 SER A N 1
ATOM 4438 C CA . SER A 1 559 ? 14.179 -44.986 88.595 1.00 63.59 559 SER A CA 1
ATOM 4439 C C . SER A 1 559 ? 15.311 -45.752 89.270 1.00 63.59 559 SER A C 1
ATOM 4441 O O . SER A 1 559 ? 15.110 -46.474 90.252 1.00 63.59 559 SER A O 1
ATOM 4443 N N . ALA A 1 560 ? 16.536 -45.551 88.779 1.00 61.44 560 ALA A N 1
ATOM 4444 C CA . ALA A 1 560 ? 17.744 -46.162 89.324 1.00 61.44 560 ALA A CA 1
ATOM 4445 C C . ALA A 1 560 ? 18.821 -45.113 89.648 1.00 61.44 560 ALA A C 1
ATOM 4447 O O . ALA A 1 560 ? 19.244 -44.372 88.760 1.00 61.44 560 ALA A O 1
ATOM 4448 N N . GLY A 1 561 ? 19.310 -45.082 90.894 1.00 60.97 561 GLY A N 1
ATOM 4449 C CA . GLY A 1 561 ? 20.352 -44.129 91.289 1.00 60.97 561 GLY A CA 1
ATOM 4450 C C . GLY A 1 561 ? 20.978 -44.311 92.667 1.00 60.97 561 GLY A C 1
ATOM 4451 O O . GLY A 1 561 ? 20.576 -45.185 93.428 1.00 60.97 561 GLY A O 1
ATOM 4452 N N . ALA A 1 562 ? 22.029 -43.548 92.982 1.00 57.69 562 ALA A N 1
ATOM 4453 C CA . ALA A 1 562 ? 22.751 -43.703 94.249 1.00 57.69 562 ALA A CA 1
ATOM 4454 C C . ALA A 1 562 ? 22.012 -43.020 95.413 1.00 57.69 562 ALA A C 1
ATOM 4456 O O . ALA A 1 562 ? 21.818 -43.666 96.446 1.00 57.69 562 ALA A O 1
ATOM 4457 N N . GLU A 1 563 ? 21.543 -41.787 95.213 1.00 61.94 563 GLU A N 1
ATOM 4458 C CA . GLU A 1 563 ? 20.745 -41.007 96.168 1.00 61.94 563 GLU A CA 1
ATOM 4459 C C . GLU A 1 563 ? 19.424 -40.558 95.516 1.00 61.94 563 GLU A C 1
ATOM 4461 O O . GLU A 1 563 ? 19.418 -40.013 94.412 1.00 61.94 563 GLU A O 1
ATOM 4466 N N . LEU A 1 564 ? 18.296 -40.834 96.179 1.00 62.03 564 LEU A N 1
ATOM 4467 C CA . LEU A 1 564 ? 16.941 -40.595 95.668 1.00 62.03 564 LEU A CA 1
ATOM 4468 C C . LEU A 1 564 ? 16.104 -39.787 96.680 1.00 62.03 564 LEU A C 1
ATOM 4470 O O . LEU A 1 564 ? 15.765 -40.306 97.749 1.00 62.03 564 LEU A O 1
ATOM 4474 N N . SER A 1 565 ? 15.679 -38.572 96.326 1.00 64.44 565 SER A N 1
ATOM 4475 C CA . SER A 1 565 ? 14.787 -37.726 97.142 1.00 64.44 565 SER A CA 1
ATOM 4476 C C . SER A 1 565 ? 13.603 -37.162 96.339 1.00 64.44 565 SER A C 1
ATOM 4478 O O . SER A 1 565 ? 13.601 -35.977 96.014 1.00 64.44 565 SER A O 1
ATOM 4480 N N . PRO A 1 566 ? 12.611 -37.996 95.977 1.00 64.88 566 PRO A N 1
ATOM 4481 C CA . PRO A 1 566 ? 11.472 -37.558 95.175 1.00 64.88 566 PRO A CA 1
ATOM 4482 C C . PRO A 1 566 ? 10.326 -36.956 96.006 1.00 64.88 566 PRO A C 1
ATOM 4484 O O . PRO A 1 566 ? 10.023 -37.441 97.103 1.00 64.88 566 PRO A O 1
ATOM 4487 N N . GLU A 1 567 ? 9.626 -35.976 95.429 1.00 65.69 567 GLU A N 1
ATOM 4488 C CA . GLU A 1 567 ? 8.365 -35.428 95.939 1.00 65.69 567 GLU A CA 1
ATOM 4489 C C . GLU A 1 567 ? 7.196 -35.779 95.000 1.00 65.69 567 GLU A C 1
ATOM 4491 O O . GLU A 1 567 ? 7.213 -35.468 93.808 1.00 65.69 567 GLU A O 1
ATOM 4496 N N . PHE A 1 568 ? 6.152 -36.429 95.533 1.00 64.56 568 PHE A N 1
ATOM 4497 C CA . PHE A 1 568 ? 4.988 -36.861 94.743 1.00 64.56 568 PHE A CA 1
ATOM 4498 C C . PHE A 1 568 ? 3.658 -36.332 95.289 1.00 64.56 568 PHE A C 1
ATOM 4500 O O . PHE A 1 568 ? 3.349 -36.476 96.478 1.00 64.56 568 PHE A O 1
ATOM 4507 N N . ALA A 1 569 ? 2.790 -35.858 94.394 1.00 59.97 569 ALA A N 1
ATOM 4508 C CA . ALA A 1 569 ? 1.397 -35.536 94.687 1.00 59.97 569 ALA A CA 1
ATOM 4509 C C . ALA A 1 569 ? 0.451 -36.195 93.665 1.00 59.97 569 ALA A C 1
ATOM 4511 O O . ALA A 1 569 ? 0.365 -35.756 92.521 1.00 59.97 569 ALA A O 1
ATOM 4512 N N . GLY A 1 570 ? -0.299 -37.230 94.066 1.00 60.84 570 GLY A N 1
ATOM 4513 C CA . GLY A 1 570 ? -1.173 -37.940 93.123 1.00 60.84 570 GLY A CA 1
ATOM 4514 C C . GLY A 1 570 ? -2.201 -38.895 93.724 1.00 60.84 570 GLY A C 1
ATOM 4515 O O . GLY A 1 570 ? -2.216 -39.131 94.935 1.00 60.84 570 GLY A O 1
ATOM 4516 N N . ALA A 1 571 ? -3.124 -39.394 92.891 1.00 56.16 571 ALA A N 1
ATOM 4517 C CA . ALA A 1 571 ? -4.234 -40.235 93.350 1.00 56.16 571 ALA A CA 1
ATOM 4518 C C . ALA A 1 571 ? -3.834 -41.716 93.494 1.00 56.16 571 ALA A C 1
ATOM 4520 O O . ALA A 1 571 ? -4.118 -42.295 94.547 1.00 56.16 571 ALA A O 1
ATOM 4521 N N . GLU A 1 572 ? -3.138 -42.279 92.499 1.00 61.44 572 GLU A N 1
ATOM 4522 C CA . GLU A 1 572 ? -2.600 -43.650 92.497 1.00 61.44 572 GLU A CA 1
ATOM 4523 C C . GLU A 1 572 ? -1.086 -43.643 92.201 1.00 61.44 572 GLU A C 1
ATOM 4525 O O . GLU A 1 572 ? -0.641 -43.045 91.221 1.00 61.44 572 GLU A O 1
ATOM 4530 N N . LEU A 1 573 ? -0.289 -44.276 93.077 1.00 61.62 573 LEU A N 1
ATOM 4531 C CA . LEU A 1 573 ? 1.181 -44.298 93.006 1.00 61.62 573 LEU A CA 1
ATOM 4532 C C . LEU A 1 573 ? 1.723 -45.737 92.979 1.00 61.62 573 LEU A C 1
ATOM 4534 O O . LEU A 1 573 ? 1.580 -46.470 93.967 1.00 61.62 573 LEU A O 1
ATOM 4538 N N . SER A 1 574 ? 2.434 -46.107 91.911 1.00 64.56 574 SER A N 1
ATOM 4539 C CA . SER A 1 574 ? 3.098 -47.413 91.767 1.00 64.56 574 SER A CA 1
ATOM 4540 C C . SER A 1 574 ? 4.545 -47.310 91.256 1.00 64.56 574 SER A C 1
ATOM 4542 O O . SER A 1 574 ? 4.802 -47.658 90.107 1.00 64.56 574 SER A O 1
ATOM 4544 N N . PRO A 1 575 ? 5.493 -46.814 92.077 1.00 65.12 575 PRO A N 1
ATOM 4545 C CA . PRO A 1 575 ? 6.880 -46.639 91.655 1.00 65.12 575 PRO A CA 1
ATOM 4546 C C . PRO A 1 575 ? 7.750 -47.896 91.834 1.00 65.12 575 PRO A C 1
ATOM 4548 O O . PRO A 1 575 ? 7.594 -48.641 92.813 1.00 65.12 575 PRO A O 1
ATOM 4551 N N . GLU A 1 576 ? 8.743 -48.053 90.956 1.00 63.62 576 GLU A N 1
ATOM 4552 C CA . GLU A 1 576 ? 9.841 -49.016 91.090 1.00 63.62 576 GLU A CA 1
ATOM 4553 C C . GLU A 1 576 ? 11.187 -48.288 91.250 1.00 63.62 576 GLU A C 1
ATOM 4555 O O . GLU A 1 576 ? 11.610 -47.516 90.388 1.00 63.62 576 GLU A O 1
ATOM 4560 N N . PHE A 1 577 ? 11.886 -48.541 92.366 1.00 63.91 577 PHE A N 1
ATOM 4561 C CA . PHE A 1 577 ? 13.161 -47.881 92.676 1.00 63.91 577 PHE A CA 1
ATOM 4562 C C . PHE A 1 577 ? 14.313 -48.866 92.900 1.00 63.91 577 PHE A C 1
ATOM 4564 O O . PHE A 1 577 ? 14.200 -49.841 93.656 1.00 63.91 577 PHE A O 1
ATOM 4571 N N . ALA A 1 578 ? 15.483 -48.541 92.350 1.00 58.31 578 ALA A N 1
ATOM 4572 C CA . ALA A 1 578 ? 16.736 -49.242 92.616 1.00 58.31 578 ALA A CA 1
ATOM 4573 C C . ALA A 1 578 ? 17.833 -48.253 93.048 1.00 58.31 578 ALA A C 1
ATOM 4575 O O . ALA A 1 578 ? 18.381 -47.533 92.219 1.00 58.31 578 ALA A O 1
ATOM 4576 N N . GLY A 1 579 ? 18.186 -48.225 94.338 1.00 59.78 579 GLY A N 1
ATOM 4577 C CA . GLY A 1 579 ? 19.180 -47.268 94.834 1.00 59.78 579 GLY A CA 1
ATOM 4578 C C . GLY A 1 579 ? 19.714 -47.508 96.242 1.00 59.78 579 GLY A C 1
ATOM 4579 O O . GLY A 1 579 ? 19.233 -48.398 96.949 1.00 59.78 579 GLY A O 1
ATOM 4580 N N . ALA A 1 580 ? 20.759 -46.760 96.620 1.00 54.97 580 ALA A N 1
ATOM 4581 C CA . ALA A 1 580 ? 21.487 -46.955 97.880 1.00 54.97 580 ALA A CA 1
ATOM 4582 C C . ALA A 1 580 ? 20.879 -46.166 99.057 1.00 54.97 580 ALA A C 1
ATOM 4584 O O . ALA A 1 580 ? 20.767 -46.725 100.151 1.00 54.97 580 ALA A O 1
ATOM 4585 N N . GLU A 1 581 ? 20.429 -44.927 98.831 1.00 59.22 581 GLU A N 1
ATOM 4586 C CA . GLU A 1 581 ? 19.727 -44.086 99.815 1.00 59.22 581 GLU A CA 1
ATOM 4587 C C . GLU A 1 581 ? 18.412 -43.535 99.229 1.00 59.22 581 GLU A C 1
ATOM 4589 O O . GLU A 1 581 ? 18.383 -43.080 98.087 1.00 59.22 581 GLU A O 1
ATOM 4594 N N . LEU A 1 582 ? 17.310 -43.615 99.992 1.00 61.00 582 LEU A N 1
ATOM 4595 C CA . LEU A 1 582 ? 15.958 -43.226 99.557 1.00 61.00 582 LEU A CA 1
ATOM 4596 C C . LEU A 1 582 ? 15.253 -42.407 100.653 1.00 61.00 582 LEU A C 1
ATOM 4598 O O . LEU A 1 582 ? 15.052 -42.910 101.762 1.00 61.00 582 LEU A O 1
ATOM 4602 N N . SER A 1 583 ? 14.827 -41.184 100.329 1.00 60.50 583 SER A N 1
ATOM 4603 C CA . SER A 1 583 ? 14.100 -40.271 101.228 1.00 60.50 583 SER A CA 1
ATOM 4604 C C . SER A 1 583 ? 12.927 -39.578 100.509 1.00 60.50 583 SER A C 1
ATOM 4606 O O . SER A 1 583 ? 13.076 -38.438 100.073 1.00 60.50 583 SER A O 1
ATOM 4608 N N . PRO A 1 584 ? 11.773 -40.255 100.345 1.00 62.19 584 PRO A N 1
ATOM 4609 C CA . PRO A 1 584 ? 10.634 -39.715 99.605 1.00 62.19 584 PRO A CA 1
ATOM 4610 C C . PRO A 1 584 ? 9.687 -38.884 100.488 1.00 62.19 584 PRO A C 1
ATOM 4612 O O . PRO A 1 584 ? 9.371 -39.286 101.611 1.00 62.19 584 PRO A O 1
ATOM 4615 N N . GLU A 1 585 ? 9.123 -37.805 99.941 1.00 60.47 585 GLU A N 1
ATOM 4616 C CA . GLU A 1 585 ? 7.920 -37.150 100.475 1.00 60.47 585 GLU A CA 1
ATOM 4617 C C . GLU A 1 585 ? 6.727 -37.418 99.540 1.00 60.47 585 GLU A C 1
ATOM 4619 O O . GLU A 1 585 ? 6.831 -37.336 98.319 1.00 60.47 585 GLU A O 1
ATOM 4624 N N . SER A 1 586 ? 5.568 -37.804 100.090 1.00 60.09 586 SER A N 1
ATOM 4625 C CA . SER A 1 586 ? 4.380 -38.090 99.269 1.00 60.09 586 SER A CA 1
ATOM 4626 C C . SER A 1 586 ? 3.081 -37.606 99.903 1.00 60.09 586 SER A C 1
ATOM 4628 O O . SER A 1 586 ? 2.878 -37.691 101.119 1.00 60.09 586 SER A O 1
ATOM 4630 N N . ALA A 1 587 ? 2.164 -37.140 99.056 1.00 57.03 587 ALA A N 1
ATOM 4631 C CA . ALA A 1 587 ? 0.796 -36.791 99.412 1.00 57.03 587 ALA A CA 1
ATOM 4632 C C . ALA A 1 587 ? -0.190 -37.446 98.423 1.00 57.03 587 ALA A C 1
ATOM 4634 O O . ALA A 1 587 ? -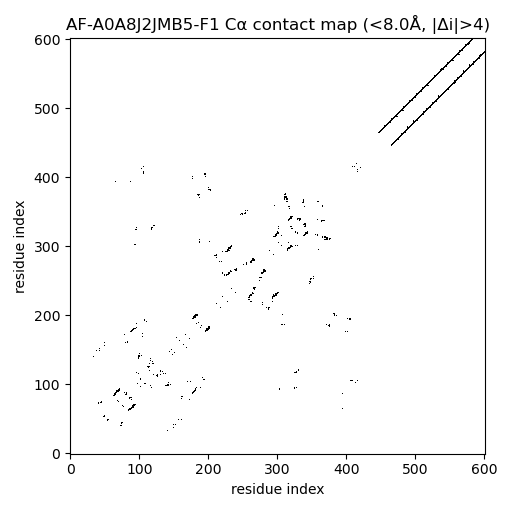0.414 -36.936 97.328 1.00 57.03 587 ALA A O 1
ATOM 4635 N N . GLY A 1 588 ? -0.796 -38.577 98.813 1.00 56.25 588 GLY A N 1
ATOM 4636 C CA . GLY A 1 588 ? -1.707 -39.358 97.959 1.00 56.25 588 GLY A CA 1
ATOM 4637 C C . GLY A 1 588 ? -2.570 -40.372 98.722 1.00 56.25 588 GLY A C 1
ATOM 4638 O O . GLY A 1 588 ? -2.396 -40.552 99.930 1.00 56.25 588 GLY A O 1
ATOM 4639 N N . ALA A 1 589 ? -3.549 -40.994 98.049 1.00 50.06 589 ALA A N 1
ATOM 4640 C CA . ALA A 1 589 ? -4.564 -41.844 98.691 1.00 50.06 589 ALA A CA 1
ATOM 4641 C C . ALA A 1 589 ? -4.215 -43.350 98.730 1.00 50.06 589 ALA A C 1
ATOM 4643 O O . ALA A 1 589 ? -4.610 -44.013 99.693 1.00 50.06 589 ALA A O 1
ATOM 4644 N N . GLU A 1 590 ? -3.457 -43.880 97.758 1.00 53.47 590 GLU A N 1
ATOM 4645 C CA . GLU A 1 590 ? -2.989 -45.278 97.710 1.00 53.47 590 GLU A CA 1
ATOM 4646 C C . GLU A 1 590 ? -1.545 -45.362 97.157 1.00 53.47 590 GLU A C 1
ATOM 4648 O O . GLU A 1 590 ? -1.227 -44.718 96.162 1.00 53.47 590 GLU A O 1
ATOM 4653 N N . LEU A 1 591 ? -0.659 -46.129 97.816 1.00 58.97 591 LEU A N 1
ATOM 4654 C CA . LEU A 1 591 ? 0.760 -46.284 97.446 1.00 58.97 591 LEU A CA 1
ATOM 4655 C C . LEU A 1 591 ? 1.166 -47.767 97.434 1.00 58.97 591 LEU A C 1
ATOM 4657 O O . LEU A 1 591 ? 1.030 -48.454 98.453 1.00 58.97 591 LEU A O 1
ATOM 4661 N N . SER A 1 592 ? 1.702 -48.246 96.308 1.00 57.25 592 SER A N 1
ATOM 4662 C CA . SER A 1 592 ? 2.292 -49.583 96.152 1.00 57.25 592 SER A CA 1
ATOM 4663 C C . SER A 1 592 ? 3.699 -49.490 95.553 1.00 57.25 592 SER A C 1
ATOM 4665 O O . SER A 1 592 ? 3.845 -49.438 94.339 1.00 57.25 592 SER A O 1
ATOM 4667 N N . ALA A 1 593 ? 4.734 -49.464 96.396 1.00 58.91 593 ALA A N 1
ATOM 4668 C CA . ALA A 1 593 ? 6.127 -49.338 95.956 1.00 58.91 593 ALA A CA 1
ATOM 4669 C C . ALA A 1 593 ? 6.892 -50.672 96.044 1.00 58.91 593 ALA A C 1
ATOM 4671 O O . ALA A 1 593 ? 6.791 -51.374 97.058 1.00 58.91 593 ALA A O 1
ATOM 4672 N N . GLU A 1 594 ? 7.712 -50.980 95.034 1.00 56.75 594 GLU A N 1
ATOM 4673 C CA . GLU A 1 594 ? 8.748 -52.022 95.091 1.00 56.75 594 GLU A CA 1
ATOM 4674 C C . GLU A 1 594 ? 10.145 -51.375 95.089 1.00 56.75 594 GLU A C 1
ATOM 4676 O O . GLU A 1 594 ? 10.430 -50.462 94.318 1.00 56.75 594 GLU A O 1
ATOM 4681 N N . SER A 1 595 ? 11.033 -51.815 95.991 1.00 57.06 595 SER A N 1
ATOM 4682 C CA . SER A 1 595 ? 12.383 -51.247 96.124 1.00 57.06 595 SER A CA 1
ATOM 4683 C C . SER A 1 595 ? 13.447 -52.325 96.305 1.00 57.06 595 SER A C 1
ATOM 4685 O O . SER A 1 595 ? 13.274 -53.229 97.132 1.00 57.06 595 SER A O 1
ATOM 4687 N N . ALA A 1 596 ? 14.590 -52.178 95.638 1.00 53.62 596 ALA A N 1
ATOM 4688 C CA . ALA A 1 596 ? 15.766 -53.021 95.843 1.00 53.62 596 ALA A CA 1
ATOM 4689 C C . ALA A 1 596 ? 17.002 -52.169 96.199 1.00 53.62 596 ALA A C 1
ATOM 4691 O O . ALA A 1 596 ? 17.554 -51.504 95.331 1.00 53.62 596 ALA A O 1
ATOM 4692 N N . GLY A 1 597 ? 17.468 -52.224 97.462 1.00 56.62 597 GLY A N 1
ATOM 4693 C CA . GLY A 1 597 ? 18.799 -51.710 97.850 1.00 56.62 597 GLY A CA 1
ATOM 4694 C C . GLY A 1 597 ? 18.944 -50.797 99.083 1.00 56.62 597 GLY A C 1
ATOM 4695 O O . GLY A 1 597 ? 20.078 -50.642 99.523 1.00 56.62 597 GLY A O 1
ATOM 4696 N N . ALA A 1 598 ? 17.882 -50.256 99.695 1.00 51.53 598 ALA A N 1
ATOM 4697 C CA . ALA A 1 598 ? 18.018 -49.092 100.597 1.00 51.53 598 ALA A CA 1
ATOM 4698 C C . ALA A 1 598 ? 17.937 -49.355 102.127 1.00 51.53 598 ALA A C 1
ATOM 4700 O O . ALA A 1 598 ? 17.190 -50.225 102.592 1.00 51.53 598 ALA A O 1
ATOM 4701 N N . GLU A 1 599 ? 18.645 -48.533 102.926 1.00 47.28 599 GLU A N 1
ATOM 4702 C CA . GLU A 1 599 ? 18.306 -48.247 104.336 1.00 47.28 599 GLU A CA 1
ATOM 4703 C C . GLU A 1 599 ? 17.142 -47.239 104.377 1.00 47.28 599 GLU A C 1
ATOM 4705 O O . GLU A 1 599 ? 17.294 -46.076 104.024 1.00 47.28 599 GLU A O 1
ATOM 4710 N N . PHE A 1 600 ? 15.960 -47.683 104.811 1.00 45.78 600 PHE A N 1
ATOM 4711 C CA . PHE A 1 600 ? 14.767 -46.837 104.936 1.00 45.78 600 PHE A CA 1
ATOM 4712 C C . PHE A 1 600 ? 14.862 -45.941 106.187 1.00 45.78 600 PHE A C 1
ATOM 4714 O O . PHE A 1 600 ? 14.838 -46.459 107.310 1.00 45.78 600 PHE A O 1
ATOM 4721 N N . SER A 1 601 ? 14.913 -44.617 106.016 1.00 44.09 601 SER A N 1
ATOM 4722 C CA . SER A 1 601 ? 14.719 -43.641 107.102 1.00 44.09 601 SER A CA 1
ATOM 4723 C C . SER A 1 601 ? 13.344 -42.972 106.938 1.00 44.09 601 SER A C 1
ATOM 4725 O O . SER A 1 601 ? 13.121 -42.363 105.898 1.00 44.09 601 SER A O 1
ATOM 4727 N N . PRO A 1 602 ? 12.403 -43.136 107.890 1.00 43.12 602 PRO A N 1
ATOM 4728 C CA . PRO A 1 602 ? 11.045 -42.594 107.792 1.00 43.12 602 PRO A CA 1
ATOM 4729 C C . PRO A 1 602 ? 10.927 -41.112 108.154 1.00 43.12 602 PRO A C 1
ATOM 4731 O O . PRO A 1 602 ? 11.819 -40.601 108.876 1.00 43.12 602 PRO A O 1
#

Solvent-accessible surface area (backbone atoms only — not comparable to full-atom values): 32323 Å² total; per-residue (Å²): 132,91,75,86,84,82,81,81,63,88,82,52,61,62,67,63,58,45,51,74,70,48,78,76,92,80,65,92,63,76,98,56,91,40,74,66,59,57,47,50,52,29,53,47,51,48,50,54,50,53,66,30,67,65,50,48,55,49,59,74,78,53,82,50,72,65,46,76,47,66,46,63,65,57,46,65,54,60,47,55,51,30,65,60,51,69,26,46,43,34,39,32,30,68,50,62,62,86,53,48,53,57,29,52,51,58,39,35,77,80,57,34,79,62,49,74,38,69,90,52,80,73,91,52,71,74,55,50,71,66,43,26,52,50,16,46,51,48,44,49,50,45,39,51,42,44,65,72,55,45,46,62,52,43,39,49,51,43,61,77,62,37,92,48,85,89,61,70,62,51,68,60,53,55,54,64,49,55,36,36,38,31,39,40,40,75,56,78,43,84,84,74,80,70,51,80,33,54,41,69,31,30,58,53,85,68,63,89,78,80,85,80,73,54,70,66,59,50,53,53,51,56,70,25,60,88,70,6,23,34,43,36,41,58,73,86,83,54,65,68,63,72,54,56,66,72,53,52,49,21,53,50,50,28,51,58,76,44,82,37,24,35,42,32,58,42,55,80,79,79,74,83,88,70,42,92,49,53,47,77,34,71,74,70,68,56,69,56,55,52,60,36,90,49,55,63,32,36,39,28,28,30,51,49,69,62,48,48,52,28,29,58,46,32,36,20,34,39,19,38,40,82,63,83,68,8,56,39,44,20,48,48,35,37,56,70,34,27,31,44,63,42,66,59,81,88,53,42,28,64,58,52,39,48,52,55,49,47,55,68,69,42,60,60,20,47,51,35,9,41,53,30,13,52,50,58,69,63,64,98,63,56,33,52,57,52,51,50,51,53,52,50,51,57,70,78,44,61,67,74,72,45,52,75,36,53,52,76,55,31,81,49,58,78,50,63,75,66,41,46,65,58,54,49,52,54,53,52,50,52,52,53,52,54,51,51,53,55,53,55,64,70,73,71,67,85,62,68,60,78,52,75,44,63,71,46,70,63,76,57,76,45,68,60,44,49,41,43,42,43,32,45,35,40,48,36,50,43,45,31,50,38,38,45,37,42,43,41,34,44,40,39,43,39,39,42,42,28,47,38,37,43,38,42,38,41,30,45,36,38,44,37,39,43,38,30,46,37,41,40,40,41,43,39,26,45,36,36,42,39,39,39,42,33,44,38,39,47,33,42,40,41,31,44,36,39,43,35,42,41,38,31,46,40,40,39,40,39,39,39,30,47,36,39,43,38,39,43,38,33,52,40,41,45,38,40,42,39,31,51,38,52,50,73,49,78,54,66,81,47,81,53,74,53,77,54,70,58,66,85,65,134